Protein AF-0000000085021438 (afdb_homodimer)

Radius of gyration: 26.74 Å; Cα contacts (8 Å, |Δi|>4): 1458; chains: 2; bounding box: 40×87×61 Å

Solvent-accessible surface area (backbone atoms only — not comparable to full-atom values): 28949 Å² total; per-residue (Å²): 133,81,79,72,74,69,74,73,78,74,34,50,42,89,58,36,62,19,37,30,29,35,69,60,29,91,83,66,65,28,64,17,71,52,34,62,41,76,71,33,50,50,57,50,49,61,54,33,39,72,14,32,56,38,36,22,41,14,22,39,42,33,14,75,93,20,21,60,38,59,66,64,90,75,76,40,69,68,54,50,49,51,50,46,60,49,26,68,80,46,85,80,51,83,59,89,52,49,28,15,26,50,66,67,48,61,71,54,29,48,72,47,39,74,78,10,68,45,85,72,87,68,83,46,37,43,93,73,59,64,68,39,30,32,22,38,38,38,34,30,13,52,5,31,44,83,49,68,86,61,9,43,32,59,70,66,59,14,35,50,62,44,22,65,25,28,59,35,34,35,39,34,44,32,31,38,27,21,48,29,73,90,30,57,54,79,52,61,54,81,62,44,72,66,42,80,78,55,47,92,25,59,28,33,35,35,53,21,21,52,48,57,64,88,38,47,89,60,69,23,28,52,42,39,54,24,19,34,33,36,47,45,51,62,36,73,30,9,43,67,29,53,24,49,24,18,44,56,35,44,75,59,69,21,54,84,38,21,31,53,38,68,37,23,70,62,39,50,52,72,36,15,24,37,59,65,42,75,39,47,48,69,38,56,61,33,91,133,82,78,70,76,70,72,72,77,74,32,50,41,89,58,37,62,20,38,30,28,34,69,59,31,90,84,65,66,28,64,18,70,52,34,62,41,76,70,35,50,50,58,51,48,58,53,34,38,71,13,30,56,39,35,20,40,14,20,38,43,32,14,76,93,21,21,61,40,58,65,65,91,74,75,42,69,68,53,51,48,52,50,46,60,47,25,70,80,45,83,81,47,84,59,90,52,49,29,14,27,51,65,67,47,62,71,56,30,50,73,49,38,75,80,13,68,43,87,73,87,67,83,47,36,42,94,73,59,63,69,39,31,33,21,38,37,38,33,29,12,52,5,32,44,82,49,69,87,60,8,43,30,58,72,67,59,14,35,50,61,43,21,64,26,30,56,34,35,35,40,34,46,32,31,38,28,23,46,29,73,90,30,57,54,80,52,61,54,81,61,45,72,66,40,78,78,55,47,91,26,61,26,32,34,35,53,20,22,53,47,57,66,87,36,48,89,60,69,23,26,53,41,40,53,23,17,34,34,38,49,45,50,62,37,73,29,8,44,67,28,53,25,49,23,18,43,56,34,43,75,57,68,21,56,85,38,23,31,52,37,68,36,24,71,63,39,49,51,72,37,15,25,38,60,64,43,75,40,49,51,69,39,56,61,34,89

pLDDT: mean 85.05, std 18.13, range [18.61, 98.88]

InterPro domains:
  IPR018883 Delta carbonic anhydrase [PF10563] (46-241)

Structure (mmCIF, N/CA/C/O backbone):
data_AF-0000000085021438-model_v1
#
loop_
_entity.id
_entity.type
_entity.pdbx_description
1 polymer 'Carbonic anhydrase'
#
loop_
_atom_site.group_PDB
_atom_site.id
_atom_site.type_symbol
_atom_site.label_atom_id
_atom_site.label_alt_id
_atom_site.label_comp_id
_atom_site.label_asym_id
_atom_site.label_entity_id
_atom_site.label_seq_id
_atom_site.pdbx_PDB_ins_code
_atom_site.Cartn_x
_atom_site.Cartn_y
_atom_site.Cartn_z
_atom_site.occupancy
_atom_site.B_iso_or_equiv
_atom_site.auth_seq_id
_atom_site.auth_comp_id
_atom_site.auth_asym_id
_atom_site.auth_atom_id
_atom_site.pdbx_PDB_model_num
ATOM 1 N N . MET A 1 1 ? 19.812 -22.438 14.953 1 18.61 1 MET A N 1
ATOM 2 C CA . MET A 1 1 ? 18.578 -22.109 15.648 1 18.61 1 MET A CA 1
ATOM 3 C C . MET A 1 1 ? 17.5 -21.656 14.672 1 18.61 1 MET A C 1
ATOM 5 O O . MET A 1 1 ? 17.703 -20.703 13.922 1 18.61 1 MET A O 1
ATOM 9 N N . THR A 1 2 ? 16.672 -22.484 14.039 1 21.22 2 THR A N 1
ATOM 10 C CA . THR A 1 2 ? 15.641 -22.391 13 1 21.22 2 THR A CA 1
ATOM 11 C C . THR A 1 2 ? 14.539 -21.438 13.422 1 21.22 2 THR A C 1
ATOM 13 O O . THR A 1 2 ? 13.883 -21.641 14.445 1 21.22 2 THR A O 1
ATOM 16 N N . GLU A 1 3 ? 14.781 -20.188 13.383 1 24.53 3 GLU A N 1
ATOM 17 C CA . GLU A 1 3 ? 13.883 -19.188 13.953 1 24.53 3 GLU A CA 1
ATOM 18 C C . GLU A 1 3 ? 12.43 -19.469 13.57 1 24.53 3 GLU A C 1
ATOM 20 O O . GLU A 1 3 ? 12.117 -19.609 12.391 1 24.53 3 GLU A O 1
ATOM 25 N N . VAL A 1 4 ? 11.742 -20.125 14.422 1 27.59 4 VAL A N 1
ATOM 26 C CA . VAL A 1 4 ? 10.328 -20.469 14.547 1 27.59 4 VAL A CA 1
ATOM 27 C C . VAL A 1 4 ? 9.469 -19.281 14.117 1 27.59 4 VAL A C 1
ATOM 29 O O . VAL A 1 4 ? 9.648 -18.156 14.617 1 27.59 4 VAL A O 1
ATOM 32 N N . GLU A 1 5 ? 8.898 -19.297 12.922 1 32.03 5 GLU A N 1
ATOM 33 C CA . GLU A 1 5 ? 7.863 -18.406 12.398 1 32.03 5 GLU A CA 1
ATOM 34 C C . GLU A 1 5 ? 6.82 -18.094 13.461 1 32.03 5 GLU A C 1
ATOM 36 O O . GLU A 1 5 ? 6.137 -18.984 13.961 1 32.03 5 GLU A O 1
ATOM 41 N N . GLU A 1 6 ? 7.172 -17.328 14.414 1 36.16 6 GLU A N 1
ATOM 42 C CA . GLU A 1 6 ? 6.098 -16.922 15.312 1 36.16 6 GLU A CA 1
ATOM 43 C C . GLU A 1 6 ? 4.75 -16.906 14.594 1 36.16 6 GLU A C 1
ATOM 45 O O . GLU A 1 6 ? 4.652 -16.438 13.453 1 36.16 6 GLU A O 1
ATOM 50 N N . ALA A 1 7 ? 3.818 -17.781 15.055 1 38.34 7 ALA A N 1
ATOM 51 C CA . ALA A 1 7 ? 2.465 -17.938 14.531 1 38.34 7 ALA A CA 1
ATOM 52 C C . ALA A 1 7 ? 1.869 -16.594 14.133 1 38.34 7 ALA A C 1
ATOM 54 O O . ALA A 1 7 ? 1.925 -15.625 14.898 1 38.34 7 ALA A O 1
ATOM 55 N N . PRO A 1 8 ? 1.709 -16.312 12.867 1 48.25 8 PRO A N 1
ATOM 56 C CA . PRO A 1 8 ? 1.056 -15.062 12.484 1 48.25 8 PRO A CA 1
ATOM 57 C C . PRO A 1 8 ? -0.117 -14.703 13.398 1 48.25 8 PRO A C 1
ATOM 59 O O . PRO A 1 8 ? -0.787 -15.602 13.922 1 48.25 8 PRO A O 1
ATOM 62 N N . ALA A 1 9 ? -0.024 -13.68 14.188 1 51.38 9 ALA A N 1
ATOM 63 C CA . ALA A 1 9 ? -1.168 -13.156 14.93 1 51.38 9 ALA A CA 1
ATOM 64 C C . ALA A 1 9 ? -2.473 -13.422 14.188 1 51.38 9 ALA A C 1
ATOM 66 O O . ALA A 1 9 ? -2.574 -13.164 12.984 1 51.38 9 ALA A O 1
ATOM 67 N N . LEU A 1 10 ? -3.229 -14.406 14.664 1 59.69 10 LEU A N 1
ATOM 68 C CA . LEU A 1 10 ? -4.547 -14.703 14.117 1 59.69 10 LEU A CA 1
ATOM 69 C C . LEU A 1 10 ? -5.414 -13.445 14.07 1 59.69 10 LEU A C 1
ATOM 71 O O . LEU A 1 10 ? -5.484 -12.703 15.055 1 59.69 10 LEU A O 1
ATOM 75 N N . TYR A 1 11 ? -5.699 -12.969 12.82 1 77.12 11 TYR A N 1
ATOM 76 C CA . TYR A 1 11 ? -6.641 -11.875 12.602 1 77.12 11 TYR A CA 1
ATOM 77 C C . TYR A 1 11 ? -8.031 -12.406 12.281 1 77.12 11 TYR A C 1
ATOM 79 O O . TYR A 1 11 ? -8.203 -13.18 11.336 1 77.12 11 TYR A O 1
ATOM 87 N N . PRO A 1 12 ? -8.953 -12.109 13.203 1 84.56 12 PRO A N 1
ATOM 88 C CA . PRO A 1 12 ? -10.32 -12.547 12.891 1 84.56 12 PRO A CA 1
ATOM 89 C C . PRO A 1 12 ? -10.773 -12.094 11.5 1 84.56 12 PRO A C 1
ATOM 91 O O . PRO A 1 12 ? -10.516 -10.953 11.102 1 84.56 12 PRO A O 1
ATOM 94 N N . CYS A 1 13 ? -11.445 -13.023 10.773 1 90.88 13 CYS A N 1
ATOM 95 C CA . CYS A 1 13 ? -11.859 -12.758 9.398 1 90.88 13 CYS A CA 1
ATOM 96 C C . CYS A 1 13 ? -12.867 -11.617 9.336 1 90.88 13 CYS A C 1
ATOM 98 O O . CYS A 1 13 ? -12.945 -10.906 8.336 1 90.88 13 CYS A O 1
ATOM 100 N N . ALA A 1 14 ? -13.492 -11.367 10.477 1 84.75 14 ALA A N 1
ATOM 101 C CA . ALA A 1 14 ? -14.477 -10.281 10.531 1 84.75 14 ALA A CA 1
ATOM 102 C C . ALA A 1 14 ? -13.797 -8.922 10.367 1 84.75 14 ALA A C 1
ATOM 104 O O . ALA A 1 14 ? -14.398 -7.988 9.828 1 84.75 14 ALA A O 1
ATOM 105 N N . GLU A 1 15 ? -12.531 -8.867 10.664 1 87.31 15 GLU A N 1
ATOM 106 C CA . GLU A 1 15 ? -11.805 -7.598 10.633 1 87.31 15 GLU A CA 1
ATOM 107 C C . GLU A 1 15 ? -10.844 -7.539 9.445 1 87.31 15 GLU A C 1
ATOM 109 O O . GLU A 1 15 ? -10.219 -6.508 9.195 1 87.31 15 GLU A O 1
ATOM 114 N N . ALA A 1 16 ? -10.883 -8.617 8.734 1 92.44 16 ALA A N 1
ATOM 115 C CA . ALA A 1 16 ? -9.883 -8.703 7.672 1 92.44 16 ALA A CA 1
ATOM 116 C C . ALA A 1 16 ? -10.375 -8.008 6.402 1 92.44 16 ALA A C 1
ATOM 118 O O . ALA A 1 16 ? -11.578 -7.875 6.188 1 92.44 16 ALA A O 1
ATOM 119 N N . GLU A 1 17 ? -9.469 -7.465 5.699 1 96 17 GLU A N 1
ATOM 120 C CA . GLU A 1 17 ? -9.75 -7.035 4.332 1 96 17 GLU A CA 1
ATOM 121 C C . GLU A 1 17 ? -9.953 -8.234 3.408 1 96 17 GLU A C 1
ATOM 123 O O . GLU A 1 17 ? -9.789 -9.383 3.822 1 96 17 GLU A O 1
ATOM 128 N N . PRO A 1 18 ? -10.352 -7.992 2.16 1 97.25 18 PRO A N 1
ATOM 129 C CA . PRO A 1 18 ? -10.586 -9.117 1.252 1 97.25 18 PRO A CA 1
ATOM 130 C C . PRO A 1 18 ? -9.422 -10.102 1.213 1 97.25 18 PRO A C 1
ATOM 132 O O . PRO A 1 18 ? -8.266 -9.695 1.289 1 97.25 18 PRO A O 1
ATOM 135 N N . GLN A 1 19 ? -9.797 -11.391 1.055 1 97.12 19 GLN A N 1
ATOM 136 C CA . GLN A 1 19 ? -8.828 -12.477 1.124 1 97.12 19 GLN A CA 1
ATOM 137 C C . GLN A 1 19 ? -8.609 -13.109 -0.246 1 97.12 19 GLN A C 1
ATOM 139 O O . GLN A 1 19 ? -9.391 -12.883 -1.171 1 97.12 19 GLN A O 1
ATOM 144 N N . SER A 1 20 ? -7.504 -13.82 -0.379 1 97 20 SER A N 1
ATOM 145 C CA . SER A 1 20 ? -7.129 -14.648 -1.517 1 97 20 SER A CA 1
ATOM 146 C C . SER A 1 20 ? -6.703 -16.047 -1.064 1 97 20 SER A C 1
ATOM 148 O O . SER A 1 20 ? -6.336 -16.234 0.096 1 97 20 SER A O 1
ATOM 150 N N . PRO A 1 21 ? -6.699 -17.047 -2 1 97.25 21 PRO A N 1
ATOM 151 C CA . PRO A 1 21 ? -7.059 -17.016 -3.42 1 97.25 21 PRO A CA 1
ATOM 152 C C . PRO A 1 21 ? -8.57 -17.016 -3.646 1 97.25 21 PRO A C 1
ATOM 154 O O . PRO A 1 21 ? -9.305 -17.672 -2.9 1 97.25 21 PRO A O 1
ATOM 157 N N . ARG A 1 22 ? -8.992 -16.375 -4.766 1 97.69 22 ARG A N 1
ATOM 158 C CA . ARG A 1 22 ? -10.43 -16.297 -5.008 1 97.69 22 ARG A CA 1
ATOM 159 C C . ARG A 1 22 ? -10.773 -16.766 -6.414 1 97.69 22 ARG A C 1
ATOM 161 O O . ARG A 1 22 ? -9.883 -17.094 -7.199 1 97.69 22 ARG A O 1
ATOM 168 N N . ASP A 1 23 ? -12.07 -16.859 -6.652 1 97.62 23 ASP A N 1
ATOM 169 C CA . ASP A 1 23 ? -12.578 -17.062 -8.008 1 97.62 23 ASP A CA 1
ATOM 170 C C . ASP A 1 23 ? -12.352 -15.812 -8.859 1 97.62 23 ASP A C 1
ATOM 172 O O . ASP A 1 23 ? -12.648 -14.695 -8.438 1 97.62 23 ASP A O 1
ATOM 176 N N . VAL A 1 24 ? -11.789 -16 -10.047 1 98.38 24 VAL A N 1
ATOM 177 C CA . VAL A 1 24 ? -11.523 -14.867 -10.914 1 98.38 24 VAL A CA 1
ATOM 178 C C . VAL A 1 24 ? -12.328 -15 -12.203 1 98.38 24 VAL A C 1
ATOM 180 O O . VAL A 1 24 ? -12.047 -14.312 -13.195 1 98.38 24 VAL A O 1
ATOM 183 N N . THR A 1 25 ? -13.289 -15.906 -12.211 1 97.19 25 THR A N 1
ATOM 184 C CA . THR A 1 25 ? -14.188 -16.047 -13.352 1 97.19 25 THR A CA 1
ATOM 185 C C . THR A 1 25 ? -14.781 -14.703 -13.75 1 97.19 25 THR A C 1
ATOM 187 O O . THR A 1 25 ? -15.18 -13.914 -12.891 1 97.19 25 THR A O 1
ATOM 190 N N . PRO A 1 26 ? -14.812 -14.469 -15.133 1 95.69 26 PRO A N 1
ATOM 191 C CA . PRO A 1 26 ? -15.477 -13.227 -15.531 1 95.69 26 PRO A CA 1
ATOM 192 C C . PRO A 1 26 ? -16.891 -13.102 -14.953 1 95.69 26 PRO A C 1
ATOM 194 O O . PRO A 1 26 ? -17.688 -14.031 -15.07 1 95.69 26 PRO A O 1
ATOM 197 N N . GLY A 1 27 ? -17.094 -11.953 -14.305 1 94.62 27 GLY A N 1
ATOM 198 C CA . GLY A 1 27 ? -18.422 -11.695 -13.758 1 94.62 27 GLY A CA 1
ATOM 199 C C . GLY A 1 27 ? -18.547 -12.062 -12.297 1 94.62 27 GLY A C 1
ATOM 200 O O . GLY A 1 27 ? -19.531 -11.703 -11.641 1 94.62 27 GLY A O 1
ATOM 201 N N . PHE A 1 28 ? -17.641 -12.883 -11.766 1 97.06 28 PHE A N 1
ATOM 202 C CA . PHE A 1 28 ? -17.688 -13.188 -10.344 1 97.06 28 PHE A CA 1
ATOM 203 C C . PHE A 1 28 ? -17.609 -11.914 -9.508 1 97.06 28 PHE A C 1
ATOM 205 O O . PHE A 1 28 ? -16.766 -11.055 -9.758 1 97.06 28 PHE A O 1
ATOM 212 N N . VAL A 1 29 ? -18.516 -11.766 -8.539 1 97.06 29 VAL A N 1
ATOM 213 C CA . VAL A 1 29 ? -18.547 -10.609 -7.648 1 97.06 29 VAL A CA 1
ATOM 214 C C . VAL A 1 29 ? -18.453 -11.07 -6.195 1 97.06 29 VAL A C 1
ATOM 216 O O . VAL A 1 29 ? -19.344 -11.781 -5.711 1 97.06 29 VAL A O 1
ATOM 219 N N . GLY A 1 30 ? -17.375 -10.742 -5.523 1 98.19 30 GLY A N 1
ATOM 220 C CA . GLY A 1 30 ? -17.281 -11 -4.094 1 98.19 30 GLY A CA 1
ATOM 221 C C . GLY A 1 30 ? -18.172 -10.102 -3.264 1 98.19 30 GLY A C 1
ATOM 222 O O . GLY A 1 30 ? -18.844 -9.219 -3.801 1 98.19 30 GLY A O 1
ATOM 223 N N . GLU A 1 31 ? -18.141 -10.328 -1.94 1 97.5 31 GLU A N 1
ATOM 224 C CA . GLU A 1 31 ? -19.062 -9.602 -1.08 1 97.5 31 GLU A CA 1
ATOM 225 C C . GLU A 1 31 ? -18.312 -8.703 -0.096 1 97.5 31 GLU A C 1
ATOM 227 O O . GLU A 1 31 ? -18.922 -7.941 0.653 1 97.5 31 GLU A O 1
ATOM 232 N N . LYS A 1 32 ? -17.047 -8.781 -0.139 1 96.81 32 LYS A N 1
ATOM 233 C CA . LYS A 1 32 ? -16.266 -8.016 0.838 1 96.81 32 LYS A CA 1
ATOM 234 C C . LYS A 1 32 ? -15.703 -6.746 0.214 1 96.81 32 LYS A C 1
ATOM 236 O O . LYS A 1 32 ? -14.711 -6.797 -0.511 1 96.81 32 LYS A O 1
ATOM 241 N N . PRO A 1 33 ? -16.25 -5.578 0.59 1 96.69 33 PRO A N 1
ATOM 242 C CA . PRO A 1 33 ? -15.672 -4.34 0.068 1 96.69 33 PRO A CA 1
ATOM 243 C C . PRO A 1 33 ? -14.266 -4.078 0.611 1 96.69 33 PRO A C 1
ATOM 245 O O . PRO A 1 33 ? -13.984 -4.375 1.775 1 96.69 33 PRO A O 1
ATOM 248 N N . SER A 1 34 ? -13.453 -3.607 -0.261 1 97.38 34 SER A N 1
ATOM 249 C CA . SER A 1 34 ? -12.094 -3.242 0.128 1 97.38 34 SER A CA 1
ATOM 250 C C . SER A 1 34 ? -12.016 -1.778 0.545 1 97.38 34 SER A C 1
ATOM 252 O O . SER A 1 34 ? -12.633 -0.915 -0.077 1 97.38 34 SER A O 1
ATOM 254 N N . ARG A 1 35 ? -11.148 -1.501 1.492 1 97.12 35 ARG A N 1
ATOM 255 C CA . ARG A 1 35 ? -10.852 -0.117 1.85 1 97.12 35 ARG A CA 1
ATOM 256 C C . ARG A 1 35 ? -9.812 0.481 0.908 1 97.12 35 ARG A C 1
ATOM 258 O O . ARG A 1 35 ? -9.625 1.699 0.874 1 97.12 35 ARG A O 1
ATOM 265 N N . LEU A 1 36 ? -9.047 -0.351 0.256 1 98.31 36 LEU A N 1
ATOM 266 C CA . LEU A 1 36 ? -8.141 0.167 -0.764 1 98.31 36 LEU A CA 1
ATOM 267 C C . LEU A 1 36 ? -8.922 0.762 -1.931 1 98.31 36 LEU A C 1
ATOM 269 O O . LEU A 1 36 ? -9.711 0.067 -2.572 1 98.31 36 LEU A O 1
ATOM 273 N N . PRO A 1 37 ? -8.664 2.076 -2.162 1 98.06 37 PRO A N 1
ATOM 274 C CA . PRO A 1 37 ? -9.375 2.617 -3.322 1 98.06 37 PRO A CA 1
ATOM 275 C C . PRO A 1 37 ? -9.086 1.843 -4.605 1 98.06 37 PRO A C 1
ATOM 277 O O . PRO A 1 37 ? -7.934 1.486 -4.867 1 98.06 37 PRO A O 1
ATOM 280 N N . PRO A 1 38 ? -10.156 1.594 -5.395 1 97 38 PRO A N 1
ATOM 281 C CA . PRO A 1 38 ? -9.969 0.795 -6.605 1 97 38 PRO A CA 1
ATOM 282 C C . PRO A 1 38 ? -8.867 1.345 -7.512 1 97 38 PRO A C 1
ATOM 284 O O . PRO A 1 38 ? -8.109 0.574 -8.102 1 97 38 PRO A O 1
ATOM 287 N N . SER A 1 39 ? -8.773 2.641 -7.535 1 96.19 39 SER A N 1
ATOM 288 C CA . SER A 1 39 ? -7.812 3.279 -8.43 1 96.19 39 SER A CA 1
ATOM 289 C C . SER A 1 39 ? -6.383 3.057 -7.953 1 96.19 39 SER A C 1
ATOM 291 O O . SER A 1 39 ? -5.43 3.311 -8.695 1 96.19 39 SER A O 1
ATOM 293 N N . SER A 1 40 ? -6.254 2.531 -6.727 1 97.25 40 SER A N 1
ATOM 294 C CA . SER A 1 40 ? -4.91 2.398 -6.176 1 97.25 40 SER A CA 1
ATOM 295 C C . SER A 1 40 ? -4.461 0.941 -6.152 1 97.25 40 SER A C 1
ATOM 297 O O . SER A 1 40 ? -3.363 0.63 -5.684 1 97.25 40 SER A O 1
ATOM 299 N N . ILE A 1 41 ? -5.312 0.032 -6.664 1 98.69 41 ILE A N 1
ATOM 300 C CA . ILE A 1 41 ? -4.883 -1.349 -6.852 1 98.69 41 ILE A CA 1
ATOM 301 C C . ILE A 1 41 ? -3.764 -1.402 -7.891 1 98.69 41 ILE A C 1
ATOM 303 O O . ILE A 1 41 ? -3.883 -0.82 -8.969 1 98.69 41 ILE A O 1
ATOM 307 N N . VAL A 1 42 ? -2.658 -2.082 -7.57 1 98.75 42 VAL A N 1
ATOM 308 C CA . VAL A 1 42 ? -1.492 -2.121 -8.445 1 98.75 42 VAL A CA 1
ATOM 309 C C . VAL A 1 42 ? -1.799 -2.973 -9.68 1 98.75 42 VAL A C 1
ATOM 311 O O . VAL A 1 42 ? -2.186 -4.137 -9.555 1 98.75 42 VAL A O 1
ATOM 314 N N . THR A 1 43 ? -1.641 -2.359 -10.852 1 98.25 43 THR A N 1
ATOM 315 C CA . THR A 1 43 ? -1.841 -3.104 -12.094 1 98.25 43 THR A CA 1
ATOM 316 C C . THR A 1 43 ? -0.567 -3.107 -12.93 1 98.25 43 THR A C 1
ATOM 318 O O . THR A 1 43 ? -0.485 -3.812 -13.938 1 98.25 43 THR A O 1
ATOM 321 N N . ARG A 1 44 ? 0.347 -2.297 -12.594 1 98.06 44 ARG A N 1
ATOM 322 C CA . ARG A 1 44 ? 1.658 -2.246 -13.227 1 98.06 44 ARG A CA 1
ATOM 323 C C . ARG A 1 44 ? 2.771 -2.453 -12.211 1 98.06 44 ARG A C 1
ATOM 325 O O . ARG A 1 44 ? 2.682 -1.973 -11.078 1 98.06 44 ARG A O 1
ATOM 332 N N . VAL A 1 45 ? 3.768 -3.242 -12.617 1 98.25 45 VAL A N 1
ATOM 333 C CA . VAL A 1 45 ? 4.793 -3.57 -11.625 1 98.25 45 VAL A CA 1
ATOM 334 C C . VAL A 1 45 ? 6.164 -3.158 -12.156 1 98.25 45 VAL A C 1
ATOM 336 O O . VAL A 1 45 ? 7.191 -3.551 -11.594 1 98.25 45 VAL A O 1
ATOM 339 N N . ASP A 1 46 ? 6.215 -2.307 -13.172 1 97 46 ASP A N 1
ATOM 340 C CA . ASP A 1 46 ? 7.457 -1.99 -13.875 1 97 46 ASP A CA 1
ATOM 341 C C . ASP A 1 46 ? 8.359 -1.105 -13.016 1 97 46 ASP A C 1
ATOM 343 O O . ASP A 1 46 ? 9.57 -1.039 -13.242 1 97 46 ASP A O 1
ATOM 347 N N . THR A 1 47 ? 7.832 -0.413 -11.992 1 96.94 47 THR A N 1
ATOM 348 C CA . THR A 1 47 ? 8.672 0.394 -11.117 1 96.94 47 THR A CA 1
ATOM 349 C C . THR A 1 47 ? 9.016 -0.371 -9.844 1 96.94 47 THR A C 1
ATOM 351 O O . THR A 1 47 ? 9.844 0.078 -9.047 1 96.94 47 THR A O 1
ATOM 354 N N . MET A 1 48 ? 8.352 -1.499 -9.609 1 97.5 48 MET A N 1
ATOM 355 C CA . MET A 1 48 ? 8.531 -2.266 -8.383 1 97.5 48 MET A CA 1
ATOM 356 C C . MET A 1 48 ? 9.672 -3.27 -8.531 1 97.5 48 MET A C 1
ATOM 358 O O . MET A 1 48 ? 10.242 -3.418 -9.617 1 97.5 48 MET A O 1
ATOM 362 N N . ALA A 1 49 ? 10.016 -3.852 -7.438 1 96.69 49 ALA A N 1
ATOM 363 C CA . ALA A 1 49 ? 11.078 -4.852 -7.453 1 96.69 49 ALA A CA 1
ATOM 364 C C . ALA A 1 49 ? 10.508 -6.262 -7.309 1 96.69 49 ALA A C 1
ATOM 366 O O . ALA A 1 49 ? 9.68 -6.516 -6.438 1 96.69 49 ALA A O 1
ATOM 367 N N . LEU A 1 50 ? 10.906 -7.148 -8.219 1 97.06 50 LEU A N 1
ATOM 368 C CA . LEU A 1 50 ? 10.617 -8.57 -8.023 1 97.06 50 LEU A CA 1
ATOM 369 C C . LEU A 1 50 ? 11.375 -9.117 -6.82 1 97.06 50 LEU A C 1
ATOM 371 O O . LEU A 1 50 ? 12.602 -8.992 -6.746 1 97.06 50 LEU A O 1
ATOM 375 N N . VAL A 1 51 ? 10.617 -9.734 -5.875 1 96.94 51 VAL A N 1
ATOM 376 C CA . VAL A 1 51 ? 11.289 -10.117 -4.637 1 96.94 51 VAL A CA 1
ATOM 377 C C . VAL A 1 51 ? 11.203 -11.625 -4.441 1 96.94 51 VAL A C 1
ATOM 379 O O . VAL A 1 51 ? 11.922 -12.195 -3.619 1 96.94 51 VAL A O 1
ATOM 382 N N . ASN A 1 52 ? 10.289 -12.234 -5.211 1 96.44 52 ASN A N 1
ATOM 383 C CA . ASN A 1 52 ? 10.117 -13.672 -5.078 1 96.44 52 ASN A CA 1
ATOM 384 C C . ASN A 1 52 ? 9.367 -14.258 -6.27 1 96.44 52 ASN A C 1
ATOM 386 O O . ASN A 1 52 ? 8.57 -13.57 -6.906 1 96.44 52 ASN A O 1
ATOM 390 N N . VAL A 1 53 ? 9.688 -15.461 -6.555 1 96.88 53 VAL A N 1
ATOM 391 C CA . VAL A 1 53 ? 8.898 -16.312 -7.434 1 96.88 53 VAL A CA 1
ATOM 392 C C . VAL A 1 53 ? 8.68 -17.672 -6.777 1 96.88 53 VAL A C 1
ATOM 394 O O . VAL A 1 53 ? 9.602 -18.234 -6.184 1 96.88 53 VAL A O 1
ATOM 397 N N . HIS A 1 54 ? 7.535 -18.125 -6.797 1 96.81 54 HIS A N 1
ATOM 398 C CA . HIS A 1 54 ? 7.223 -19.484 -6.336 1 96.81 54 HIS A CA 1
ATOM 399 C C . HIS A 1 54 ? 5.992 -20.031 -7.047 1 96.81 54 HIS A C 1
ATOM 401 O O . HIS A 1 54 ? 5.348 -19.328 -7.824 1 96.81 54 HIS A O 1
ATOM 407 N N . PHE A 1 55 ? 5.691 -21.312 -6.789 1 95.69 55 PHE A N 1
ATOM 408 C CA . PHE A 1 55 ? 4.562 -21.891 -7.508 1 95.69 55 PHE A CA 1
ATOM 409 C C . PHE A 1 55 ? 3.863 -22.938 -6.664 1 95.69 55 PHE A C 1
ATOM 411 O O . PHE A 1 55 ? 4.395 -23.375 -5.641 1 95.69 55 PHE A O 1
ATOM 418 N N . HIS A 1 56 ? 2.682 -23.266 -7.082 1 93.38 56 HIS A N 1
ATOM 419 C CA . HIS A 1 56 ? 1.786 -24.156 -6.359 1 93.38 56 HIS A CA 1
ATOM 420 C C . HIS A 1 56 ? 1.342 -25.328 -7.234 1 93.38 56 HIS A C 1
ATOM 422 O O . HIS A 1 56 ? 1.189 -25.172 -8.445 1 93.38 56 HIS A O 1
ATOM 428 N N . LEU A 1 57 ? 1.168 -26.516 -6.543 1 89.19 57 LEU A N 1
ATOM 429 C CA . LEU A 1 57 ? 0.467 -27.594 -7.223 1 89.19 57 LEU A CA 1
ATOM 430 C C . LEU A 1 57 ? -1.021 -27.281 -7.352 1 89.19 57 LEU A C 1
ATOM 432 O O . LEU A 1 57 ? -1.692 -27.016 -6.352 1 89.19 57 LEU A O 1
ATOM 436 N N . GLY A 1 58 ? -1.446 -27.406 -8.586 1 89.06 58 GLY A N 1
ATOM 437 C CA . GLY A 1 58 ? -2.797 -26.938 -8.859 1 89.06 58 GLY A CA 1
ATOM 438 C C . GLY A 1 58 ? -2.92 -25.422 -8.859 1 89.06 58 GLY A C 1
ATOM 439 O O . GLY A 1 58 ? -2.031 -24.719 -8.375 1 89.06 58 GLY A O 1
ATOM 440 N N . ALA A 1 59 ? -3.945 -24.953 -9.469 1 94.19 59 ALA A N 1
ATOM 441 C CA . ALA A 1 59 ? -4.258 -23.531 -9.406 1 94.19 59 ALA A CA 1
ATOM 442 C C . ALA A 1 59 ? -4.918 -23.172 -8.078 1 94.19 59 ALA A C 1
ATOM 444 O O . ALA A 1 59 ? -5.906 -23.781 -7.684 1 94.19 59 ALA A O 1
ATOM 445 N N . GLU A 1 60 ? -4.316 -22.188 -7.406 1 94.44 60 GLU A N 1
ATOM 446 C CA . GLU A 1 60 ? -4.969 -21.688 -6.203 1 94.44 60 GLU A CA 1
ATOM 447 C C . GLU A 1 60 ? -6.238 -20.906 -6.543 1 94.44 60 GLU A C 1
ATOM 449 O O . GLU A 1 60 ? -7.227 -20.969 -5.812 1 94.44 60 GLU A O 1
ATOM 454 N N . HIS A 1 61 ? -6.199 -20.172 -7.605 1 97.44 61 HIS A N 1
ATOM 455 C CA . HIS A 1 61 ? -7.375 -19.469 -8.102 1 97.44 61 HIS A CA 1
ATOM 456 C C . HIS A 1 61 ? -8.273 -20.391 -8.922 1 97.44 61 HIS A C 1
ATOM 458 O O . HIS A 1 61 ? -7.859 -21.484 -9.297 1 97.44 61 HIS A O 1
ATOM 464 N N . ARG A 1 62 ? -9.484 -19.891 -9.109 1 96.06 62 ARG A N 1
ATOM 465 C CA . ARG A 1 62 ? -10.422 -20.625 -9.961 1 96.06 62 ARG A CA 1
ATOM 466 C C . ARG A 1 62 ? -10.891 -19.75 -11.125 1 96.06 62 ARG A C 1
ATOM 468 O O . ARG A 1 62 ? -11.18 -18.578 -10.953 1 96.06 62 ARG A O 1
ATOM 475 N N . SER A 1 63 ? -10.891 -20.297 -12.234 1 96.19 63 SER A N 1
ATOM 476 C CA . SER A 1 63 ? -11.469 -19.688 -13.438 1 96.19 63 SER A CA 1
ATOM 477 C C . SER A 1 63 ? -12.32 -20.703 -14.203 1 96.19 63 SER A C 1
ATOM 479 O O . SER A 1 63 ? -11.812 -21.688 -14.727 1 96.19 63 SER A O 1
ATOM 481 N N . GLU A 1 64 ? -13.57 -20.359 -14.211 1 94.06 64 GLU A N 1
ATOM 482 C CA . GLU A 1 64 ? -14.516 -21.281 -14.836 1 94.06 64 GLU A CA 1
ATOM 483 C C . GLU A 1 64 ? -14.156 -21.531 -16.297 1 94.06 64 GLU A C 1
ATOM 485 O O . GLU A 1 64 ? -13.906 -20.594 -17.047 1 94.06 64 GLU A O 1
ATOM 490 N N . GLY A 1 65 ? -14.125 -22.812 -16.656 1 90.06 65 GLY A N 1
ATOM 491 C CA . GLY A 1 65 ? -13.852 -23.188 -18.031 1 90.06 65 GLY A CA 1
ATOM 492 C C . GLY A 1 65 ? -12.367 -23.312 -18.328 1 90.06 65 GLY A C 1
ATOM 493 O O . GLY A 1 65 ? -11.984 -23.766 -19.406 1 90.06 65 GLY A O 1
ATOM 494 N N . GLU A 1 66 ? -11.492 -22.891 -17.453 1 91.94 66 GLU A N 1
ATOM 495 C CA . GLU A 1 66 ? -10.047 -22.906 -17.656 1 91.94 66 GLU A CA 1
ATOM 496 C C . GLU A 1 66 ? -9.352 -23.781 -16.609 1 91.94 66 GLU A C 1
ATOM 498 O O . GLU A 1 66 ? -8.828 -24.844 -16.938 1 91.94 66 GLU A O 1
ATOM 503 N N . TYR A 1 67 ? -9.359 -23.469 -15.43 1 91.81 67 TYR A N 1
ATOM 504 C CA . TYR A 1 67 ? -8.867 -24.266 -14.312 1 91.81 67 TYR A CA 1
ATOM 505 C C . TYR A 1 67 ? -9.883 -24.312 -13.18 1 91.81 67 TYR A C 1
ATOM 507 O O . TYR A 1 67 ? -9.758 -23.578 -12.195 1 91.81 67 TYR A O 1
ATOM 515 N N . ASP A 1 68 ? -10.859 -25.188 -13.344 1 90.88 68 ASP A N 1
ATOM 516 C CA . ASP A 1 68 ? -12 -25.25 -12.438 1 90.88 68 ASP A CA 1
ATOM 517 C C . ASP A 1 68 ? -12.289 -26.688 -12.023 1 90.88 68 ASP A C 1
ATOM 519 O O . ASP A 1 68 ? -13.305 -26.969 -11.383 1 90.88 68 ASP A O 1
ATOM 523 N N . THR A 1 69 ? -11.398 -27.562 -12.398 1 82.25 69 THR A N 1
ATOM 524 C CA . THR A 1 69 ? -11.625 -28.953 -12.07 1 82.25 69 THR A CA 1
ATOM 525 C C . THR A 1 69 ? -10.859 -29.344 -10.805 1 82.25 69 THR A C 1
ATOM 527 O O . THR A 1 69 ? -9.703 -28.953 -10.625 1 82.25 69 THR A O 1
ATOM 530 N N . THR A 1 70 ? -11.492 -29.938 -9.727 1 70.31 70 THR A N 1
ATOM 531 C CA . THR A 1 70 ? -10.82 -30.328 -8.484 1 70.31 70 THR A CA 1
ATOM 532 C C . THR A 1 70 ? -10.297 -31.75 -8.57 1 70.31 70 THR A C 1
ATOM 534 O O . THR A 1 70 ? -9.523 -32.188 -7.723 1 70.31 70 THR A O 1
ATOM 537 N N . LYS A 1 71 ? -10.867 -32.656 -9.359 1 58.75 71 LYS A N 1
ATOM 538 C CA . LYS A 1 71 ? -10.43 -34.031 -9.438 1 58.75 71 LYS A CA 1
ATOM 539 C C . LYS A 1 71 ? -9.938 -34.406 -10.836 1 58.75 71 LYS A C 1
ATOM 541 O O . LYS A 1 71 ? -10.734 -34.438 -11.781 1 58.75 71 LYS A O 1
ATOM 546 N N . PRO A 1 72 ? -8.531 -34.188 -10.922 1 53.19 72 PRO A N 1
ATOM 547 C CA . PRO A 1 72 ? -8.195 -34.688 -12.258 1 53.19 72 PRO A CA 1
ATOM 548 C C . PRO A 1 72 ? -8.594 -36.156 -12.461 1 53.19 72 PRO A C 1
ATOM 550 O O . PRO A 1 72 ? -8.656 -36.938 -11.492 1 53.19 72 PRO A O 1
ATOM 553 N N . SER A 1 73 ? -9.375 -36.406 -13.477 1 47.91 73 SER A N 1
ATOM 554 C CA . SER A 1 73 ? -9.82 -37.75 -13.789 1 47.91 73 SER A CA 1
ATOM 555 C C . SER A 1 73 ? -8.734 -38.781 -13.492 1 47.91 73 SER A C 1
ATOM 557 O O . SER A 1 73 ? -9.031 -39.938 -13.164 1 47.91 73 SER A O 1
ATOM 559 N N . ASP A 1 74 ? -7.48 -38.344 -13.625 1 49.16 74 ASP A N 1
ATOM 560 C CA . ASP A 1 74 ? -6.426 -39.344 -13.492 1 49.16 74 ASP A CA 1
ATOM 561 C C . ASP A 1 74 ? -5.742 -39.25 -12.133 1 49.16 74 ASP A C 1
ATOM 563 O O . ASP A 1 74 ? -4.629 -38.719 -12.023 1 49.16 74 ASP A O 1
ATOM 567 N N . ASP A 1 75 ? -6.59 -39.438 -11.086 1 56.84 75 ASP A N 1
ATOM 568 C CA . ASP A 1 75 ? -6.047 -39.469 -9.734 1 56.84 75 ASP A CA 1
ATOM 569 C C . ASP A 1 75 ? -5.16 -40.719 -9.531 1 56.84 75 ASP A C 1
ATOM 571 O O . ASP A 1 75 ? -5.559 -41.656 -8.875 1 56.84 75 ASP A O 1
ATOM 575 N N . THR A 1 76 ? -3.971 -40.625 -10.289 1 57.78 76 THR A N 1
ATOM 576 C CA . THR A 1 76 ? -3.012 -41.719 -10.203 1 57.78 76 THR A CA 1
ATOM 577 C C . THR A 1 76 ? -2.342 -41.75 -8.828 1 57.78 76 THR A C 1
ATOM 579 O O . THR A 1 76 ? -2.402 -40.781 -8.086 1 57.78 76 THR A O 1
ATOM 582 N N . GLU A 1 77 ? -1.849 -42.875 -8.484 1 57.19 77 GLU A N 1
ATOM 583 C CA . GLU A 1 77 ? -1.103 -43.031 -7.238 1 57.19 77 GLU A CA 1
ATOM 584 C C . GLU A 1 77 ? 0.038 -42.031 -7.148 1 57.19 77 GLU A C 1
ATOM 586 O O . GLU A 1 77 ? 0.328 -41.5 -6.066 1 57.19 77 GLU A O 1
ATOM 591 N N . ALA A 1 78 ? 0.63 -41.75 -8.234 1 54.38 78 ALA A N 1
ATOM 592 C CA . ALA A 1 78 ? 1.731 -40.812 -8.266 1 54.38 78 ALA A CA 1
ATOM 593 C C . ALA A 1 78 ? 1.257 -39.406 -7.867 1 54.38 78 ALA A C 1
ATOM 595 O O . ALA A 1 78 ? 1.921 -38.719 -7.09 1 54.38 78 ALA A O 1
ATOM 596 N N . ARG A 1 79 ? 0.106 -39.125 -8.242 1 62.5 79 ARG A N 1
ATOM 597 C CA . ARG A 1 79 ? -0.469 -37.844 -7.93 1 62.5 79 ARG A CA 1
ATOM 598 C C . ARG A 1 79 ? -0.884 -37.75 -6.465 1 62.5 79 ARG A C 1
ATOM 600 O O . ARG A 1 79 ? -0.708 -36.719 -5.82 1 62.5 79 ARG A O 1
ATOM 607 N N . ARG A 1 80 ? -1.303 -38.812 -6.047 1 63.19 80 ARG A N 1
ATOM 608 C CA . ARG A 1 80 ? -1.657 -38.875 -4.633 1 63.19 80 ARG A CA 1
ATOM 609 C C . ARG A 1 80 ? -0.42 -38.75 -3.752 1 63.19 80 ARG A C 1
ATOM 611 O O . ARG A 1 80 ? -0.458 -38.062 -2.721 1 63.19 80 ARG A O 1
ATOM 618 N N . ARG A 1 81 ? 0.552 -39.312 -4.215 1 58.34 81 ARG A N 1
ATOM 619 C CA . ARG A 1 81 ? 1.796 -39.25 -3.455 1 58.34 81 ARG A CA 1
ATOM 620 C C . ARG A 1 81 ? 2.344 -37.812 -3.418 1 58.34 81 ARG A C 1
ATOM 622 O O . ARG A 1 81 ? 2.824 -37.344 -2.381 1 58.34 81 ARG A O 1
ATOM 629 N N . LEU A 1 82 ? 2.219 -37.188 -4.492 1 61.12 82 LEU A N 1
ATOM 630 C CA . LEU A 1 82 ? 2.709 -35.812 -4.562 1 61.12 82 LEU A CA 1
ATOM 631 C C . LEU A 1 82 ? 1.927 -34.906 -3.619 1 61.12 82 LEU A C 1
ATOM 633 O O . LEU A 1 82 ? 2.514 -34.062 -2.918 1 61.12 82 LEU A O 1
ATOM 637 N N . ARG A 1 83 ? 0.706 -35.156 -3.561 1 62.91 83 ARG A N 1
ATOM 638 C CA . ARG A 1 83 ? -0.133 -34.375 -2.66 1 62.91 83 ARG A CA 1
ATOM 639 C C . ARG A 1 83 ? 0.235 -34.625 -1.203 1 62.91 83 ARG A C 1
ATOM 641 O O . ARG A 1 83 ? 0.286 -33.719 -0.396 1 62.91 83 ARG A O 1
ATOM 648 N N . ARG A 1 84 ? 0.485 -35.844 -1.007 1 61 84 ARG A N 1
ATOM 649 C CA . ARG A 1 84 ? 0.848 -36.219 0.355 1 61 84 ARG A CA 1
ATOM 650 C C . ARG A 1 84 ? 2.17 -35.594 0.766 1 61 84 ARG A C 1
ATOM 652 O O . ARG A 1 84 ? 2.34 -35.188 1.919 1 61 84 ARG A O 1
ATOM 659 N N . LEU A 1 85 ? 2.977 -35.531 -0.151 1 56.56 85 LEU A N 1
ATOM 660 C CA . LEU A 1 85 ? 4.281 -34.938 0.121 1 56.56 85 LEU A CA 1
ATOM 661 C C . LEU A 1 85 ? 4.152 -33.469 0.435 1 56.56 85 LEU A C 1
ATOM 663 O O . LEU A 1 85 ? 4.852 -32.938 1.309 1 56.56 85 LEU A O 1
ATOM 667 N N . LEU A 1 86 ? 3.242 -32.875 -0.231 1 61.03 86 LEU A N 1
ATOM 668 C CA . LEU A 1 86 ? 3.086 -31.438 -0.023 1 61.03 86 LEU A CA 1
ATOM 669 C C . LEU A 1 86 ? 2.354 -31.156 1.284 1 61.03 86 LEU A C 1
ATOM 671 O O . LEU A 1 86 ? 2.543 -30.094 1.89 1 61.03 86 LEU A O 1
ATOM 675 N N . ASP A 1 87 ? 1.535 -32.125 1.728 1 59.09 87 ASP A N 1
ATOM 676 C CA . ASP A 1 87 ? 0.792 -32 2.979 1 59.09 87 ASP A CA 1
ATOM 677 C C . ASP A 1 87 ? 1.688 -32.281 4.18 1 59.09 87 ASP A C 1
ATOM 679 O O . ASP A 1 87 ? 1.421 -31.828 5.289 1 59.09 87 ASP A O 1
ATOM 683 N N . SER A 1 88 ? 2.492 -33.344 4.078 1 48.97 88 SER A N 1
ATOM 684 C CA . SER A 1 88 ? 3.24 -33.812 5.238 1 48.97 88 SER A CA 1
ATOM 685 C C . SER A 1 88 ? 3.838 -32.656 6.027 1 48.97 88 SER A C 1
ATOM 687 O O . SER A 1 88 ? 4.023 -32.75 7.242 1 48.97 88 SER A O 1
ATOM 689 N N . GLY A 1 89 ? 4.156 -31.656 5.594 1 44.81 89 GLY A N 1
ATOM 690 C CA . GLY A 1 89 ? 4.73 -30.609 6.414 1 44.81 89 GLY A CA 1
ATOM 691 C C . GLY A 1 89 ? 3.684 -29.688 7.012 1 44.81 89 GLY A C 1
ATOM 692 O O . GLY A 1 89 ? 4.008 -28.812 7.816 1 44.81 89 GLY A O 1
ATOM 693 N N . ASP A 1 90 ? 2.428 -29.688 6.574 1 48.09 90 ASP A N 1
ATOM 694 C CA . ASP A 1 90 ? 1.369 -28.859 7.145 1 48.09 90 ASP A CA 1
ATOM 695 C C . ASP A 1 90 ? 0.299 -29.719 7.812 1 48.09 90 ASP A C 1
ATOM 697 O O . ASP A 1 90 ? -0.366 -30.516 7.148 1 48.09 90 ASP A O 1
ATOM 701 N N . PRO A 1 91 ? 0.443 -30.078 9.109 1 41.81 91 PRO A N 1
ATOM 702 C CA . PRO A 1 91 ? -0.47 -31 9.805 1 41.81 91 PRO A CA 1
ATOM 703 C C . PRO A 1 91 ? -1.927 -30.797 9.391 1 41.81 91 PRO A C 1
ATOM 705 O O . PRO A 1 91 ? -2.783 -31.625 9.719 1 41.81 91 PRO A O 1
ATOM 708 N N . ALA A 1 92 ? -2.352 -29.672 9.367 1 40.78 92 ALA A N 1
ATOM 709 C CA . ALA A 1 92 ? -3.795 -29.453 9.375 1 40.78 92 ALA A CA 1
ATOM 710 C C . ALA A 1 92 ? -4.461 -30.156 8.195 1 40.78 92 ALA A C 1
ATOM 712 O O . ALA A 1 92 ? -5.656 -30.453 8.234 1 40.78 92 ALA A O 1
ATOM 713 N N . LEU A 1 93 ? -4.293 -30.047 6.836 1 42.56 93 LEU A N 1
ATOM 714 C CA . LEU A 1 93 ? -5.301 -30.328 5.816 1 42.56 93 LEU A CA 1
ATOM 715 C C . LEU A 1 93 ? -4.902 -31.531 4.973 1 42.56 93 LEU A C 1
ATOM 717 O O . LEU A 1 93 ? -3.842 -31.531 4.348 1 42.56 93 LEU A O 1
ATOM 721 N N . PRO A 1 94 ? -5.199 -32.719 5.453 1 42.94 94 PRO A N 1
ATOM 722 C CA . PRO A 1 94 ? -5.262 -33.719 4.371 1 42.94 94 PRO A CA 1
ATOM 723 C C . PRO A 1 94 ? -5.871 -33.156 3.09 1 42.94 94 PRO A C 1
ATOM 725 O O . PRO A 1 94 ? -7.035 -32.719 3.084 1 42.94 94 PRO A O 1
ATOM 728 N N . LEU A 1 95 ? -5.301 -32.344 2.357 1 47.19 95 LEU A N 1
ATOM 729 C CA . LEU A 1 95 ? -6.051 -31.734 1.262 1 47.19 95 LEU A CA 1
ATOM 730 C C . LEU A 1 95 ? -6.453 -32.781 0.232 1 47.19 95 LEU A C 1
ATOM 732 O O . LEU A 1 95 ? -5.594 -33.469 -0.332 1 47.19 95 LEU A O 1
ATOM 736 N N . GLU A 1 96 ? -7.426 -33.625 0.349 1 47.41 96 GLU A N 1
ATOM 737 C CA . GLU A 1 96 ? -7.988 -34.344 -0.789 1 47.41 96 GLU A CA 1
ATOM 738 C C . GLU A 1 96 ? -7.719 -33.594 -2.098 1 47.41 96 GLU A C 1
ATOM 740 O O . GLU A 1 96 ? -7.418 -34.219 -3.117 1 47.41 96 GLU A O 1
ATOM 745 N N . THR A 1 97 ? -8 -32.281 -2.232 1 56.62 97 THR A N 1
ATOM 746 C CA . THR A 1 97 ? -7.812 -31.609 -3.516 1 56.62 97 THR A CA 1
ATOM 747 C C . THR A 1 97 ? -7.016 -30.328 -3.344 1 56.62 97 THR A C 1
ATOM 749 O O . THR A 1 97 ? -7.305 -29.531 -2.447 1 56.62 97 THR A O 1
ATOM 752 N N . HIS A 1 98 ? -5.754 -30.438 -3.896 1 68.06 98 HIS A N 1
ATOM 753 C CA . HIS A 1 98 ? -4.957 -29.219 -3.963 1 68.06 98 HIS A CA 1
ATOM 754 C C . HIS A 1 98 ? -5.328 -28.391 -5.184 1 68.06 98 HIS A C 1
ATOM 756 O O . HIS A 1 98 ? -5.016 -28.766 -6.316 1 68.06 98 HIS A O 1
ATOM 762 N N . GLY A 1 99 ? -6.043 -27.391 -4.957 1 83.81 99 GLY A N 1
ATOM 763 C CA . GLY A 1 99 ? -6.316 -26.391 -5.977 1 83.81 99 GLY A CA 1
ATOM 764 C C . GLY A 1 99 ? -7.172 -26.906 -7.113 1 83.81 99 GLY A C 1
ATOM 765 O O . GLY A 1 99 ? -7.953 -27.844 -6.93 1 83.81 99 GLY A O 1
ATOM 766 N N . TYR A 1 100 ? -7.082 -26.266 -8.234 1 89.56 100 TYR A N 1
ATOM 767 C CA . TYR A 1 100 ? -7.848 -26.562 -9.438 1 89.56 100 TYR A CA 1
ATOM 768 C C . TYR A 1 100 ? -6.926 -26.938 -10.594 1 89.56 100 TYR A C 1
ATOM 770 O O . TYR A 1 100 ? -5.742 -26.594 -10.594 1 89.56 100 TYR A O 1
ATOM 778 N N . TYR A 1 101 ? -7.578 -27.719 -11.461 1 87.5 101 TYR A N 1
ATOM 779 C CA . TYR A 1 101 ? -6.734 -28.203 -12.539 1 87.5 101 TYR A CA 1
ATOM 780 C C . TYR A 1 101 ? -7.258 -27.75 -13.898 1 87.5 101 TYR A C 1
ATOM 782 O O . TYR A 1 101 ? -8.461 -27.562 -14.078 1 87.5 101 TYR A O 1
ATOM 790 N N . CYS A 1 102 ? -6.273 -27.531 -14.789 1 87.62 102 CYS A N 1
ATOM 791 C CA . CYS A 1 102 ? -6.621 -27.266 -16.172 1 87.62 102 CYS A CA 1
ATOM 792 C C . CYS A 1 102 ? -7.414 -28.422 -16.766 1 87.62 102 CYS A C 1
ATOM 794 O O . CYS A 1 102 ? -7.242 -29.562 -16.359 1 87.62 102 CYS A O 1
ATOM 796 N N . ASP A 1 103 ? -8.516 -27.953 -17.625 1 71.31 103 ASP A N 1
ATOM 797 C CA . ASP A 1 103 ? -9.32 -28.984 -18.297 1 71.31 103 ASP A CA 1
ATOM 798 C C . ASP A 1 103 ? -8.438 -30.047 -18.938 1 71.31 103 ASP A C 1
ATOM 800 O O . ASP A 1 103 ? -7.539 -29.734 -19.719 1 71.31 103 ASP A O 1
ATOM 804 N N . GLN A 1 104 ? -8.562 -31.297 -18.375 1 60.81 104 GLN A N 1
ATOM 805 C CA . GLN A 1 104 ? -7.785 -32.438 -18.844 1 60.81 104 GLN A CA 1
ATOM 806 C C . GLN A 1 104 ? -8.625 -33.312 -19.75 1 60.81 104 GLN A C 1
ATOM 808 O O . GLN A 1 104 ? -8.305 -34.5 -19.938 1 60.81 104 GLN A O 1
ATOM 813 N N . SER A 1 105 ? -9.766 -32.719 -20.203 1 52.47 105 SER A N 1
ATOM 814 C CA . SER A 1 105 ? -10.625 -33.562 -21.047 1 52.47 105 SER A CA 1
ATOM 815 C C . SER A 1 105 ? -9.898 -34 -22.312 1 52.47 105 SER A C 1
ATOM 817 O O . SER A 1 105 ? -8.938 -33.375 -22.734 1 52.47 105 SER A O 1
ATOM 819 N N . PRO A 1 106 ? -10.219 -35.219 -22.688 1 49.59 106 PRO A N 1
ATOM 820 C CA . PRO A 1 106 ? -9.578 -35.75 -23.875 1 49.59 106 PRO A CA 1
ATOM 821 C C . PRO A 1 106 ? -9.359 -34.719 -24.969 1 49.59 106 PRO A C 1
ATOM 823 O O . PRO A 1 106 ? -8.336 -34.719 -25.641 1 49.59 106 PRO A O 1
ATOM 826 N N . GLY A 1 107 ? -10.32 -33.938 -25.234 1 45.5 107 GLY A N 1
ATOM 827 C CA . GLY A 1 107 ? -10.141 -32.938 -26.266 1 45.5 107 GLY A CA 1
ATOM 828 C C . GLY A 1 107 ? -9.062 -31.922 -25.922 1 45.5 107 GLY A C 1
ATOM 829 O O . GLY A 1 107 ? -8.328 -31.469 -26.812 1 45.5 107 GLY A O 1
ATOM 830 N N . TYR A 1 108 ? -9.031 -31.469 -24.734 1 52.28 108 TYR A N 1
ATOM 831 C CA . TYR A 1 108 ? -8.008 -30.5 -24.344 1 52.28 108 TYR A CA 1
ATOM 832 C C . TYR A 1 108 ? -6.621 -31.141 -24.359 1 52.28 108 TYR A C 1
ATOM 834 O O . TYR A 1 108 ? -5.672 -30.562 -24.906 1 52.28 108 TYR A O 1
ATOM 842 N N . VAL A 1 109 ? -6.625 -32.406 -23.688 1 49.81 109 VAL A N 1
ATOM 843 C CA . VAL A 1 109 ? -5.395 -33.156 -23.609 1 49.81 109 VAL A CA 1
ATOM 844 C C . VAL A 1 109 ? -5.016 -33.688 -24.984 1 49.81 109 VAL A C 1
ATOM 846 O O . VAL A 1 109 ? -3.834 -33.75 -25.328 1 49.81 109 VAL A O 1
ATOM 849 N N . GLU A 1 110 ? -6.016 -34.281 -25.625 1 49.56 110 GLU A N 1
ATOM 850 C CA . GLU A 1 110 ? -5.695 -34.812 -26.953 1 49.56 110 GLU A CA 1
ATOM 851 C C . GLU A 1 110 ? -4.992 -33.75 -27.797 1 49.56 110 GLU A C 1
ATOM 853 O O . GLU A 1 110 ? -4.086 -34.062 -28.562 1 49.56 110 GLU A O 1
ATOM 858 N N . LYS A 1 111 ? -5.566 -32.656 -27.734 1 49.25 111 LYS A N 1
ATOM 859 C CA . LYS A 1 111 ? -4.898 -31.578 -28.484 1 49.25 111 LYS A CA 1
ATOM 860 C C . LYS A 1 111 ? -3.494 -31.328 -27.938 1 49.25 111 LYS A C 1
ATOM 862 O O . LYS A 1 111 ? -2.592 -30.953 -28.688 1 49.25 111 LYS A O 1
ATOM 867 N N . ARG A 1 112 ? -3.373 -31.484 -26.672 1 51.69 112 ARG A N 1
ATOM 868 C CA . ARG A 1 112 ? -2.08 -31.234 -26.047 1 51.69 112 ARG A CA 1
ATOM 869 C C . ARG A 1 112 ? -1.24 -32.5 -25.984 1 51.69 112 ARG A C 1
ATOM 871 O O . ARG A 1 112 ? -0.01 -32.438 -26.047 1 51.69 112 ARG A O 1
ATOM 878 N N . ASP A 1 113 ? -1.825 -33.75 -25.625 1 48 113 ASP A N 1
ATOM 879 C CA . ASP A 1 113 ? -1.149 -35.031 -25.516 1 48 113 ASP A CA 1
ATOM 880 C C . ASP A 1 113 ? -0.456 -35.406 -26.828 1 48 113 ASP A C 1
ATOM 882 O O . ASP A 1 113 ? 0.431 -36.25 -26.844 1 48 113 ASP A O 1
ATOM 886 N N . ALA A 1 114 ? -1.201 -35.188 -27.875 1 44.31 114 ALA A N 1
ATOM 887 C CA . ALA A 1 114 ? -0.551 -35.969 -28.938 1 44.31 114 ALA A CA 1
ATOM 888 C C . ALA A 1 114 ? 0.968 -35.875 -28.812 1 44.31 114 ALA A C 1
ATOM 890 O O . ALA A 1 114 ? 1.67 -36.875 -29.062 1 44.31 114 ALA A O 1
ATOM 891 N N . GLY A 1 115 ? 1.593 -34.875 -28.781 1 43.53 115 GLY A N 1
ATOM 892 C CA . GLY A 1 115 ? 3.041 -34.75 -28.797 1 43.53 115 GLY A CA 1
ATOM 893 C C . GLY A 1 115 ? 3.633 -34.438 -27.438 1 43.53 115 GLY A C 1
ATOM 894 O O . GLY A 1 115 ? 4.852 -34.469 -27.266 1 43.53 115 GLY A O 1
ATOM 895 N N . GLY A 1 116 ? 2.746 -34.25 -26.078 1 54.88 116 GLY A N 1
ATOM 896 C CA . GLY A 1 116 ? 3.346 -33.469 -25.031 1 54.88 116 GLY A CA 1
ATOM 897 C C . GLY A 1 116 ? 3.416 -34.156 -23.688 1 54.88 116 GLY A C 1
ATOM 898 O O . GLY A 1 116 ? 4.02 -33.656 -22.75 1 54.88 116 GLY A O 1
ATOM 899 N N . LEU A 1 117 ? 2.652 -35.281 -23.422 1 62 117 LEU A N 1
ATOM 900 C CA . LEU A 1 117 ? 2.752 -35.938 -22.141 1 62 117 LEU A CA 1
ATOM 901 C C . LEU A 1 117 ? 3.887 -36.969 -22.141 1 62 117 LEU A C 1
ATOM 903 O O . LEU A 1 117 ? 3.789 -38.031 -21.5 1 62 117 LEU A O 1
ATOM 907 N N . GLY A 1 118 ? 4.984 -36.562 -22.75 1 70.94 118 GLY A N 1
ATOM 908 C CA . GLY A 1 118 ? 6.168 -37.406 -22.656 1 70.94 118 GLY A CA 1
ATOM 909 C C . GLY A 1 118 ? 6.852 -37.344 -21.312 1 70.94 118 GLY A C 1
ATOM 910 O O . GLY A 1 118 ? 6.34 -36.688 -20.391 1 70.94 118 GLY A O 1
ATOM 911 N N . GLU A 1 119 ? 7.848 -38.219 -21.125 1 80.38 119 GLU A N 1
ATOM 912 C CA . GLU A 1 119 ? 8.648 -38.219 -19.906 1 80.38 119 GLU A CA 1
ATOM 913 C C . GLU A 1 119 ? 9.68 -37.094 -19.906 1 80.38 119 GLU A C 1
ATOM 915 O O . GLU A 1 119 ? 10.172 -36.688 -20.953 1 80.38 119 GLU A O 1
ATOM 920 N N . TYR A 1 120 ? 9.719 -36.5 -18.875 1 89.75 120 TYR A N 1
ATOM 921 C CA . TYR A 1 120 ? 10.789 -35.531 -18.625 1 89.75 120 TYR A CA 1
ATOM 922 C C . TYR A 1 120 ? 11.43 -35.781 -17.266 1 89.75 120 TYR A C 1
ATOM 924 O O . TYR A 1 120 ? 10.734 -35.938 -16.25 1 89.75 120 TYR A O 1
ATOM 932 N N . ALA A 1 121 ? 12.781 -35.875 -17.266 1 92.62 121 ALA A N 1
ATOM 933 C CA . ALA A 1 121 ? 13.516 -36.062 -16.016 1 92.62 121 ALA A CA 1
ATOM 934 C C . ALA A 1 121 ? 13.93 -34.719 -15.406 1 92.62 121 ALA A C 1
ATOM 936 O O . ALA A 1 121 ? 14.961 -34.156 -15.781 1 92.62 121 ALA A O 1
ATOM 937 N N . PHE A 1 122 ? 13.172 -34.281 -14.461 1 94.81 122 PHE A N 1
ATOM 938 C CA . PHE A 1 122 ? 13.461 -33 -13.812 1 94.81 122 PHE A CA 1
ATOM 939 C C . PHE A 1 122 ? 14.766 -33.094 -13.039 1 94.81 122 PHE A C 1
ATOM 941 O O . PHE A 1 122 ? 14.992 -34.031 -12.281 1 94.81 122 PHE A O 1
ATOM 948 N N . GLU A 1 123 ? 15.594 -32.094 -13.211 1 97.06 123 GLU A N 1
ATOM 949 C CA . GLU A 1 123 ? 16.891 -32.031 -12.547 1 97.06 123 GLU A CA 1
ATOM 950 C C . GLU A 1 123 ? 16.906 -31.016 -11.422 1 97.06 123 GLU A C 1
ATOM 952 O O . GLU A 1 123 ? 17.641 -31.172 -10.438 1 97.06 123 GLU A O 1
ATOM 957 N N . HIS A 1 124 ? 16.094 -30.031 -11.594 1 97.88 124 HIS A N 1
ATOM 958 C CA . HIS A 1 124 ? 16.203 -28.906 -10.68 1 97.88 124 HIS A CA 1
ATOM 959 C C . HIS A 1 124 ? 14.922 -28.719 -9.875 1 97.88 124 HIS A C 1
ATOM 961 O O . HIS A 1 124 ? 14.969 -28.375 -8.695 1 97.88 124 HIS A O 1
ATOM 967 N N . CYS A 1 125 ? 13.773 -28.875 -10.531 1 96.75 125 CYS A N 1
ATOM 968 C CA . CYS A 1 125 ? 12.523 -28.812 -9.781 1 96.75 125 CYS A CA 1
ATOM 969 C C . CYS A 1 125 ? 12.305 -30.094 -8.977 1 96.75 125 CYS A C 1
ATOM 971 O O . CYS A 1 125 ? 12.586 -31.188 -9.469 1 96.75 125 CYS A O 1
ATOM 973 N N . GLU A 1 126 ? 11.828 -29.844 -7.801 1 93.06 126 GLU A N 1
ATOM 974 C CA . GLU A 1 126 ? 11.445 -30.984 -6.969 1 93.06 126 GLU A CA 1
ATOM 975 C C . GLU A 1 126 ? 9.93 -31.141 -6.906 1 93.06 126 GLU A C 1
ATOM 977 O O . GLU A 1 126 ? 9.203 -30.156 -6.867 1 93.06 126 GLU A O 1
ATOM 982 N N . ASN A 1 127 ? 9.469 -32.469 -6.988 1 88.62 127 ASN A N 1
ATOM 983 C CA . ASN A 1 127 ? 8.062 -32.812 -6.785 1 88.62 127 ASN A CA 1
ATOM 984 C C . ASN A 1 127 ? 7.176 -32.219 -7.875 1 88.62 127 ASN A C 1
ATOM 986 O O . ASN A 1 127 ? 6.105 -31.688 -7.582 1 88.62 127 ASN A O 1
ATOM 990 N N . VAL A 1 128 ? 7.711 -32.25 -9.117 1 91.19 128 VAL A N 1
ATOM 991 C CA . VAL A 1 128 ? 6.957 -31.781 -10.273 1 91.19 128 VAL A CA 1
ATOM 992 C C . VAL A 1 128 ? 6.773 -32.906 -11.281 1 91.19 128 VAL A C 1
ATOM 994 O O . VAL A 1 128 ? 7.594 -33.844 -11.344 1 91.19 128 VAL A O 1
ATOM 997 N N . GLU A 1 129 ? 5.668 -32.844 -12.023 1 86 129 GLU A N 1
ATOM 998 C CA . GLU A 1 129 ? 5.367 -33.875 -13 1 86 129 GLU A CA 1
ATOM 999 C C . GLU A 1 129 ? 4.777 -33.281 -14.281 1 86 129 GLU A C 1
ATOM 1001 O O . GLU A 1 129 ? 3.988 -32.344 -14.227 1 86 129 GLU A O 1
ATOM 1006 N N . VAL A 1 130 ? 5.203 -33.906 -15.375 1 86.75 130 VAL A N 1
ATOM 1007 C CA . VAL A 1 130 ? 4.566 -33.562 -16.641 1 86.75 130 VAL A CA 1
ATOM 1008 C C . VAL A 1 130 ? 3.082 -33.938 -16.594 1 86.75 130 VAL A C 1
ATOM 1010 O O . VAL A 1 130 ? 2.709 -34.969 -16.016 1 86.75 130 VAL A O 1
ATOM 1013 N N . GLY A 1 131 ? 2.238 -33.031 -17.109 1 82.44 131 GLY A N 1
ATOM 1014 C CA . GLY A 1 131 ? 0.81 -33.312 -17.156 1 82.44 131 GLY A CA 1
ATOM 1015 C C . GLY A 1 131 ? 0.06 -32.719 -15.977 1 82.44 131 GLY A C 1
ATOM 1016 O O . GLY A 1 131 ? -1.166 -32.812 -15.898 1 82.44 131 GLY A O 1
ATOM 1017 N N . GLN A 1 132 ? 0.8 -32.062 -15.086 1 85.94 132 GLN A N 1
ATOM 1018 C CA . GLN A 1 132 ? 0.169 -31.438 -13.93 1 85.94 132 GLN A CA 1
ATOM 1019 C C . GLN A 1 132 ? -0.022 -29.938 -14.141 1 85.94 132 GLN A C 1
ATOM 1021 O O . GLN A 1 132 ? 0.526 -29.375 -15.086 1 85.94 132 GLN A O 1
ATOM 1026 N N . THR A 1 133 ? -0.898 -29.375 -13.297 1 90 133 THR A N 1
ATOM 1027 C CA . THR A 1 133 ? -1.188 -27.938 -13.297 1 90 133 THR A CA 1
ATOM 1028 C C . THR A 1 133 ? -0.446 -27.25 -12.156 1 90 133 THR A C 1
ATOM 1030 O O . THR A 1 133 ? -0.46 -27.719 -11.016 1 90 133 THR A O 1
ATOM 1033 N N . TYR A 1 134 ? 0.204 -26.172 -12.523 1 93.69 134 TYR A N 1
ATOM 1034 C CA . TYR A 1 134 ? 0.88 -25.359 -11.516 1 93.69 134 TYR A CA 1
ATOM 1035 C C . TYR A 1 134 ? 0.514 -23.891 -11.672 1 93.69 134 TYR A C 1
ATOM 1037 O O . TYR A 1 134 ? 0.365 -23.391 -12.789 1 93.69 134 TYR A O 1
ATOM 1045 N N . GLU A 1 135 ? 0.331 -23.219 -10.57 1 96.62 135 GLU A N 1
ATOM 1046 C CA . GLU A 1 135 ? 0.176 -21.766 -10.57 1 96.62 135 GLU A CA 1
ATOM 1047 C C . GLU A 1 135 ? 1.451 -21.078 -10.102 1 96.62 135 GLU A C 1
ATOM 1049 O O . GLU A 1 135 ? 1.924 -21.328 -8.984 1 96.62 135 GLU A O 1
ATOM 1054 N N . VAL A 1 136 ? 2.014 -20.219 -10.93 1 98.25 136 VAL A N 1
ATOM 1055 C CA . VAL A 1 136 ? 3.236 -19.484 -10.617 1 98.25 136 VAL A CA 1
ATOM 1056 C C . VAL A 1 136 ? 2.887 -18.078 -10.133 1 98.25 136 VAL A C 1
ATOM 1058 O O . VAL A 1 136 ? 2.031 -17.406 -10.711 1 98.25 136 VAL A O 1
ATOM 1061 N N . HIS A 1 137 ? 3.537 -17.656 -9.023 1 98.19 137 HIS A N 1
ATOM 1062 C CA . HIS A 1 137 ? 3.406 -16.328 -8.445 1 98.19 137 HIS A CA 1
ATOM 1063 C C . HIS A 1 137 ? 4.703 -15.539 -8.586 1 98.19 137 HIS A C 1
ATOM 1065 O O . HIS A 1 137 ? 5.754 -15.969 -8.109 1 98.19 137 HIS A O 1
ATOM 1071 N N . TRP A 1 138 ? 4.641 -14.438 -9.305 1 98.19 138 TRP A N 1
ATOM 1072 C CA . TRP A 1 138 ? 5.699 -13.43 -9.242 1 98.19 138 TRP A CA 1
ATOM 1073 C C . TRP A 1 138 ? 5.336 -12.32 -8.258 1 98.19 138 TRP A C 1
ATOM 1075 O O . TRP A 1 138 ? 4.371 -11.586 -8.469 1 98.19 138 TRP A O 1
ATOM 1085 N N . VAL A 1 139 ? 6.129 -12.18 -7.184 1 98.06 139 VAL A N 1
ATOM 1086 C CA . VAL A 1 139 ? 5.82 -11.258 -6.094 1 98.06 139 VAL A CA 1
ATOM 1087 C C . VAL A 1 139 ? 6.676 -10 -6.223 1 98.06 139 VAL A C 1
ATOM 1089 O O . VAL A 1 139 ? 7.902 -10.086 -6.301 1 98.06 139 VAL A O 1
ATOM 1092 N N . TYR A 1 140 ? 6 -8.867 -6.223 1 98.12 140 TYR A N 1
ATOM 1093 C CA . TYR A 1 140 ? 6.66 -7.57 -6.309 1 98.12 140 TYR A CA 1
ATOM 1094 C C . TYR A 1 140 ? 6.43 -6.758 -5.043 1 98.12 140 TYR A C 1
ATOM 1096 O O . TYR A 1 140 ? 5.398 -6.902 -4.383 1 98.12 140 TYR A O 1
ATOM 1104 N N . SER A 1 141 ? 7.418 -5.902 -4.719 1 97.75 141 SER A N 1
ATOM 1105 C CA . SER A 1 141 ? 7.301 -5.105 -3.502 1 97.75 141 SER A CA 1
ATOM 1106 C C . SER A 1 141 ? 8.008 -3.762 -3.65 1 97.75 141 SER A C 1
ATOM 1108 O O . SER A 1 141 ? 8.984 -3.646 -4.391 1 97.75 141 SER A O 1
ATOM 1110 N N . THR A 1 142 ? 7.484 -2.771 -2.949 1 97.19 142 THR A N 1
ATOM 1111 C CA . THR A 1 142 ? 8.195 -1.504 -2.816 1 97.19 142 THR A CA 1
ATOM 1112 C C . THR A 1 142 ? 9.211 -1.568 -1.68 1 97.19 142 THR A C 1
ATOM 1114 O O . THR A 1 142 ? 10.062 -0.687 -1.552 1 97.19 142 THR A O 1
ATOM 1117 N N . GLY A 1 143 ? 9.203 -2.576 -0.844 1 95.56 143 GLY A N 1
ATOM 1118 C CA . GLY A 1 143 ? 10.047 -2.666 0.337 1 95.56 143 GLY A CA 1
ATOM 1119 C C . GLY A 1 143 ? 11.242 -3.576 0.147 1 95.56 143 GLY A C 1
ATOM 1120 O O . GLY A 1 143 ? 11.688 -4.23 1.092 1 95.56 143 GLY A O 1
ATOM 1121 N N . ALA A 1 144 ? 11.672 -3.721 -1.073 1 95.06 144 ALA A N 1
ATOM 1122 C CA . ALA A 1 144 ? 12.773 -4.617 -1.398 1 95.06 144 ALA A CA 1
ATOM 1123 C C . ALA A 1 144 ? 14.117 -3.943 -1.135 1 95.06 144 ALA A C 1
ATOM 1125 O O . ALA A 1 144 ? 14.227 -2.715 -1.188 1 95.06 144 ALA A O 1
ATOM 1126 N N . ALA A 1 145 ? 15.078 -4.773 -0.865 1 92.06 145 ALA A N 1
ATOM 1127 C CA . ALA A 1 145 ? 16.453 -4.27 -0.797 1 92.06 145 ALA A CA 1
ATOM 1128 C C . ALA A 1 145 ? 16.875 -3.67 -2.133 1 92.06 145 ALA A C 1
ATOM 1130 O O . ALA A 1 145 ? 16.406 -4.094 -3.191 1 92.06 145 ALA A O 1
ATOM 1131 N N . ALA A 1 146 ? 17.781 -2.717 -1.992 1 87.44 146 ALA A N 1
ATOM 1132 C CA . ALA A 1 146 ? 18.266 -2.053 -3.199 1 87.44 146 ALA A CA 1
ATOM 1133 C C . ALA A 1 146 ? 19.109 -3 -4.047 1 87.44 146 ALA A C 1
ATOM 1135 O O . ALA A 1 146 ? 19 -3.008 -5.277 1 87.44 146 ALA A O 1
ATOM 1136 N N . GLU A 1 147 ? 19.875 -3.789 -3.408 1 87.38 147 GLU A N 1
ATOM 1137 C CA . GLU A 1 147 ? 20.75 -4.727 -4.105 1 87.38 147 GLU A CA 1
ATOM 1138 C C . GLU A 1 147 ? 19.969 -5.941 -4.605 1 87.38 147 GLU A C 1
ATOM 1140 O O . GLU A 1 147 ? 19.297 -6.625 -3.822 1 87.38 147 GLU A O 1
ATOM 1145 N N . GLU A 1 148 ? 20.109 -6.168 -5.832 1 83.69 148 GLU A N 1
ATOM 1146 C CA . GLU A 1 148 ? 19.375 -7.246 -6.469 1 83.69 148 GLU A CA 1
ATOM 1147 C C . GLU A 1 148 ? 19.656 -8.586 -5.797 1 83.69 148 GLU A C 1
ATOM 1149 O O . GLU A 1 148 ? 18.734 -9.398 -5.621 1 83.69 148 GLU A O 1
ATOM 1154 N N . SER A 1 149 ? 20.906 -8.773 -5.461 1 84.56 149 SER A N 1
ATOM 1155 C CA . SER A 1 149 ? 21.281 -10.047 -4.867 1 84.56 149 SER A CA 1
ATOM 1156 C C . SER A 1 149 ? 20.641 -10.234 -3.498 1 84.56 149 SER A C 1
ATOM 1158 O O . SER A 1 149 ? 20.562 -11.359 -2.994 1 84.56 149 SER A O 1
ATOM 1160 N N . GLU A 1 150 ? 20.109 -9.141 -3.051 1 86.88 150 GLU A N 1
ATOM 1161 C CA . GLU A 1 150 ? 19.562 -9.203 -1.699 1 86.88 150 GLU A CA 1
ATOM 1162 C C . GLU A 1 150 ? 18.031 -9.141 -1.717 1 86.88 150 GLU A C 1
ATOM 1164 O O . GLU A 1 150 ? 17.391 -9.359 -0.689 1 86.88 150 GLU A O 1
ATOM 1169 N N . ARG A 1 151 ? 17.5 -8.883 -2.893 1 91.06 151 ARG A N 1
ATOM 1170 C CA . ARG A 1 151 ? 16.062 -8.656 -2.938 1 91.06 151 ARG A CA 1
ATOM 1171 C C . ARG A 1 151 ? 15.297 -9.977 -3.051 1 91.06 151 ARG A C 1
ATOM 1173 O O . ARG A 1 151 ? 14.25 -10.156 -2.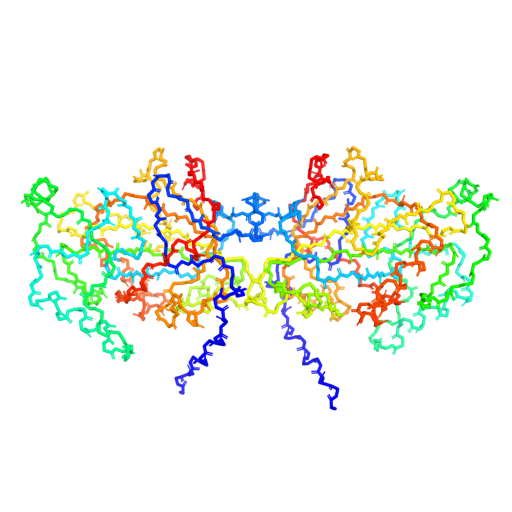428 1 91.06 151 ARG A O 1
ATOM 1180 N N . LEU A 1 152 ? 15.898 -10.867 -3.811 1 92.44 152 LEU A N 1
ATOM 1181 C CA . LEU A 1 152 ? 15.242 -12.156 -4.004 1 92.44 152 LEU A CA 1
ATOM 1182 C C . LEU A 1 152 ? 15.453 -13.055 -2.791 1 92.44 152 LEU A C 1
ATOM 1184 O O . LEU A 1 152 ? 16.594 -13.266 -2.354 1 92.44 152 LEU A O 1
ATOM 1188 N N . ALA A 1 153 ? 14.367 -13.484 -2.191 1 88.81 153 ALA A N 1
ATOM 1189 C CA . ALA A 1 153 ? 14.422 -14.352 -1.015 1 88.81 153 ALA A CA 1
ATOM 1190 C C . ALA A 1 153 ? 13.234 -15.305 -0.977 1 88.81 153 ALA A C 1
ATOM 1192 O O . ALA A 1 153 ? 12.188 -15.023 -1.57 1 88.81 153 ALA A O 1
ATOM 1193 N N . PRO A 1 154 ? 13.461 -16.422 -0.228 1 86.69 154 PRO A N 1
ATOM 1194 C CA . PRO A 1 154 ? 12.305 -17.312 -0.06 1 86.69 154 PRO A CA 1
ATOM 1195 C C . PRO A 1 154 ? 11.203 -16.672 0.785 1 86.69 154 PRO A C 1
ATOM 1197 O O . PRO A 1 154 ? 11.492 -15.945 1.732 1 86.69 154 PRO A O 1
ATOM 1200 N N . GLY A 1 155 ? 10.008 -16.875 0.468 1 78.94 155 GLY A N 1
ATOM 1201 C CA . GLY A 1 155 ? 8.883 -16.359 1.229 1 78.94 155 GLY A CA 1
ATOM 1202 C C . GLY A 1 155 ? 8.695 -14.867 1.085 1 78.94 155 GLY A C 1
ATOM 1203 O O . GLY A 1 155 ? 8.953 -14.297 0.019 1 78.94 155 GLY A O 1
ATOM 1204 N N . LEU A 1 156 ? 8.117 -14.258 2.156 1 78.19 156 LEU A N 1
ATOM 1205 C CA . LEU A 1 156 ? 7.734 -12.852 2.105 1 78.19 156 LEU A CA 1
ATOM 1206 C C . LEU A 1 156 ? 8.859 -11.961 2.621 1 78.19 156 LEU A C 1
ATOM 1208 O O . LEU A 1 156 ? 8.75 -10.734 2.596 1 78.19 156 LEU A O 1
ATOM 1212 N N . GLY A 1 157 ? 9.906 -12.539 3.059 1 78.12 157 GLY A N 1
ATOM 1213 C CA . GLY A 1 157 ? 10.969 -11.773 3.684 1 78.12 157 GLY A CA 1
ATOM 1214 C C . GLY A 1 157 ? 11.523 -10.68 2.789 1 78.12 157 GLY A C 1
ATOM 1215 O O . GLY A 1 157 ? 11.758 -9.562 3.246 1 78.12 157 GLY A O 1
ATOM 1216 N N . GLY A 1 158 ? 11.664 -10.945 1.571 1 88.44 158 GLY A N 1
ATOM 1217 C CA . GLY A 1 158 ? 12.203 -9.969 0.639 1 88.44 158 GLY A CA 1
ATOM 1218 C C . GLY A 1 158 ? 11.273 -8.789 0.405 1 88.44 158 GLY A C 1
ATOM 1219 O O . GLY A 1 158 ? 11.711 -7.719 -0.025 1 88.44 158 GLY A O 1
ATOM 1220 N N . ALA A 1 159 ? 10 -8.992 0.713 1 92.5 159 ALA A N 1
ATOM 1221 C CA . ALA A 1 159 ? 9.008 -7.965 0.417 1 92.5 159 ALA A CA 1
ATOM 1222 C C . ALA A 1 159 ? 8.984 -6.895 1.508 1 92.5 159 ALA A C 1
ATOM 1224 O O . ALA A 1 159 ? 8.422 -5.816 1.315 1 92.5 159 ALA A O 1
ATOM 1225 N N . MET A 1 160 ? 9.609 -7.125 2.65 1 90.38 160 MET A N 1
ATOM 1226 C CA . MET A 1 160 ? 9.484 -6.246 3.809 1 90.38 160 MET A CA 1
ATOM 1227 C C . MET A 1 160 ? 10.852 -5.891 4.379 1 90.38 160 MET A C 1
ATOM 1229 O O . MET A 1 160 ? 11.008 -5.758 5.594 1 90.38 160 MET A O 1
ATOM 1233 N N . SER A 1 161 ? 11.781 -5.719 3.514 1 89.81 161 SER A N 1
ATOM 1234 C CA . SER A 1 161 ? 13.164 -5.543 3.963 1 89.81 161 SER A CA 1
ATOM 1235 C C . SER A 1 161 ? 13.453 -4.082 4.297 1 89.81 161 SER A C 1
ATOM 1237 O O . SER A 1 161 ? 14.258 -3.793 5.184 1 89.81 161 SER A O 1
ATOM 1239 N N . THR A 1 162 ? 12.781 -3.145 3.639 1 92.06 162 THR A N 1
ATOM 1240 C CA . THR A 1 162 ? 13.203 -1.757 3.781 1 92.06 162 THR A CA 1
ATOM 1241 C C . THR A 1 162 ? 12.031 -0.865 4.172 1 92.06 162 THR A C 1
ATOM 1243 O O . THR A 1 162 ? 12.195 0.347 4.332 1 92.06 162 THR A O 1
ATOM 1246 N N . GLN A 1 163 ? 10.867 -1.453 4.297 1 94 163 GLN A N 1
ATOM 1247 C CA . GLN A 1 163 ? 9.68 -0.694 4.668 1 94 163 GLN A CA 1
ATOM 1248 C C . GLN A 1 163 ? 8.844 -1.449 5.695 1 94 163 GLN A C 1
ATOM 1250 O O . GLN A 1 163 ? 8.805 -2.682 5.688 1 94 163 GLN A O 1
ATOM 1255 N N . VAL A 1 164 ? 8.156 -0.656 6.465 1 93.44 164 VAL A N 1
ATOM 1256 C CA . VAL A 1 164 ? 7.234 -1.218 7.453 1 93.44 164 VAL A CA 1
ATOM 1257 C C . VAL A 1 164 ? 5.934 -1.636 6.77 1 93.44 164 VAL A C 1
ATOM 1259 O O . VAL A 1 164 ? 5.367 -2.682 7.09 1 93.44 164 VAL A O 1
ATOM 1262 N N . ASN A 1 165 ? 5.457 -0.83 5.805 1 95.81 165 ASN A N 1
ATOM 1263 C CA . ASN A 1 165 ? 4.184 -1.078 5.137 1 95.81 165 ASN A CA 1
ATOM 1264 C C . ASN A 1 165 ? 4.332 -1.051 3.619 1 95.81 165 ASN A C 1
ATOM 1266 O O . ASN A 1 165 ? 3.633 -0.297 2.938 1 95.81 165 ASN A O 1
ATOM 1270 N N . PRO A 1 166 ? 5.129 -1.976 3.072 1 97.12 166 PRO A N 1
ATOM 1271 C CA . PRO A 1 166 ? 5.305 -1.97 1.618 1 97.12 166 PRO A CA 1
ATOM 1272 C C . PRO A 1 166 ? 4.016 -2.295 0.866 1 97.12 166 PRO A C 1
ATOM 1274 O O . PRO A 1 166 ? 3.164 -3.023 1.38 1 97.12 166 PRO A O 1
ATOM 1277 N N . THR A 1 167 ? 3.928 -1.703 -0.289 1 98.31 167 THR A N 1
ATOM 1278 C CA . THR A 1 167 ? 2.955 -2.186 -1.263 1 98.31 167 THR A CA 1
ATOM 1279 C C . THR A 1 167 ? 3.436 -3.482 -1.908 1 98.31 167 THR A C 1
ATOM 1281 O O . THR A 1 167 ? 4.578 -3.572 -2.361 1 98.31 167 THR A O 1
ATOM 1284 N N . VAL A 1 168 ? 2.545 -4.492 -1.879 1 98.38 168 VAL A N 1
ATOM 1285 C CA . VAL A 1 168 ? 2.873 -5.793 -2.457 1 98.38 168 VAL A CA 1
ATOM 1286 C C . VAL A 1 168 ? 1.898 -6.117 -3.586 1 98.38 168 VAL A C 1
ATOM 1288 O O . VAL A 1 168 ? 0.688 -5.93 -3.443 1 98.38 168 VAL A O 1
ATOM 1291 N N . ALA A 1 169 ? 2.459 -6.547 -4.695 1 98.75 169 ALA A N 1
ATOM 1292 C CA . ALA A 1 169 ? 1.663 -7.004 -5.832 1 98.75 169 ALA A CA 1
ATOM 1293 C C . ALA A 1 169 ? 2.113 -8.391 -6.297 1 98.75 169 ALA A C 1
ATOM 1295 O O . ALA A 1 169 ? 3.301 -8.719 -6.227 1 98.75 169 ALA A O 1
ATOM 1296 N N . VAL A 1 170 ? 1.147 -9.164 -6.75 1 98.75 170 VAL A N 1
ATOM 1297 C CA . VAL A 1 170 ? 1.454 -10.484 -7.281 1 98.75 170 VAL A CA 1
ATOM 1298 C C . VAL A 1 170 ? 0.831 -10.641 -8.664 1 98.75 170 VAL A C 1
ATOM 1300 O O . VAL A 1 170 ? -0.342 -10.32 -8.867 1 98.75 170 VAL A O 1
ATOM 1303 N N . ARG A 1 171 ? 1.633 -11.062 -9.539 1 98.69 171 ARG A N 1
ATOM 1304 C CA . ARG A 1 171 ? 1.138 -11.523 -10.836 1 98.69 171 ARG A CA 1
ATOM 1305 C C . ARG A 1 171 ? 1.157 -13.047 -10.922 1 98.69 171 ARG A C 1
ATOM 1307 O O . ARG A 1 171 ? 2.174 -13.68 -10.617 1 98.69 171 ARG A O 1
ATOM 1314 N N . ALA A 1 172 ? 0.004 -13.609 -11.312 1 98.62 172 ALA A N 1
ATOM 1315 C CA . ALA A 1 172 ? -0.152 -15.062 -11.266 1 98.62 172 ALA A CA 1
ATOM 1316 C C . ALA A 1 172 ? -0.583 -15.609 -12.625 1 98.62 172 ALA A C 1
ATOM 1318 O O . ALA A 1 172 ? -1.404 -15 -13.312 1 98.62 172 ALA A O 1
ATOM 1319 N N . GLN A 1 173 ? 0.026 -16.703 -12.953 1 98 173 GLN A N 1
ATOM 1320 C CA . GLN A 1 173 ? -0.35 -17.438 -14.156 1 98 173 GLN A CA 1
ATOM 1321 C C . GLN A 1 173 ? -0.407 -18.938 -13.891 1 98 173 GLN A C 1
ATOM 1323 O O . GLN A 1 173 ? 0.395 -19.469 -13.117 1 98 173 GLN A O 1
ATOM 1328 N N . VAL A 1 174 ? -1.369 -19.562 -14.586 1 96.38 174 VAL A N 1
ATOM 1329 C CA . VAL A 1 174 ? -1.594 -21 -14.422 1 96.38 174 VAL A CA 1
ATOM 1330 C C . VAL A 1 174 ? -1.079 -21.75 -15.641 1 96.38 174 VAL A C 1
ATOM 1332 O O . VAL A 1 174 ? -1.424 -21.422 -16.781 1 96.38 174 VAL A O 1
ATOM 1335 N N . PHE A 1 175 ? -0.28 -22.828 -15.312 1 94.06 175 PHE A N 1
ATOM 1336 C CA . PHE A 1 175 ? 0.362 -23.547 -16.406 1 94.06 175 PHE A CA 1
ATOM 1337 C C . PHE A 1 175 ? 0.034 -25.031 -16.344 1 94.06 175 PHE A C 1
ATOM 1339 O O . PHE A 1 175 ? 0.006 -25.625 -15.258 1 94.06 175 PHE A O 1
ATOM 1346 N N . TYR A 1 176 ? -0.277 -25.547 -17.469 1 90.56 176 TYR A N 1
ATOM 1347 C CA . TYR A 1 176 ? -0.218 -26.984 -17.703 1 90.56 176 TYR A CA 1
ATOM 1348 C C . TYR A 1 176 ? 1.154 -27.391 -18.234 1 90.56 176 TYR A C 1
ATOM 1350 O O . TYR A 1 176 ? 1.618 -26.875 -19.25 1 90.56 176 TYR A O 1
ATOM 1358 N N . VAL A 1 177 ? 1.81 -28.391 -17.562 1 90.81 177 VAL A N 1
ATOM 1359 C CA . VAL A 1 177 ? 3.189 -28.719 -17.906 1 90.81 177 VAL A CA 1
ATOM 1360 C C . VAL A 1 177 ? 3.213 -29.828 -18.969 1 90.81 177 VAL A C 1
ATOM 1362 O O . VAL A 1 177 ? 2.641 -30.891 -18.766 1 90.81 177 VAL A O 1
ATOM 1365 N N . THR A 1 178 ? 3.936 -29.5 -20.062 1 89.12 178 THR A N 1
ATOM 1366 C CA . THR A 1 178 ? 4.055 -30.453 -21.172 1 89.12 178 THR A CA 1
ATOM 1367 C C . THR A 1 178 ? 5.508 -30.875 -21.359 1 89.12 178 THR A C 1
ATOM 1369 O O . THR A 1 178 ? 6.422 -30.25 -20.828 1 89.12 178 THR A O 1
ATOM 1372 N N . ALA A 1 179 ? 5.707 -31.984 -22.078 1 88.69 179 ALA A N 1
ATOM 1373 C CA . ALA A 1 179 ? 7.051 -32.406 -22.484 1 88.69 179 ALA A CA 1
ATOM 1374 C C . ALA A 1 179 ? 7.43 -31.797 -23.844 1 88.69 179 ALA A C 1
ATOM 1376 O O . ALA A 1 179 ? 8.539 -32.031 -24.328 1 88.69 179 ALA A O 1
ATOM 1377 N N . ASP A 1 180 ? 6.574 -31.016 -24.406 1 85.75 180 ASP A N 1
ATOM 1378 C CA . ASP A 1 180 ? 6.75 -30.453 -25.75 1 85.75 180 ASP A CA 1
ATOM 1379 C C . ASP A 1 180 ? 7.641 -29.203 -25.703 1 85.75 180 ASP A C 1
ATOM 1381 O O . ASP A 1 180 ? 7.281 -28.203 -25.109 1 85.75 180 ASP A O 1
ATOM 1385 N N . ARG A 1 181 ? 8.703 -29.219 -26.469 1 87.56 181 ARG A N 1
ATOM 1386 C CA . ARG A 1 181 ? 9.625 -28.094 -26.516 1 87.56 181 ARG A CA 1
ATOM 1387 C C . ARG A 1 181 ? 9.008 -26.906 -27.234 1 87.56 181 ARG A C 1
ATOM 1389 O O . ARG A 1 181 ? 9.5 -25.781 -27.141 1 87.56 181 ARG A O 1
ATOM 1396 N N . GLY A 1 182 ? 7.918 -27.094 -27.953 1 85.06 182 GLY A N 1
ATOM 1397 C CA . GLY A 1 182 ? 7.152 -26 -28.547 1 85.06 182 GLY A CA 1
ATOM 1398 C C . GLY A 1 182 ? 6.531 -25.078 -27.516 1 85.06 182 GLY A C 1
ATOM 1399 O O . GLY A 1 182 ? 6.16 -23.953 -27.828 1 85.06 182 GLY A O 1
ATOM 1400 N N . ASP A 1 183 ? 6.547 -25.5 -26.266 1 88.81 183 ASP A N 1
ATOM 1401 C CA . ASP A 1 183 ? 5.984 -24.719 -25.156 1 88.81 183 ASP A CA 1
ATOM 1402 C C . ASP A 1 183 ? 7.09 -24.094 -24.312 1 88.81 183 ASP A C 1
ATOM 1404 O O . ASP A 1 183 ? 6.863 -23.734 -23.156 1 88.81 183 ASP A O 1
ATOM 1408 N N . ASP A 1 184 ? 8.25 -23.969 -24.906 1 93 184 ASP A N 1
ATOM 1409 C CA . ASP A 1 184 ? 9.367 -23.375 -24.188 1 93 184 ASP A CA 1
ATOM 1410 C C . ASP A 1 184 ? 9.109 -21.891 -23.891 1 93 184 ASP A C 1
ATOM 1412 O O . ASP A 1 184 ? 8.594 -21.172 -24.75 1 93 184 ASP A O 1
ATOM 1416 N N . LEU A 1 185 ? 9.391 -21.5 -22.703 1 95.12 185 LEU A N 1
ATOM 1417 C CA . LEU A 1 185 ? 9.367 -20.109 -22.281 1 95.12 185 LEU A CA 1
ATOM 1418 C C . LEU A 1 185 ? 10.734 -19.688 -21.766 1 95.12 185 LEU A C 1
ATOM 1420 O O . LEU A 1 185 ? 11.422 -20.469 -21.094 1 95.12 185 LEU A O 1
ATOM 1424 N N . GLU A 1 186 ? 11.102 -18.5 -22.109 1 91.5 186 GLU A N 1
ATOM 1425 C CA . GLU A 1 186 ? 12.367 -17.953 -21.609 1 91.5 186 GLU A CA 1
ATOM 1426 C C . GLU A 1 186 ? 12.133 -17.047 -20.406 1 91.5 186 GLU A C 1
ATOM 1428 O O . GLU A 1 186 ? 11.156 -16.297 -20.359 1 91.5 186 GLU A O 1
ATOM 1433 N N . GLY A 1 187 ? 12.992 -17.156 -19.484 1 94.38 187 GLY A N 1
ATOM 1434 C CA . GLY A 1 187 ? 13.008 -16.219 -18.359 1 94.38 187 GLY A CA 1
ATOM 1435 C C . GLY A 1 187 ? 11.836 -16.406 -17.406 1 94.38 187 GLY A C 1
ATOM 1436 O O . GLY A 1 187 ? 11.43 -15.461 -16.734 1 94.38 187 GLY A O 1
ATOM 1437 N N . LEU A 1 188 ? 11.25 -17.594 -17.328 1 97.25 188 LEU A N 1
ATOM 1438 C CA . LEU A 1 188 ? 10.047 -17.844 -16.547 1 97.25 188 LEU A CA 1
ATOM 1439 C C . LEU A 1 188 ? 10.25 -17.422 -15.094 1 97.25 188 LEU A C 1
ATOM 1441 O O . LEU A 1 188 ? 9.32 -16.938 -14.453 1 97.25 188 LEU A O 1
ATOM 1445 N N . ALA A 1 189 ? 11.43 -17.516 -14.594 1 96.62 189 ALA A N 1
ATOM 1446 C CA . ALA A 1 189 ? 11.703 -17.219 -13.188 1 96.62 189 ALA A CA 1
ATOM 1447 C C . ALA A 1 189 ? 11.664 -15.727 -12.922 1 96.62 189 ALA A C 1
ATOM 1449 O O . ALA A 1 189 ? 10.922 -15.258 -12.055 1 96.62 189 ALA A O 1
ATOM 1450 N N . PHE A 1 190 ? 12.367 -14.945 -13.75 1 96 190 PHE A N 1
ATOM 1451 C CA . PHE A 1 190 ? 12.641 -13.602 -13.25 1 96 190 PHE A CA 1
ATOM 1452 C C . PHE A 1 190 ? 12.258 -12.547 -14.273 1 96 190 PHE A C 1
ATOM 1454 O O . PHE A 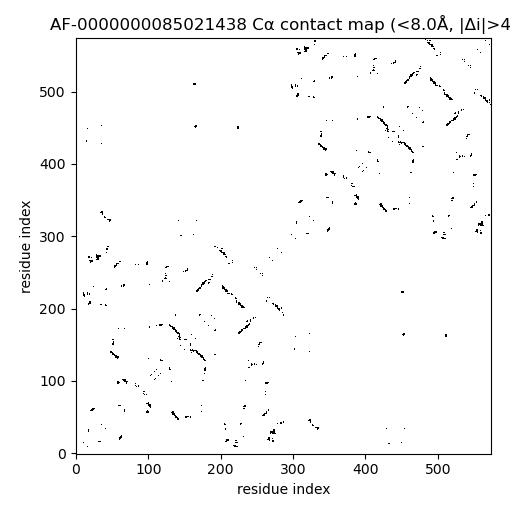1 190 ? 12.461 -11.352 -14.055 1 96 190 PHE A O 1
ATOM 1461 N N . SER A 1 191 ? 11.586 -12.945 -15.359 1 95.62 191 SER A N 1
ATOM 1462 C CA . SER A 1 191 ? 11.133 -11.977 -16.344 1 95.62 191 SER A CA 1
ATOM 1463 C C . SER A 1 191 ? 9.688 -11.555 -16.094 1 95.62 191 SER A C 1
ATOM 1465 O O . SER A 1 191 ? 9.117 -10.781 -16.844 1 95.62 191 SER A O 1
ATOM 1467 N N . GLY A 1 192 ? 9.109 -12.016 -15.016 1 97 192 GLY A N 1
ATOM 1468 C CA . GLY A 1 192 ? 7.711 -11.742 -14.742 1 97 192 GLY A CA 1
ATOM 1469 C C . GLY A 1 192 ? 6.766 -12.656 -15.492 1 97 192 GLY A C 1
ATOM 1470 O O . GLY A 1 192 ? 7.199 -13.625 -16.125 1 97 192 GLY A O 1
ATOM 1471 N N . TRP A 1 193 ? 5.48 -12.391 -15.297 1 97.81 193 TRP A N 1
ATOM 1472 C CA . TRP A 1 193 ? 4.52 -13.242 -15.984 1 97.81 193 TRP A CA 1
ATOM 1473 C C . TRP A 1 193 ? 4.625 -13.078 -17.5 1 97.81 193 TRP A C 1
ATOM 1475 O O . TRP A 1 193 ? 5.246 -12.125 -17.984 1 97.81 193 TRP A O 1
ATOM 1485 N N . GLN A 1 194 ? 4.137 -14.023 -18.188 1 96.25 194 GLN A N 1
ATOM 1486 C CA . GLN A 1 194 ? 4.27 -14.07 -19.641 1 96.25 194 GLN A CA 1
ATOM 1487 C C . GLN A 1 194 ? 3.131 -13.32 -20.328 1 96.25 194 GLN A C 1
ATOM 1489 O O . GLN A 1 194 ? 2.154 -13.93 -20.766 1 96.25 194 GLN A O 1
ATOM 1494 N N . SER A 1 195 ? 3.373 -12 -20.531 1 95.81 195 SER A N 1
ATOM 1495 C CA . SER A 1 195 ? 2.314 -11.094 -20.969 1 95.81 195 SER A CA 1
ATOM 1496 C C . SER A 1 195 ? 1.854 -11.438 -22.375 1 95.81 195 SER A C 1
ATOM 1498 O O . SER A 1 195 ? 0.675 -11.289 -22.703 1 95.81 195 SER A O 1
ATOM 1500 N N . GLU A 1 196 ? 2.773 -11.898 -23.203 1 92.88 196 GLU A N 1
ATOM 1501 C CA . GLU A 1 196 ? 2.412 -12.227 -24.578 1 92.88 196 GLU A CA 1
ATOM 1502 C C . GLU A 1 196 ? 1.4 -13.367 -24.625 1 92.88 196 GLU A C 1
ATOM 1504 O O . GLU A 1 196 ? 0.551 -13.414 -25.516 1 92.88 196 GLU A O 1
ATOM 1509 N N . MET A 1 197 ? 1.468 -14.242 -23.703 1 92.81 197 MET A N 1
ATOM 1510 C CA . MET A 1 197 ? 0.532 -15.359 -23.656 1 92.81 197 MET A CA 1
ATOM 1511 C C . MET A 1 197 ? -0.86 -14.891 -23.25 1 92.81 197 MET A C 1
ATOM 1513 O O . MET A 1 197 ? -1.863 -15.492 -23.641 1 92.81 197 MET A O 1
ATOM 1517 N N . ILE A 1 198 ? -0.892 -13.867 -22.391 1 93.38 198 ILE A N 1
ATOM 1518 C CA . ILE A 1 198 ? -2.162 -13.367 -21.875 1 93.38 198 ILE A CA 1
ATOM 1519 C C . ILE A 1 198 ? -2.902 -12.602 -22.969 1 93.38 198 ILE A C 1
ATOM 1521 O O . ILE A 1 198 ? -4.121 -12.727 -23.094 1 93.38 198 ILE A O 1
ATOM 1525 N N . GLY A 1 199 ? -2.164 -11.969 -23.828 1 84.06 199 GLY A N 1
ATOM 1526 C CA . GLY A 1 199 ? -2.74 -11.297 -24.984 1 84.06 199 GLY A CA 1
ATOM 1527 C C . GLY A 1 199 ? -3.721 -10.203 -24.609 1 84.06 199 GLY A C 1
ATOM 1528 O O . GLY A 1 199 ? -3.42 -9.352 -23.766 1 84.06 199 GLY A O 1
ATOM 1529 N N . ASP A 1 200 ? -4.969 -10.25 -25.281 1 78.75 200 ASP A N 1
ATOM 1530 C CA . ASP A 1 200 ? -5.859 -9.094 -25.25 1 78.75 200 ASP A CA 1
ATOM 1531 C C . ASP A 1 200 ? -6.672 -9.055 -23.953 1 78.75 200 ASP A C 1
ATOM 1533 O O . ASP A 1 200 ? -7.797 -8.547 -23.938 1 78.75 200 ASP A O 1
ATOM 1537 N N . GLY A 1 201 ? -6.16 -9.641 -22.984 1 67.62 201 GLY A N 1
ATOM 1538 C CA . GLY A 1 201 ? -6.613 -9.047 -21.734 1 67.62 201 GLY A CA 1
ATOM 1539 C C . GLY A 1 201 ? -7.508 -9.969 -20.938 1 67.62 201 GLY A C 1
ATOM 1540 O O . GLY A 1 201 ? -8.352 -9.508 -20.156 1 67.62 201 GLY A O 1
ATOM 1541 N N . ASP A 1 202 ? -7.348 -11.234 -21.016 1 91.19 202 ASP A N 1
ATOM 1542 C CA . ASP A 1 202 ? -8.195 -12.047 -20.156 1 91.19 202 ASP A CA 1
ATOM 1543 C C . ASP A 1 202 ? -7.527 -12.305 -18.812 1 91.19 202 ASP A C 1
ATOM 1545 O O . ASP A 1 202 ? -7.199 -13.445 -18.484 1 91.19 202 ASP A O 1
ATOM 1549 N N . ALA A 1 203 ? -7.344 -11.234 -18.109 1 97.94 203 ALA A N 1
ATOM 1550 C CA . ALA A 1 203 ? -6.797 -11.25 -16.75 1 97.94 203 ALA A CA 1
ATOM 1551 C C . ALA A 1 203 ? -7.613 -10.359 -15.82 1 97.94 203 ALA A C 1
ATOM 1553 O O . ALA A 1 203 ? -8.328 -9.469 -16.266 1 97.94 203 ALA A O 1
ATOM 1554 N N . ALA A 1 204 ? -7.57 -10.672 -14.586 1 98.19 204 ALA A N 1
ATOM 1555 C CA . ALA A 1 204 ? -8.281 -9.914 -13.562 1 98.19 204 ALA A CA 1
ATOM 1556 C C . ALA A 1 204 ? -7.305 -9.258 -12.594 1 98.19 204 ALA A C 1
ATOM 1558 O O . ALA A 1 204 ? -6.195 -9.75 -12.383 1 98.19 204 ALA A O 1
ATOM 1559 N N . TYR A 1 205 ? -7.699 -8.109 -12.086 1 98.56 205 TYR A N 1
ATOM 1560 C CA . TYR A 1 205 ? -6.996 -7.566 -10.93 1 98.56 205 TYR A CA 1
ATOM 1561 C C . TYR A 1 205 ? -7.965 -7.23 -9.805 1 98.56 205 TYR A C 1
ATOM 1563 O O . TYR A 1 205 ? -9.133 -6.934 -10.055 1 98.56 205 TYR A O 1
ATOM 1571 N N . TYR A 1 206 ? -7.551 -7.355 -8.57 1 98.75 206 TYR A N 1
ATOM 1572 C CA . TYR A 1 206 ? -8.336 -7.117 -7.363 1 98.75 206 TYR A CA 1
ATOM 1573 C C . TYR A 1 206 ? -7.438 -6.965 -6.145 1 98.75 206 TYR A C 1
ATOM 1575 O O . TYR A 1 206 ? -6.246 -7.273 -6.203 1 98.75 206 TYR A O 1
ATOM 1583 N N . SER A 1 207 ? -8.016 -6.383 -5.086 1 98.38 207 SER A N 1
ATOM 1584 C CA . SER A 1 207 ? -7.344 -6.336 -3.793 1 98.38 207 SER A CA 1
ATOM 1585 C C . SER A 1 207 ? -7.613 -7.598 -2.982 1 98.38 207 SER A C 1
ATOM 1587 O O . SER A 1 207 ? -8.766 -7.977 -2.775 1 98.38 207 SER A O 1
ATOM 1589 N N . GLY A 1 208 ? -6.582 -8.297 -2.541 1 98.38 208 GLY A N 1
ATOM 1590 C CA . GLY A 1 208 ? -6.684 -9.492 -1.719 1 98.38 208 GLY A CA 1
ATOM 1591 C C . GLY A 1 208 ? -5.586 -9.594 -0.674 1 98.38 208 GLY A C 1
ATOM 1592 O O . GLY A 1 208 ? -5.055 -8.578 -0.226 1 98.38 208 GLY A O 1
ATOM 1593 N N . SER A 1 209 ? -5.359 -10.859 -0.234 1 97.06 209 SER A N 1
ATOM 1594 C CA . SER A 1 209 ? -4.352 -11.141 0.784 1 97.06 209 SER A CA 1
ATOM 1595 C C . SER A 1 209 ? -3.348 -12.18 0.295 1 97.06 209 SER A C 1
ATOM 1597 O O . SER A 1 209 ? -3.416 -12.625 -0.852 1 97.06 209 SER A O 1
ATOM 1599 N N . THR A 1 210 ? -2.369 -12.438 1.167 1 95.62 210 THR A N 1
ATOM 1600 C CA . THR A 1 210 ? -1.54 -13.609 0.905 1 95.62 210 THR A CA 1
ATOM 1601 C C . THR A 1 210 ? -2.377 -14.891 0.943 1 95.62 210 THR A C 1
ATOM 1603 O O . THR A 1 210 ? -3.496 -14.891 1.461 1 95.62 210 THR A O 1
ATOM 1606 N N . THR A 1 211 ? -1.787 -15.938 0.444 1 93.19 211 THR A N 1
ATOM 1607 C CA . THR A 1 211 ? -2.564 -17.156 0.244 1 93.19 211 THR A CA 1
ATOM 1608 C C . THR A 1 211 ? -2.018 -18.297 1.099 1 93.19 211 THR A C 1
ATOM 1610 O O . THR A 1 211 ? -2.271 -19.469 0.817 1 93.19 211 THR A O 1
ATOM 1613 N N . GLY A 1 212 ? -1.378 -18.016 2.148 1 86.62 212 GLY A N 1
ATOM 1614 C CA . GLY A 1 212 ? -0.778 -19.062 2.963 1 86.62 212 GLY A CA 1
ATOM 1615 C C . GLY A 1 212 ? -1.795 -20.031 3.529 1 86.62 212 GLY A C 1
ATOM 1616 O O . GLY A 1 212 ? -2.893 -19.641 3.92 1 86.62 212 GLY A O 1
ATOM 1617 N N . ARG A 1 213 ? -1.429 -21.266 3.615 1 84.25 213 ARG A N 1
ATOM 1618 C CA . ARG A 1 213 ? -2.324 -22.328 4.047 1 84.25 213 ARG A CA 1
ATOM 1619 C C . ARG A 1 213 ? -2.588 -22.25 5.547 1 84.25 213 ARG A C 1
ATOM 1621 O O . ARG A 1 213 ? -3.502 -22.891 6.055 1 84.25 213 ARG A O 1
ATOM 1628 N N . GLY A 1 214 ? -1.82 -21.469 6.195 1 81.19 214 GLY A N 1
ATOM 1629 C CA . GLY A 1 214 ? -2.068 -21.266 7.613 1 81.19 214 GLY A CA 1
ATOM 1630 C C . GLY A 1 214 ? -3.318 -20.453 7.891 1 81.19 214 GLY A C 1
ATOM 1631 O O . GLY A 1 214 ? -3.809 -20.422 9.023 1 81.19 214 GLY A O 1
ATOM 1632 N N . TYR A 1 215 ? -3.816 -19.875 6.852 1 86.38 215 TYR A N 1
ATOM 1633 C CA . TYR A 1 215 ? -5.047 -19.094 6.973 1 86.38 215 TYR A CA 1
ATOM 1634 C C . TYR A 1 215 ? -6.246 -19.906 6.48 1 86.38 215 TYR A C 1
ATOM 1636 O O . TYR A 1 215 ? -6.098 -20.812 5.668 1 86.38 215 TYR A O 1
ATOM 1644 N N . ASP A 1 216 ? -7.289 -19.562 7.105 1 79.38 216 ASP A N 1
ATOM 1645 C CA . ASP A 1 216 ? -8.508 -20.234 6.695 1 79.38 216 ASP A CA 1
ATOM 1646 C C . ASP A 1 216 ? -9.656 -19.25 6.496 1 79.38 216 ASP A C 1
ATOM 1648 O O . ASP A 1 216 ? -9.453 -18.031 6.566 1 79.38 216 ASP A O 1
ATOM 1652 N N . ASN A 1 217 ? -10.75 -19.75 6.062 1 79.94 217 ASN A N 1
ATOM 1653 C CA . ASN A 1 217 ? -11.906 -18.938 5.711 1 79.94 217 ASN A CA 1
ATOM 1654 C C . ASN A 1 217 ? -12.781 -18.656 6.93 1 79.94 217 ASN A C 1
ATOM 1656 O O . ASN A 1 217 ? -13.867 -18.094 6.797 1 79.94 217 ASN A O 1
ATOM 1660 N N . ASP A 1 218 ? -12.32 -19 8.055 1 80 218 ASP A N 1
ATOM 1661 C CA . ASP A 1 218 ? -13.219 -18.906 9.203 1 80 218 ASP A CA 1
ATOM 1662 C C . ASP A 1 218 ? -12.57 -18.109 10.336 1 80 218 ASP A C 1
ATOM 1664 O O . ASP A 1 218 ? -12.828 -16.906 10.477 1 80 218 ASP A O 1
ATOM 1668 N N . ALA A 1 219 ? -11.594 -18.703 10.953 1 78.69 219 ALA A N 1
ATOM 1669 C CA . ALA A 1 219 ? -11.109 -18.109 12.188 1 78.69 219 ALA A CA 1
ATOM 1670 C C . ALA A 1 219 ? -9.812 -17.328 11.961 1 78.69 219 ALA A C 1
ATOM 1672 O O . ALA A 1 219 ? -9.469 -16.438 12.734 1 78.69 219 ALA A O 1
ATOM 1673 N N . SER A 1 220 ? -9.266 -17.594 10.883 1 88.56 220 SER A N 1
ATOM 1674 C CA . SER A 1 220 ? -7.93 -17.031 10.719 1 88.56 220 SER A CA 1
ATOM 1675 C C . SER A 1 220 ? -7.723 -16.516 9.297 1 88.56 220 SER A C 1
ATOM 1677 O O . SER A 1 220 ? -7.559 -17.312 8.359 1 88.56 220 SER A O 1
ATOM 1679 N N . CYS A 1 221 ? -7.672 -15.172 9.141 1 93.81 221 CYS A N 1
ATOM 1680 C CA . CYS A 1 221 ? -7.457 -14.531 7.848 1 93.81 221 CYS A CA 1
ATOM 1681 C C . CYS A 1 221 ? -6.098 -13.852 7.793 1 93.81 221 CYS A C 1
ATOM 1683 O O . CYS A 1 221 ? -5.539 -13.492 8.828 1 93.81 221 CYS A O 1
ATOM 1685 N N . SER A 1 222 ? -5.547 -13.836 6.617 1 94.31 222 SER A N 1
ATOM 1686 C CA . SER A 1 222 ? -4.262 -13.172 6.418 1 94.31 222 SER A CA 1
ATOM 1687 C C . SER A 1 222 ? -4.383 -11.664 6.617 1 94.31 222 SER A C 1
ATOM 1689 O O . SER A 1 222 ? -5.277 -11.023 6.055 1 94.31 222 SER A O 1
ATOM 1691 N N . PRO A 1 223 ? -3.465 -11.055 7.379 1 94.44 223 PRO A N 1
ATOM 1692 C CA . PRO A 1 223 ? -3.465 -9.602 7.559 1 94.44 223 PRO A CA 1
ATOM 1693 C C . PRO A 1 223 ? -2.598 -8.883 6.527 1 94.44 223 PRO A C 1
ATOM 1695 O O . PRO A 1 223 ? -2.355 -7.68 6.656 1 94.44 223 PRO A O 1
ATOM 1698 N N . VAL A 1 224 ? -2.121 -9.578 5.508 1 95.69 224 VAL A N 1
ATOM 1699 C CA . VAL A 1 224 ? -1.219 -8.984 4.527 1 95.69 224 VAL A CA 1
ATOM 1700 C C . VAL A 1 224 ? -1.994 -8.625 3.262 1 95.69 224 VAL A C 1
ATOM 1702 O O . VAL A 1 224 ? -2.58 -9.492 2.615 1 95.69 224 VAL A O 1
ATOM 1705 N N . GLN A 1 225 ? -1.944 -7.332 2.936 1 96.62 225 GLN A N 1
ATOM 1706 C CA . GLN A 1 225 ? -2.643 -6.828 1.757 1 96.62 225 GLN A CA 1
ATOM 1707 C C . GLN A 1 225 ? -1.81 -7.035 0.494 1 96.62 225 GLN A C 1
ATOM 1709 O O . GLN A 1 225 ? -0.622 -6.707 0.467 1 96.62 225 GLN A O 1
ATOM 1714 N N . VAL A 1 226 ? -2.486 -7.613 -0.528 1 98.31 226 VAL A N 1
ATOM 1715 C CA . VAL A 1 226 ? -1.816 -7.855 -1.801 1 98.31 226 VAL A CA 1
ATOM 1716 C C . VAL A 1 226 ? -2.709 -7.398 -2.951 1 98.31 226 VAL A C 1
ATOM 1718 O O . VAL A 1 226 ? -3.908 -7.688 -2.969 1 98.31 226 VAL A O 1
ATOM 1721 N N . SER A 1 227 ? -2.117 -6.59 -3.918 1 98.81 227 SER A N 1
ATOM 1722 C CA . SER A 1 227 ? -2.766 -6.395 -5.211 1 98.81 227 SER A CA 1
ATOM 1723 C C . SER A 1 227 ? -2.514 -7.578 -6.141 1 98.81 227 SER A C 1
ATOM 1725 O O . SER A 1 227 ? -1.364 -7.891 -6.461 1 98.81 227 SER A O 1
ATOM 1727 N N . TRP A 1 228 ? -3.598 -8.18 -6.621 1 98.88 228 TRP A N 1
ATOM 1728 C CA . TRP A 1 228 ? -3.48 -9.383 -7.441 1 98.88 228 TRP A CA 1
ATOM 1729 C C . TRP A 1 228 ? -3.771 -9.07 -8.906 1 98.88 228 TRP A C 1
ATOM 1731 O O . TRP A 1 228 ? -4.719 -8.352 -9.219 1 98.88 228 TRP A O 1
ATOM 1741 N N . ASN A 1 229 ? -2.922 -9.531 -9.727 1 98.75 229 ASN A N 1
ATOM 1742 C CA . ASN A 1 229 ? -3.127 -9.688 -11.164 1 98.75 229 ASN A CA 1
ATOM 1743 C C . ASN A 1 229 ? -3.121 -11.164 -11.57 1 98.75 229 ASN A C 1
ATOM 1745 O O . ASN A 1 229 ? -2.125 -11.859 -11.375 1 98.75 229 ASN A O 1
ATOM 1749 N N . VAL A 1 230 ? -4.238 -11.656 -12.148 1 98.75 230 VAL A N 1
ATOM 1750 C CA . VAL A 1 230 ? -4.344 -13.094 -12.359 1 98.75 230 VAL A CA 1
ATOM 1751 C C . VAL A 1 230 ? -4.766 -13.375 -13.797 1 98.75 230 VAL A C 1
ATOM 1753 O O . VAL A 1 230 ? -5.816 -12.914 -14.242 1 98.75 230 VAL A O 1
ATOM 1756 N N . ASP A 1 231 ? -3.926 -14.133 -14.492 1 98.25 231 ASP A N 1
ATOM 1757 C CA . ASP A 1 231 ? -4.297 -14.688 -15.789 1 98.25 231 ASP A CA 1
ATOM 1758 C C . ASP A 1 231 ? -5.441 -15.688 -15.648 1 98.25 231 ASP A C 1
ATOM 1760 O O . ASP A 1 231 ? -5.344 -16.656 -14.883 1 98.25 231 ASP A O 1
ATOM 1764 N N . ARG A 1 232 ? -6.504 -15.539 -16.484 1 97.25 232 ARG A N 1
ATOM 1765 C CA . ARG A 1 232 ? -7.695 -16.359 -16.297 1 97.25 232 ARG A CA 1
ATOM 1766 C C . ARG A 1 232 ? -7.605 -17.641 -17.125 1 97.25 232 ARG A C 1
ATOM 1768 O O . ARG A 1 232 ? -8.5 -18.484 -17.062 1 97.25 232 ARG A O 1
ATOM 1775 N N . ARG A 1 233 ? -6.578 -17.766 -17.875 1 94 233 ARG A N 1
ATOM 1776 C CA . ARG A 1 233 ? -6.496 -18.906 -18.781 1 94 233 ARG A CA 1
ATOM 1777 C C . ARG A 1 233 ? -5.402 -19.875 -18.359 1 94 233 ARG A C 1
ATOM 1779 O O . ARG A 1 233 ? -4.395 -19.469 -17.781 1 94 233 ARG A O 1
ATOM 1786 N N . CYS A 1 234 ? -5.695 -21.094 -18.703 1 92.19 234 CYS A N 1
ATOM 1787 C CA . CYS A 1 234 ? -4.648 -22.109 -18.594 1 92.19 234 CYS A CA 1
ATOM 1788 C C . CYS A 1 234 ? -3.674 -22.016 -19.766 1 92.19 234 CYS A C 1
ATOM 1790 O O . CYS A 1 234 ? -4.09 -21.984 -20.922 1 92.19 234 CYS A O 1
ATOM 1792 N N . ARG A 1 235 ? -2.398 -21.938 -19.422 1 91.75 235 ARG 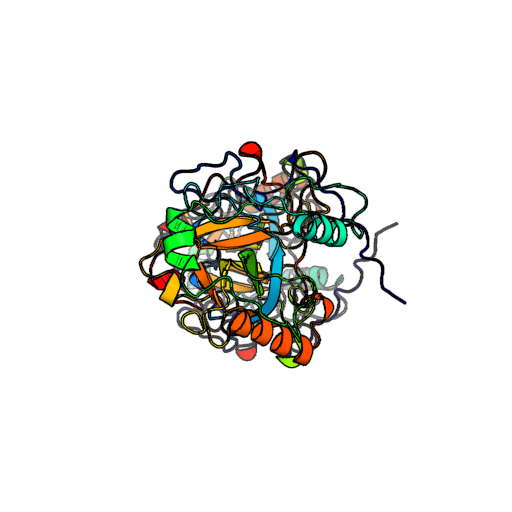A N 1
ATOM 1793 C CA . ARG A 1 235 ? -1.356 -21.859 -20.453 1 91.75 235 ARG A CA 1
ATOM 1794 C C . ARG A 1 235 ? -0.497 -23.125 -20.453 1 91.75 235 ARG A C 1
ATOM 1796 O O . ARG A 1 235 ? -0.47 -23.859 -19.469 1 91.75 235 ARG A O 1
ATOM 1803 N N . ALA A 1 236 ? 0.13 -23.344 -21.578 1 90 236 ALA A N 1
ATOM 1804 C CA . ALA A 1 236 ? 1.072 -24.453 -21.641 1 90 236 ALA A CA 1
ATOM 1805 C C . ALA A 1 236 ? 2.502 -23.984 -21.391 1 90 236 ALA A C 1
ATOM 1807 O O . ALA A 1 236 ? 2.889 -22.891 -21.844 1 90 236 ALA A O 1
ATOM 1808 N N . VAL A 1 237 ? 3.248 -24.766 -20.688 1 93.88 237 VAL A N 1
ATOM 1809 C CA . VAL A 1 237 ? 4.68 -24.547 -20.516 1 93.88 237 VAL A CA 1
ATOM 1810 C C . VAL A 1 237 ? 5.422 -25.875 -20.578 1 93.88 237 VAL A C 1
ATOM 1812 O O . VAL A 1 237 ? 4.93 -26.891 -20.094 1 93.88 237 VAL A O 1
ATOM 1815 N N . SER A 1 238 ? 6.598 -25.859 -21.172 1 93.5 238 SER A N 1
ATOM 1816 C CA . SER A 1 238 ? 7.363 -27.094 -21.234 1 93.5 238 SER A CA 1
ATOM 1817 C C . SER A 1 238 ? 7.98 -27.438 -19.891 1 93.5 238 SER A C 1
ATOM 1819 O O . SER A 1 238 ? 8.359 -26.547 -19.125 1 93.5 238 SER A O 1
ATOM 1821 N N . ALA A 1 239 ? 8.094 -28.75 -19.656 1 94.88 239 ALA A N 1
ATOM 1822 C CA . ALA A 1 239 ? 8.805 -29.234 -18.469 1 94.88 239 ALA A CA 1
ATOM 1823 C C . ALA A 1 239 ? 10.219 -28.672 -18.422 1 94.88 239 ALA A C 1
ATOM 1825 O O . ALA A 1 239 ? 10.719 -28.344 -17.344 1 94.88 239 ALA A O 1
ATOM 1826 N N . ALA A 1 240 ? 10.828 -28.562 -19.578 1 96.12 240 ALA A N 1
ATOM 1827 C CA . ALA A 1 240 ? 12.188 -28.016 -19.656 1 96.12 240 ALA A CA 1
ATOM 1828 C C . ALA A 1 240 ? 12.227 -26.578 -19.141 1 96.12 240 ALA A C 1
ATOM 1830 O O . ALA A 1 240 ? 13.141 -26.203 -18.406 1 96.12 240 ALA A O 1
ATOM 1831 N N . SER A 1 241 ? 11.258 -25.812 -19.516 1 97.56 241 SER A N 1
ATOM 1832 C CA . SER A 1 241 ? 11.195 -24.422 -19.094 1 97.56 241 SER A CA 1
ATOM 1833 C C . SER A 1 241 ? 10.93 -24.312 -17.594 1 97.56 241 SER A C 1
ATOM 1835 O O . SER A 1 241 ? 11.516 -23.469 -16.922 1 97.56 241 SER A O 1
ATOM 1837 N N . LEU A 1 242 ? 10.062 -25.125 -17.141 1 97.94 242 LEU A N 1
ATOM 1838 C CA . LEU A 1 242 ? 9.805 -25.125 -15.695 1 97.94 242 LEU A CA 1
ATOM 1839 C C . LEU A 1 242 ? 11.055 -25.516 -14.922 1 97.94 242 LEU A C 1
ATOM 1841 O O . LEU A 1 242 ? 11.383 -24.906 -13.906 1 97.94 242 LEU A O 1
ATOM 1845 N N . ASP A 1 243 ? 11.719 -26.5 -15.414 1 97.94 243 ASP A N 1
ATOM 1846 C CA . ASP A 1 243 ? 12.953 -26.938 -14.766 1 97.94 243 ASP A CA 1
ATOM 1847 C C . ASP A 1 243 ? 14.023 -25.859 -14.812 1 97.94 243 ASP A C 1
ATOM 1849 O O . ASP A 1 243 ? 14.766 -25.656 -13.852 1 97.94 243 ASP A O 1
ATOM 1853 N N . ALA A 1 244 ? 14.062 -25.156 -15.945 1 98.31 244 ALA A N 1
ATOM 1854 C CA . ALA A 1 244 ? 14.992 -24.031 -16.062 1 98.31 244 ALA A CA 1
ATOM 1855 C C . ALA A 1 244 ? 14.664 -22.938 -15.055 1 98.31 244 ALA A C 1
ATOM 1857 O O . ALA A 1 244 ? 15.562 -22.297 -14.516 1 98.31 244 ALA A O 1
ATOM 1858 N N . MET A 1 245 ? 13.422 -22.719 -14.789 1 98.44 245 MET A N 1
ATOM 1859 C CA . MET A 1 245 ? 13.008 -21.766 -13.766 1 98.44 245 MET A CA 1
ATOM 1860 C C . MET A 1 245 ? 13.562 -22.172 -12.398 1 98.44 245 MET A C 1
ATOM 1862 O O . MET A 1 245 ? 14.148 -21.344 -11.703 1 98.44 245 MET A O 1
ATOM 1866 N N . CYS A 1 246 ? 13.438 -23.391 -12.039 1 98 246 CYS A N 1
ATOM 1867 C CA . CYS A 1 246 ? 13.93 -23.891 -10.758 1 98 246 CYS A CA 1
ATOM 1868 C C . CYS A 1 246 ? 15.445 -23.781 -10.672 1 98 246 CYS A C 1
ATOM 1870 O O . CYS A 1 246 ? 15.992 -23.453 -9.617 1 98 246 CYS A O 1
ATOM 1872 N N . ALA A 1 247 ? 16.094 -24.062 -11.797 1 98.31 247 ALA A N 1
ATOM 1873 C CA . ALA A 1 247 ? 17.547 -23.906 -11.82 1 98.31 247 ALA A CA 1
ATOM 1874 C C . ALA A 1 247 ? 17.953 -22.484 -11.508 1 98.31 247 ALA A C 1
ATOM 1876 O O . ALA A 1 247 ? 18.844 -22.25 -10.68 1 98.31 247 ALA A O 1
ATOM 1877 N N . ALA A 1 248 ? 17.297 -21.562 -12.148 1 97.19 248 ALA A N 1
ATOM 1878 C CA . ALA A 1 248 ? 17.609 -20.156 -11.945 1 97.19 248 ALA A CA 1
ATOM 1879 C C . ALA A 1 248 ? 17.328 -19.734 -10.5 1 97.19 248 ALA A C 1
ATOM 1881 O O . ALA A 1 248 ? 18.094 -18.984 -9.906 1 97.19 248 ALA A O 1
ATOM 1882 N N . MET A 1 249 ? 16.25 -20.234 -9.953 1 96.12 249 MET A N 1
ATOM 1883 C CA . MET A 1 249 ? 15.898 -19.922 -8.578 1 96.12 249 MET A CA 1
ATOM 1884 C C . MET A 1 249 ? 16.953 -20.453 -7.609 1 96.12 249 MET A C 1
ATOM 1886 O O . MET A 1 249 ? 17.359 -19.75 -6.684 1 96.12 249 MET A O 1
ATOM 1890 N N . ARG A 1 250 ? 17.422 -21.641 -7.832 1 96 250 ARG A N 1
ATOM 1891 C CA . ARG A 1 250 ? 18.453 -22.234 -6.988 1 96 250 ARG A CA 1
ATOM 1892 C C . ARG A 1 250 ? 19.75 -21.422 -7.031 1 96 250 ARG A C 1
ATOM 1894 O O . ARG A 1 250 ? 20.406 -21.234 -6.008 1 96 250 ARG A O 1
ATOM 1901 N N . GLU A 1 251 ? 20 -20.906 -8.148 1 95.5 251 GLU A N 1
ATOM 1902 C CA . GLU A 1 251 ? 21.203 -20.109 -8.312 1 95.5 251 GLU A CA 1
ATOM 1903 C C . GLU A 1 251 ? 21.109 -18.812 -7.527 1 95.5 251 GLU A C 1
ATOM 1905 O O . GLU A 1 251 ? 22.125 -18.156 -7.266 1 95.5 251 GLU A O 1
ATOM 1910 N N . ARG A 1 252 ? 19.953 -18.469 -7.211 1 93.38 252 ARG A N 1
ATOM 1911 C CA . ARG A 1 252 ? 19.75 -17.203 -6.488 1 93.38 252 ARG A CA 1
ATOM 1912 C C . ARG A 1 252 ? 19.406 -17.469 -5.027 1 93.38 252 ARG A C 1
ATOM 1914 O O . ARG A 1 252 ? 18.875 -16.594 -4.344 1 93.38 252 ARG A O 1
ATOM 1921 N N . GLY A 1 253 ? 19.562 -18.625 -4.574 1 90.81 253 GLY A N 1
ATOM 1922 C CA . GLY A 1 253 ? 19.391 -18.953 -3.17 1 90.81 253 GLY A CA 1
ATOM 1923 C C . GLY A 1 253 ? 17.938 -19.234 -2.807 1 90.81 253 GLY A C 1
ATOM 1924 O O . GLY A 1 253 ? 17.562 -19.172 -1.635 1 90.81 253 GLY A O 1
ATOM 1925 N N . MET A 1 254 ? 17.094 -19.5 -3.744 1 93.06 254 MET A N 1
ATOM 1926 C CA . MET A 1 254 ? 15.688 -19.766 -3.518 1 93.06 254 MET A CA 1
ATOM 1927 C C . MET A 1 254 ? 15.383 -21.25 -3.658 1 93.06 254 MET A C 1
ATOM 1929 O O . MET A 1 254 ? 14.383 -21.641 -4.266 1 93.06 254 MET A O 1
ATOM 1933 N N . GLU A 1 255 ? 16.172 -22.078 -3.068 1 93.25 255 GLU A N 1
ATOM 1934 C CA . GLU A 1 255 ? 16.047 -23.531 -3.15 1 93.25 255 GLU A CA 1
ATOM 1935 C C . GLU A 1 255 ? 14.711 -24 -2.57 1 93.25 255 GLU A C 1
ATOM 1937 O O . GLU A 1 255 ? 14.094 -24.938 -3.092 1 93.25 255 GLU A O 1
ATOM 1942 N N . ALA A 1 256 ? 14.336 -23.359 -1.524 1 90.88 256 ALA A N 1
ATOM 1943 C CA . ALA A 1 256 ? 13.109 -23.766 -0.846 1 90.88 256 ALA A CA 1
ATOM 1944 C C . ALA A 1 256 ? 11.891 -23.547 -1.744 1 90.88 256 ALA A C 1
ATOM 1946 O O . ALA A 1 256 ? 10.875 -24.219 -1.593 1 90.88 256 ALA A O 1
ATOM 1947 N N . ASP A 1 257 ? 12.016 -22.656 -2.73 1 93.44 257 ASP A N 1
ATOM 1948 C CA . ASP A 1 257 ? 10.898 -22.328 -3.609 1 93.44 257 ASP A CA 1
ATOM 1949 C C . ASP A 1 257 ? 10.977 -23.109 -4.918 1 93.44 257 ASP A C 1
ATOM 1951 O O . ASP A 1 257 ? 10.125 -22.953 -5.797 1 93.44 257 ASP A O 1
ATOM 1955 N N . ALA A 1 258 ? 11.969 -24 -5.023 1 95.25 258 ALA A N 1
ATOM 1956 C CA . ALA A 1 258 ? 12.133 -24.797 -6.242 1 95.25 258 ALA A CA 1
ATOM 1957 C C . ALA A 1 258 ? 11.281 -26.062 -6.191 1 95.25 258 ALA A C 1
ATOM 1959 O O . ALA A 1 258 ? 11.594 -27.047 -6.855 1 95.25 258 ALA A O 1
ATOM 1960 N N . ALA A 1 259 ? 10.352 -26.094 -5.328 1 93.38 259 ALA A N 1
ATOM 1961 C CA . ALA A 1 259 ? 9.281 -27.078 -5.234 1 93.38 259 ALA A CA 1
ATOM 1962 C C . ALA A 1 259 ? 7.922 -26.422 -5.059 1 93.38 259 ALA A C 1
ATOM 1964 O O . ALA A 1 259 ? 7.82 -25.359 -4.426 1 93.38 259 ALA A O 1
ATOM 1965 N N . PRO A 1 260 ? 6.875 -27.062 -5.695 1 92.19 260 PRO A N 1
ATOM 1966 C CA . PRO A 1 260 ? 5.555 -26.469 -5.5 1 92.19 260 PRO A CA 1
ATOM 1967 C C . PRO A 1 260 ? 5.074 -26.547 -4.051 1 92.19 260 PRO A C 1
ATOM 1969 O O . PRO A 1 260 ? 5.383 -27.516 -3.354 1 92.19 260 PRO A O 1
ATOM 1972 N N . GLN A 1 261 ? 4.363 -25.469 -3.68 1 88.12 261 GLN A N 1
ATOM 1973 C CA . GLN A 1 261 ? 3.672 -25.469 -2.396 1 88.12 261 GLN A CA 1
ATOM 1974 C C . GLN A 1 261 ? 2.223 -25.922 -2.553 1 88.12 261 GLN A C 1
ATOM 1976 O O . GLN A 1 261 ? 1.704 -25.984 -3.67 1 88.12 261 GLN A O 1
ATOM 1981 N N . GLY A 1 262 ? 1.674 -26.281 -1.394 1 83.12 262 GLY A N 1
ATOM 1982 C CA . GLY A 1 262 ? 0.248 -26.562 -1.418 1 83.12 262 GLY A CA 1
ATOM 1983 C C . GLY A 1 262 ? -0.604 -25.312 -1.617 1 83.12 262 GLY A C 1
ATOM 1984 O O . GLY A 1 262 ? -0.118 -24.203 -1.474 1 83.12 262 GLY A O 1
ATOM 1985 N N . SER A 1 263 ? -1.849 -25.609 -1.953 1 83.06 263 SER A N 1
ATOM 1986 C CA . SER A 1 263 ? -2.764 -24.5 -2.195 1 83.06 263 SER A CA 1
ATOM 1987 C C . SER A 1 263 ? -3.732 -24.328 -1.033 1 83.06 263 SER A C 1
ATOM 1989 O O . SER A 1 263 ? -4.23 -25.297 -0.472 1 83.06 263 SER A O 1
ATOM 1991 N N . ARG A 1 264 ? -3.898 -23.031 -0.63 1 83.44 264 ARG A N 1
ATOM 1992 C CA . ARG A 1 264 ? -4.992 -22.703 0.281 1 83.44 264 ARG A CA 1
ATOM 1993 C C . ARG A 1 264 ? -6.344 -22.891 -0.399 1 83.44 264 ARG A C 1
ATOM 1995 O O . ARG A 1 264 ? -6.477 -22.656 -1.602 1 83.44 264 ARG A O 1
ATOM 2002 N N . ASP A 1 265 ? -7.324 -23.266 0.446 1 86.44 265 ASP A N 1
ATOM 2003 C CA . ASP A 1 265 ? -8.672 -23.375 -0.108 1 86.44 265 ASP A CA 1
ATOM 2004 C C . ASP A 1 265 ? -9.141 -22.031 -0.676 1 86.44 265 ASP A C 1
ATOM 2006 O O . ASP A 1 265 ? -8.867 -20.984 -0.097 1 86.44 265 ASP A O 1
ATOM 2010 N N . LEU A 1 266 ? -9.891 -22.25 -1.739 1 93.19 266 LEU A N 1
ATOM 2011 C CA . LEU A 1 266 ? -10.5 -21.062 -2.324 1 93.19 266 LEU A CA 1
ATOM 2012 C C . LEU A 1 266 ? -11.32 -20.297 -1.285 1 93.19 266 LEU A C 1
ATOM 2014 O O . LEU A 1 266 ? -12.094 -20.906 -0.54 1 93.19 266 LEU A O 1
ATOM 2018 N N . VAL A 1 267 ? -11.117 -19 -1.246 1 95 267 VAL A N 1
ATOM 2019 C CA . VAL A 1 267 ? -11.883 -18.234 -0.264 1 95 267 VAL A CA 1
ATOM 2020 C C . VAL A 1 267 ? -13.328 -18.109 -0.73 1 95 267 VAL A C 1
ATOM 2022 O O . VAL A 1 267 ? -13.609 -18.109 -1.933 1 95 267 VAL A O 1
ATOM 2025 N N . THR A 1 268 ? -14.219 -17.953 0.221 1 94.25 268 THR A N 1
ATOM 2026 C CA . THR A 1 268 ? -15.641 -17.812 -0.061 1 94.25 268 THR A CA 1
ATOM 2027 C C . THR A 1 268 ? -15.945 -16.453 -0.676 1 94.25 268 THR A C 1
ATOM 2029 O O . THR A 1 268 ? -15.102 -15.555 -0.654 1 94.25 268 THR A O 1
ATOM 2032 N N . GLU A 1 269 ? -17.172 -16.359 -1.149 1 96.25 269 GLU A N 1
ATOM 2033 C CA . GLU A 1 269 ? -17.656 -15.078 -1.656 1 96.25 269 GLU A CA 1
ATOM 2034 C C . GLU A 1 269 ? -17.594 -14 -0.574 1 96.25 269 GLU A C 1
ATOM 2036 O O . GLU A 1 269 ? -17.266 -12.844 -0.854 1 96.25 269 GLU A O 1
ATOM 2041 N N . ALA A 1 270 ? -17.891 -14.344 0.634 1 95.69 270 ALA A N 1
ATOM 2042 C CA . ALA A 1 270 ? -17.969 -13.414 1.762 1 95.69 270 ALA A CA 1
ATOM 2043 C C . ALA A 1 270 ? -16.594 -12.797 2.057 1 95.69 270 ALA A C 1
ATOM 2045 O O . ALA A 1 270 ? -16.516 -11.695 2.613 1 95.69 270 ALA A O 1
ATOM 2046 N N . LEU A 1 271 ? -15.539 -13.453 1.61 1 96.62 271 LEU A N 1
ATOM 2047 C CA . LEU A 1 271 ? -14.188 -12.977 1.907 1 96.62 271 LEU A CA 1
ATOM 2048 C C . LEU A 1 271 ? -13.508 -12.453 0.648 1 96.62 271 LEU A C 1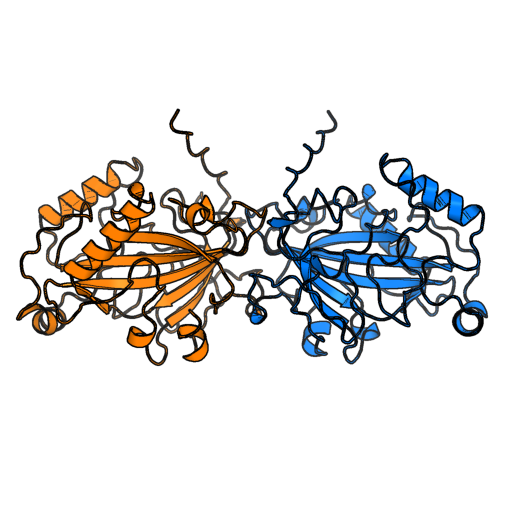
ATOM 2050 O O . LEU A 1 271 ? -12.375 -11.961 0.707 1 96.62 271 LEU A O 1
ATOM 2054 N N . SER A 1 272 ? -14.211 -12.539 -0.494 1 97.88 272 SER A N 1
ATOM 2055 C CA . SER A 1 272 ? -13.664 -12.055 -1.759 1 97.88 272 SER A CA 1
ATOM 2056 C C . SER A 1 272 ? -14.023 -10.594 -1.999 1 97.88 272 SER A C 1
ATOM 2058 O O . SER A 1 272 ? -15.141 -10.172 -1.7 1 97.88 272 SER A O 1
ATOM 2060 N N . ALA A 1 273 ? -13.062 -9.922 -2.562 1 98.44 273 ALA A N 1
ATOM 2061 C CA . ALA A 1 273 ? -13.289 -8.508 -2.836 1 98.44 273 ALA A CA 1
ATOM 2062 C C . ALA A 1 273 ? -14.516 -8.305 -3.721 1 98.44 273 ALA A C 1
ATOM 2064 O O . ALA A 1 273 ? -14.719 -9.047 -4.684 1 98.44 273 ALA A O 1
ATOM 2065 N N . THR A 1 274 ? -15.25 -7.277 -3.385 1 97.56 274 THR A N 1
ATOM 2066 C CA . THR A 1 274 ? -16.375 -6.879 -4.227 1 97.56 274 THR A CA 1
ATOM 2067 C C . THR A 1 274 ? -15.875 -6.289 -5.543 1 97.56 274 THR A C 1
ATOM 2069 O O . THR A 1 274 ? -16.391 -6.621 -6.613 1 97.56 274 THR A O 1
ATOM 2072 N N . GLU A 1 275 ? -14.852 -5.516 -5.375 1 93.31 275 GLU A N 1
ATOM 2073 C CA . GLU A 1 275 ? -14.297 -4.887 -6.566 1 93.31 275 GLU A CA 1
ATOM 2074 C C . GLU A 1 275 ? -13.234 -5.766 -7.211 1 93.31 275 GLU A C 1
ATOM 2076 O O . GLU A 1 275 ? -12.25 -6.133 -6.562 1 93.31 275 GLU A O 1
ATOM 2081 N N . ALA A 1 276 ? -13.438 -6.129 -8.398 1 96.56 276 ALA A N 1
ATOM 2082 C CA . ALA A 1 276 ? -12.508 -6.797 -9.305 1 96.56 276 ALA A CA 1
ATOM 2083 C C . ALA A 1 276 ? -12.727 -6.348 -10.75 1 96.56 276 ALA A C 1
ATOM 2085 O O . ALA A 1 276 ? -13.852 -6.012 -11.133 1 96.56 276 ALA A O 1
ATOM 2086 N N . TYR A 1 277 ? -11.641 -6.32 -11.477 1 97.19 277 TYR A N 1
ATOM 2087 C CA . TYR A 1 277 ? -11.727 -5.691 -12.789 1 97.19 277 TYR A CA 1
ATOM 2088 C C . TYR A 1 277 ? -10.961 -6.5 -13.836 1 97.19 277 TYR A C 1
ATOM 2090 O O . TYR A 1 277 ? -10.094 -7.305 -13.484 1 97.19 277 TYR A O 1
ATOM 2098 N N . ASP A 1 278 ? -11.352 -6.266 -15.086 1 96.81 278 ASP A N 1
ATOM 2099 C CA . ASP A 1 278 ? -10.562 -6.77 -16.203 1 96.81 278 ASP A CA 1
ATOM 2100 C C . ASP A 1 278 ? -9.344 -5.891 -16.453 1 96.81 278 ASP A C 1
ATOM 2102 O O . ASP A 1 278 ? -9.43 -4.664 -16.375 1 96.81 278 ASP A O 1
ATOM 2106 N N . MET A 1 279 ? -8.281 -6.57 -16.781 1 97 279 MET A N 1
ATOM 2107 C CA . MET A 1 279 ? -7.082 -5.805 -17.094 1 97 279 MET A CA 1
ATOM 2108 C C . MET A 1 279 ? -7.07 -5.395 -18.562 1 97 279 MET A C 1
ATOM 2110 O O . MET A 1 279 ? -7.586 -6.113 -19.422 1 97 279 MET A O 1
ATOM 2114 N N . THR A 1 280 ? -6.445 -4.242 -18.797 1 95.81 280 THR A N 1
ATOM 2115 C CA . THR A 1 280 ? -6.18 -3.822 -20.172 1 95.81 280 THR A CA 1
ATOM 2116 C C . THR A 1 280 ? -4.855 -4.395 -20.656 1 95.81 280 THR A C 1
ATOM 2118 O O . THR A 1 280 ? -4.035 -4.855 -19.859 1 95.81 280 THR A O 1
ATOM 2121 N N . ARG A 1 281 ? -4.664 -4.34 -22.016 1 95.94 281 ARG A N 1
ATOM 2122 C CA . ARG A 1 281 ? -3.408 -4.797 -22.594 1 95.94 281 ARG A CA 1
ATOM 2123 C C . ARG A 1 281 ? -2.229 -4 -22.047 1 95.94 281 ARG A C 1
ATOM 2125 O O . ARG A 1 281 ? -1.159 -4.559 -21.797 1 95.94 281 ARG A O 1
ATOM 2132 N N . GLU A 1 282 ? -2.455 -2.73 -21.844 1 95.19 282 GLU A N 1
ATOM 2133 C CA . GLU A 1 282 ? -1.4 -1.877 -21.312 1 95.19 282 GLU A CA 1
ATOM 2134 C C . GLU A 1 282 ? -0.996 -2.322 -19.906 1 95.19 282 GLU A C 1
ATOM 2136 O O . GLU A 1 282 ? 0.194 -2.387 -19.594 1 95.19 282 GLU A O 1
ATOM 2141 N N . GLN A 1 283 ? -1.954 -2.617 -19.062 1 96.69 283 GLN A N 1
ATOM 2142 C CA . GLN A 1 283 ? -1.699 -3.102 -17.703 1 96.69 283 GLN A CA 1
ATOM 2143 C C . GLN A 1 283 ? -0.985 -4.449 -17.734 1 96.69 283 GLN A C 1
ATOM 2145 O O . GLN A 1 283 ? -0.052 -4.676 -16.969 1 96.69 283 GLN A O 1
ATOM 2150 N N . ILE A 1 284 ? -1.395 -5.309 -18.625 1 97.5 284 ILE A N 1
ATOM 2151 C CA . ILE A 1 284 ? -0.835 -6.648 -18.75 1 97.5 284 ILE A CA 1
ATOM 2152 C C . ILE A 1 284 ? 0.627 -6.559 -19.188 1 97.5 284 ILE A C 1
ATOM 2154 O O . ILE A 1 284 ? 1.475 -7.301 -18.688 1 97.5 284 ILE A O 1
ATOM 2158 N N . ASP A 1 285 ? 0.976 -5.605 -19.984 1 96.38 285 ASP A N 1
ATOM 2159 C CA . ASP A 1 285 ? 2.309 -5.504 -20.578 1 96.38 285 ASP A CA 1
ATOM 2160 C C . ASP A 1 285 ? 3.26 -4.742 -19.656 1 96.38 285 ASP A C 1
ATOM 2162 O O . ASP A 1 285 ? 4.473 -4.738 -19.875 1 96.38 285 ASP A O 1
ATOM 2166 N N . ALA A 1 286 ? 2.75 -4.137 -18.625 1 95.25 286 ALA A N 1
ATOM 2167 C CA . ALA A 1 286 ? 3.574 -3.326 -17.734 1 95.25 286 ALA A CA 1
ATOM 2168 C C . ALA A 1 286 ? 4.305 -4.199 -16.719 1 95.25 286 ALA A C 1
ATOM 2170 O O . ALA A 1 286 ? 3.996 -4.164 -15.531 1 95.25 286 ALA A O 1
ATOM 2171 N N . ASN A 1 287 ? 5.297 -4.91 -17.234 1 90.75 287 ASN A N 1
ATOM 2172 C CA . ASN A 1 287 ? 6.035 -5.914 -16.469 1 90.75 287 ASN A CA 1
ATOM 2173 C C . ASN A 1 287 ? 7.402 -5.395 -16.031 1 90.75 287 ASN A C 1
ATOM 2175 O O . ASN A 1 287 ? 8.008 -4.57 -16.719 1 90.75 287 ASN A O 1
ATOM 2179 N N . MET B 1 1 ? 2.396 1.747 32.688 1 18.64 1 MET B N 1
ATOM 2180 C CA . MET B 1 1 ? 3.633 1.421 32 1 18.64 1 MET B CA 1
ATOM 2181 C C . MET B 1 1 ? 3.645 2.039 30.594 1 18.64 1 MET B C 1
ATOM 2183 O O . MET B 1 1 ? 2.752 1.78 29.797 1 18.64 1 MET B O 1
ATOM 2187 N N . THR B 1 2 ? 4.074 3.266 30.312 1 21.77 2 THR B N 1
ATOM 2188 C CA . THR B 1 2 ? 4.164 4.133 29.141 1 21.77 2 THR B CA 1
ATOM 2189 C C . THR B 1 2 ? 4.93 3.443 28.016 1 21.77 2 THR B C 1
ATOM 2191 O O . THR B 1 2 ? 6.102 3.09 28.188 1 21.77 2 THR B O 1
ATOM 2194 N N . GLU B 1 3 ? 4.375 2.512 27.406 1 24.64 3 GLU B N 1
ATOM 2195 C CA . GLU B 1 3 ? 5.086 1.667 26.453 1 24.64 3 GLU B CA 1
ATOM 2196 C C . GLU B 1 3 ? 5.941 2.504 25.5 1 24.64 3 GLU B C 1
ATOM 2198 O O . GLU B 1 3 ? 5.449 3.445 24.875 1 24.64 3 GLU B O 1
ATOM 2203 N N . VAL B 1 4 ? 7.164 2.605 25.828 1 28.09 4 VAL B N 1
ATOM 2204 C CA . VAL B 1 4 ? 8.352 3.152 25.188 1 28.09 4 VAL B CA 1
ATOM 2205 C C . VAL B 1 4 ? 8.336 2.816 23.688 1 28.09 4 VAL B C 1
ATOM 2207 O O . VAL B 1 4 ? 8.172 1.654 23.312 1 28.09 4 VAL B O 1
ATOM 2210 N N . GLU B 1 5 ? 8.016 3.764 22.828 1 32.53 5 GLU B N 1
ATOM 2211 C CA . GLU B 1 5 ? 8.195 3.732 21.375 1 32.53 5 GLU B CA 1
ATOM 2212 C C . GLU B 1 5 ? 9.516 3.066 21 1 32.53 5 GLU B C 1
ATOM 2214 O O . GLU B 1 5 ? 10.594 3.562 21.344 1 32.53 5 GLU B O 1
ATOM 2219 N N . GLU B 1 6 ? 9.617 1.797 21.156 1 37.19 6 GLU B N 1
ATOM 2220 C CA . GLU B 1 6 ? 10.836 1.227 20.594 1 37.19 6 GLU B CA 1
ATOM 2221 C C . GLU B 1 6 ? 11.336 2.049 19.406 1 37.19 6 GLU B C 1
ATOM 2223 O O . GLU B 1 6 ? 10.547 2.477 18.562 1 37.19 6 GLU B O 1
ATOM 2228 N N . ALA B 1 7 ? 12.555 2.639 19.562 1 39.78 7 ALA B N 1
ATOM 2229 C CA . ALA B 1 7 ? 13.227 3.461 18.562 1 39.78 7 ALA B CA 1
ATOM 2230 C C . ALA B 1 7 ? 12.984 2.918 17.156 1 39.78 7 ALA B C 1
ATOM 2232 O O . ALA B 1 7 ? 13.148 1.722 16.906 1 39.78 7 ALA B O 1
ATOM 2233 N N . PRO B 1 8 ? 12.219 3.564 16.375 1 49.62 8 PRO B N 1
ATOM 2234 C CA . PRO B 1 8 ? 12.055 3.104 14.992 1 49.62 8 PRO B CA 1
ATOM 2235 C C . PRO B 1 8 ? 13.359 2.592 14.383 1 49.62 8 PRO B C 1
ATOM 2237 O O . PRO B 1 8 ? 14.438 3.092 14.719 1 49.62 8 PRO B O 1
ATOM 2240 N N . ALA B 1 9 ? 13.477 1.352 14.133 1 52.09 9 ALA B N 1
ATOM 2241 C CA . ALA B 1 9 ? 14.602 0.826 13.367 1 52.09 9 ALA B CA 1
ATOM 2242 C C . ALA B 1 9 ? 15.102 1.854 12.352 1 52.09 9 ALA B C 1
ATOM 2244 O O . ALA B 1 9 ? 14.32 2.424 11.594 1 52.09 9 ALA B O 1
ATOM 2245 N N . LEU B 1 10 ? 16.266 2.471 12.672 1 59.47 10 LEU B N 1
ATOM 2246 C CA . LEU B 1 10 ? 16.906 3.408 11.75 1 59.47 10 LEU B CA 1
ATOM 2247 C C . LEU B 1 10 ? 17.172 2.748 10.406 1 59.47 10 LEU B C 1
ATOM 2249 O O . LEU B 1 10 ? 17.672 1.618 10.344 1 59.47 10 LEU B O 1
ATOM 2253 N N . TYR B 1 11 ? 16.438 3.25 9.375 1 77.12 11 TYR B N 1
ATOM 2254 C CA . TYR B 1 11 ? 16.672 2.822 8 1 77.12 11 TYR B CA 1
ATOM 2255 C C . TYR B 1 11 ? 17.578 3.807 7.27 1 77.12 11 TYR B C 1
ATOM 2257 O O . TYR B 1 11 ? 17.312 5.008 7.246 1 77.12 11 TYR B O 1
ATOM 2265 N N . PRO B 1 12 ? 18.75 3.289 6.848 1 84.5 12 PRO B N 1
ATOM 2266 C CA . PRO B 1 12 ? 19.594 4.191 6.07 1 84.5 12 PRO B CA 1
ATOM 2267 C C . PRO B 1 12 ? 18.859 4.848 4.91 1 84.5 12 PRO B C 1
ATOM 2269 O O . PRO B 1 12 ? 18.078 4.188 4.215 1 84.5 12 PRO B O 1
ATOM 2272 N N . CYS B 1 13 ? 19.109 6.18 4.73 1 90.81 13 CYS B N 1
ATOM 2273 C CA . CYS B 1 13 ? 18.391 6.957 3.723 1 90.81 13 CYS B CA 1
ATOM 2274 C C . CYS B 1 13 ? 18.719 6.453 2.32 1 90.81 13 CYS B C 1
ATOM 2276 O O . CYS B 1 13 ? 17.891 6.57 1.41 1 90.81 13 CYS B O 1
ATOM 2278 N N . ALA B 1 14 ? 19.828 5.762 2.215 1 84.62 14 ALA B N 1
ATOM 2279 C CA . ALA B 1 14 ? 20.234 5.223 0.917 1 84.62 14 ALA B CA 1
ATOM 2280 C C . ALA B 1 14 ? 19.266 4.137 0.453 1 84.62 14 ALA B C 1
ATOM 2282 O O . ALA B 1 14 ? 19.047 3.959 -0.749 1 84.62 14 ALA B O 1
ATOM 2283 N N . GLU B 1 15 ? 18.562 3.543 1.386 1 87.25 15 GLU B N 1
ATOM 2284 C CA . GLU B 1 15 ? 17.688 2.428 1.062 1 87.25 15 GLU B CA 1
ATOM 2285 C C . GLU B 1 15 ? 16.219 2.836 1.18 1 87.25 15 GLU B C 1
ATOM 2287 O O . GLU B 1 15 ? 15.32 2.049 0.867 1 87.25 15 GLU B O 1
ATOM 2292 N N . ALA B 1 16 ? 16.078 4.074 1.519 1 92.38 16 ALA B N 1
ATOM 2293 C CA . ALA B 1 16 ? 14.719 4.504 1.802 1 92.38 16 ALA B CA 1
ATOM 2294 C C . ALA B 1 16 ? 14 4.926 0.523 1 92.38 16 ALA B C 1
ATOM 2296 O O . ALA B 1 16 ? 14.641 5.312 -0.457 1 92.38 16 ALA B O 1
ATOM 2297 N N . GLU B 1 17 ? 12.75 4.699 0.504 1 95.94 17 GLU B N 1
ATOM 2298 C CA . GLU B 1 17 ? 11.898 5.312 -0.506 1 95.94 17 GLU B CA 1
ATOM 2299 C C . GLU B 1 17 ? 11.766 6.816 -0.282 1 95.94 17 GLU B C 1
ATOM 2301 O O . GLU B 1 17 ? 12.266 7.348 0.71 1 95.94 17 GLU B O 1
ATOM 2306 N N . PRO B 1 18 ? 11.117 7.523 -1.216 1 97.25 18 PRO B N 1
ATOM 2307 C CA . PRO B 1 18 ? 11 8.977 -1.053 1 97.25 18 PRO B CA 1
ATOM 2308 C C . PRO B 1 18 ? 10.469 9.375 0.321 1 97.25 18 PRO B C 1
ATOM 2310 O O . PRO B 1 18 ? 9.609 8.68 0.879 1 97.25 18 PRO B O 1
ATOM 2313 N N . GLN B 1 19 ? 11 10.516 0.807 1 97.12 19 GLN B N 1
ATOM 2314 C CA . GLN B 1 19 ? 10.695 10.977 2.158 1 97.12 19 GLN B CA 1
ATOM 2315 C C . GLN B 1 19 ? 9.82 12.227 2.133 1 97.12 19 GLN B C 1
ATOM 2317 O O . GLN B 1 19 ? 9.664 12.859 1.087 1 97.12 19 GLN B O 1
ATOM 2322 N N . SER B 1 20 ? 9.188 12.492 3.254 1 97 20 SER B N 1
ATOM 2323 C CA . SER B 1 20 ? 8.422 13.695 3.555 1 97 20 SER B CA 1
ATOM 2324 C C . SER B 1 20 ? 8.852 14.305 4.883 1 97 20 SER B C 1
ATOM 2326 O O . SER B 1 20 ? 9.438 13.625 5.727 1 97 20 SER B O 1
ATOM 2328 N N . PRO B 1 21 ? 8.523 15.625 5.125 1 97.25 21 PRO B N 1
ATOM 2329 C CA . PRO B 1 21 ? 7.805 16.578 4.277 1 97.25 21 PRO B CA 1
ATOM 2330 C C . PRO B 1 21 ? 8.68 17.172 3.176 1 97.25 21 PRO B C 1
ATOM 2332 O O . PRO B 1 21 ? 9.875 17.406 3.393 1 97.25 21 PRO B O 1
ATOM 2335 N N . ARG B 1 22 ? 8.016 17.5 2.021 1 97.69 22 ARG B N 1
ATOM 2336 C CA . ARG B 1 22 ? 8.805 18.016 0.913 1 97.69 22 ARG B CA 1
ATOM 2337 C C . ARG B 1 22 ? 8.242 19.344 0.406 1 97.69 22 ARG B C 1
ATOM 2339 O O . ARG B 1 22 ? 7.211 19.812 0.89 1 97.69 22 ARG B O 1
ATOM 2346 N N . ASP B 1 23 ? 9 19.938 -0.499 1 97.56 23 ASP B N 1
ATOM 2347 C CA . ASP B 1 23 ? 8.5 21.078 -1.272 1 97.56 23 ASP B CA 1
ATOM 2348 C C . ASP B 1 23 ? 7.41 20.625 -2.246 1 97.56 23 ASP B C 1
ATOM 2350 O O . ASP B 1 23 ? 7.578 19.656 -2.973 1 97.56 23 ASP B O 1
ATOM 2354 N N . VAL B 1 24 ? 6.277 21.328 -2.229 1 98.31 24 VAL B N 1
ATOM 2355 C CA . VAL B 1 24 ? 5.18 20.969 -3.113 1 98.31 24 VAL B CA 1
ATOM 2356 C C . VAL B 1 24 ? 4.91 22.094 -4.102 1 98.31 24 VAL B C 1
ATOM 2358 O O . VAL B 1 24 ? 3.859 22.125 -4.75 1 98.31 24 VAL B O 1
ATOM 2361 N N . THR B 1 25 ? 5.82 23.062 -4.18 1 97.06 25 THR B N 1
ATOM 2362 C CA . THR B 1 25 ? 5.715 24.141 -5.156 1 97.06 25 THR B CA 1
ATOM 2363 C C . THR B 1 25 ? 5.461 23.578 -6.555 1 97.06 25 THR B C 1
ATOM 2365 O O . THR B 1 25 ? 6.082 22.594 -6.957 1 97.06 25 THR B O 1
ATOM 2368 N N . PRO B 1 26 ? 4.48 24.266 -7.289 1 95.56 26 PRO B N 1
ATOM 2369 C CA . PRO B 1 26 ? 4.312 23.797 -8.672 1 95.56 26 PRO B CA 1
ATOM 2370 C C . PRO B 1 26 ? 5.621 23.781 -9.453 1 95.56 26 PRO B C 1
ATOM 2372 O O . PRO B 1 26 ? 6.355 24.766 -9.453 1 95.56 26 PRO B O 1
ATOM 2375 N N . GLY B 1 27 ? 5.863 22.625 -10.047 1 94.62 27 GLY B N 1
ATOM 2376 C CA . GLY B 1 27 ? 7.059 22.5 -10.867 1 94.62 27 GLY B CA 1
ATOM 2377 C C . GLY B 1 27 ? 8.234 21.891 -10.117 1 94.62 27 GLY B C 1
ATOM 2378 O O . GLY B 1 27 ? 9.242 21.516 -10.727 1 94.62 27 GLY B O 1
ATOM 2379 N N . PHE B 1 28 ? 8.227 21.828 -8.797 1 97.5 28 PHE B N 1
ATOM 2380 C CA . PHE B 1 28 ? 9.297 21.188 -8.047 1 97.5 28 PHE B CA 1
ATOM 2381 C C . PHE B 1 28 ? 9.43 19.719 -8.445 1 97.5 28 PHE B C 1
ATOM 2383 O O . PHE B 1 28 ? 8.43 19 -8.508 1 97.5 28 PHE B O 1
ATOM 2390 N N . VAL B 1 29 ? 10.672 19.312 -8.727 1 97 29 VAL B N 1
ATOM 2391 C CA . VAL B 1 29 ? 10.945 17.938 -9.102 1 97 29 VAL B CA 1
ATOM 2392 C C . VAL B 1 29 ? 11.992 17.344 -8.156 1 97 29 VAL B C 1
ATOM 2394 O O . VAL B 1 29 ? 13.125 17.812 -8.102 1 97 29 VAL B O 1
ATOM 2397 N N . GLY B 1 30 ? 11.586 16.359 -7.375 1 98.12 30 GLY B N 1
ATOM 2398 C CA . GLY B 1 30 ? 12.555 15.641 -6.566 1 98.12 30 GLY B CA 1
ATOM 2399 C C . GLY B 1 30 ? 13.453 14.727 -7.379 1 98.12 30 GLY B C 1
ATOM 2400 O O . GLY B 1 30 ? 13.297 14.617 -8.602 1 98.12 30 GLY B O 1
ATOM 2401 N N . GLU B 1 31 ? 14.391 14.062 -6.672 1 97.5 31 GLU B N 1
ATOM 2402 C CA . GLU B 1 31 ? 15.383 13.266 -7.391 1 97.5 31 GLU B CA 1
ATOM 2403 C C . GLU B 1 31 ? 15.266 11.789 -7.039 1 97.5 31 GLU B C 1
ATOM 2405 O O . GLU B 1 31 ? 15.961 10.953 -7.613 1 97.5 31 GLU B O 1
ATOM 2410 N N . LYS B 1 32 ? 14.391 11.508 -6.156 1 96.75 32 LYS B N 1
ATOM 2411 C CA . LYS B 1 32 ? 14.289 10.117 -5.715 1 96.75 32 LYS B CA 1
ATOM 2412 C C . LYS B 1 32 ? 13.117 9.406 -6.379 1 96.75 32 LYS B C 1
ATOM 2414 O O . LYS B 1 32 ? 11.961 9.602 -5.98 1 96.75 32 LYS B O 1
ATOM 2419 N N . PRO B 1 33 ? 13.391 8.484 -7.32 1 96.69 33 PRO B N 1
ATOM 2420 C CA . PRO B 1 33 ? 12.281 7.73 -7.906 1 96.69 33 PRO B CA 1
ATOM 2421 C C . PRO B 1 33 ? 11.609 6.797 -6.902 1 96.69 33 PRO B C 1
ATOM 2423 O O . PRO B 1 33 ? 12.281 6.207 -6.055 1 96.69 33 PRO B O 1
ATOM 2426 N N . SER B 1 34 ? 10.328 6.758 -7.016 1 97.44 34 SER B N 1
ATOM 2427 C CA . SER B 1 34 ? 9.555 5.855 -6.172 1 97.44 34 SER B CA 1
ATOM 2428 C C . SER B 1 34 ? 9.336 4.504 -6.848 1 97.44 34 SER B C 1
ATOM 2430 O O . SER B 1 34 ? 9.086 4.441 -8.055 1 97.44 34 SER B O 1
ATOM 2432 N N . ARG B 1 35 ? 9.312 3.465 -6.039 1 97.12 35 ARG B N 1
ATOM 2433 C CA . ARG B 1 35 ? 8.945 2.15 -6.551 1 97.12 35 ARG B CA 1
ATOM 2434 C C . ARG B 1 35 ? 7.43 1.991 -6.609 1 97.12 35 ARG B C 1
ATOM 2436 O O . ARG B 1 35 ? 6.918 1.071 -7.25 1 97.12 35 ARG B O 1
ATOM 2443 N N . LEU B 1 36 ? 6.715 2.768 -5.855 1 98.31 36 LEU B N 1
ATOM 2444 C CA . LEU B 1 36 ? 5.262 2.754 -5.988 1 98.31 36 LEU B CA 1
ATOM 2445 C C . LEU B 1 36 ? 4.832 3.266 -7.359 1 98.31 36 LEU B C 1
ATOM 2447 O O . LEU B 1 36 ? 5.137 4.402 -7.727 1 98.31 36 LEU B O 1
ATOM 2451 N N . PRO B 1 37 ? 4.121 2.381 -8.086 1 98.06 37 PRO B N 1
ATOM 2452 C CA . PRO B 1 37 ? 3.662 2.906 -9.375 1 98.06 37 PRO B CA 1
ATOM 2453 C C . PRO B 1 37 ? 2.828 4.176 -9.227 1 98.06 37 PRO B C 1
ATOM 2455 O O . PRO B 1 37 ? 1.972 4.258 -8.344 1 98.06 37 PRO B O 1
ATOM 2458 N N . PRO B 1 38 ? 3.104 5.152 -10.117 1 97 38 PRO B N 1
ATOM 2459 C CA . PRO B 1 38 ? 2.398 6.434 -10 1 97 38 PRO B CA 1
ATOM 2460 C C . PRO B 1 38 ? 0.881 6.27 -9.969 1 97 38 PRO B C 1
ATOM 2462 O O . PRO B 1 38 ? 0.196 6.973 -9.227 1 97 38 PRO B O 1
ATOM 2465 N N . SER B 1 39 ? 0.413 5.312 -10.719 1 96.19 39 SER B N 1
ATOM 2466 C CA . SER B 1 39 ? -1.03 5.125 -10.836 1 96.19 39 SER B CA 1
ATOM 2467 C C . SER B 1 39 ? -1.622 4.57 -9.547 1 96.19 39 SER B C 1
ATOM 2469 O O . SER B 1 39 ? -2.842 4.57 -9.367 1 96.19 39 SER B O 1
ATOM 2471 N N . SER B 1 40 ? -0.737 4.156 -8.633 1 97.19 40 SER B N 1
ATOM 2472 C CA . SER B 1 40 ? -1.245 3.516 -7.422 1 97.19 40 SER B CA 1
ATOM 2473 C C . SER B 1 40 ? -1.113 4.438 -6.211 1 97.19 40 SER B C 1
ATOM 2475 O O . SER B 1 40 ? -1.47 4.055 -5.094 1 97.19 40 SER B O 1
ATOM 2477 N N . ILE B 1 41 ? -0.598 5.664 -6.43 1 98.69 41 ILE B N 1
ATOM 2478 C CA . ILE B 1 41 ? -0.611 6.66 -5.367 1 98.69 41 ILE B CA 1
ATOM 2479 C C . ILE B 1 41 ? -2.053 7.02 -5.012 1 98.69 41 ILE B C 1
ATOM 2481 O O . ILE B 1 41 ? -2.863 7.301 -5.895 1 98.69 41 ILE B O 1
ATOM 2485 N N . VAL B 1 42 ? -2.393 6.992 -3.719 1 98.75 42 VAL B N 1
ATOM 2486 C CA . VAL B 1 42 ? -3.764 7.227 -3.273 1 98.75 42 VAL B CA 1
ATOM 2487 C C . VAL B 1 42 ? -4.125 8.695 -3.463 1 98.75 42 VAL B C 1
ATOM 2489 O O . VAL B 1 42 ? -3.434 9.586 -2.959 1 98.75 42 VAL B O 1
ATOM 2492 N N . THR B 1 43 ? -5.199 8.93 -4.219 1 98.19 43 THR B N 1
ATOM 2493 C CA . THR B 1 43 ? -5.676 10.297 -4.406 1 98.19 43 THR B CA 1
ATOM 2494 C C . THR B 1 43 ? -7.109 10.445 -3.904 1 98.19 43 THR B C 1
ATOM 2496 O O . THR B 1 43 ? -7.641 11.555 -3.846 1 98.19 43 THR B O 1
ATOM 2499 N N . ARG B 1 44 ? -7.742 9.367 -3.637 1 98.06 44 ARG B N 1
ATOM 2500 C CA . ARG B 1 44 ? -9.078 9.344 -3.051 1 98.06 44 ARG B CA 1
ATOM 2501 C C . ARG B 1 44 ? -9.094 8.531 -1.76 1 98.06 44 ARG B C 1
ATOM 2503 O O . ARG B 1 44 ? -8.414 7.504 -1.657 1 98.06 44 ARG B O 1
ATOM 2510 N N . VAL B 1 45 ? -9.805 9.062 -0.771 1 98.31 45 VAL B N 1
ATOM 2511 C CA . VAL B 1 45 ? -9.742 8.383 0.522 1 98.31 45 VAL B CA 1
ATOM 2512 C C . VAL B 1 45 ? -11.156 8.008 0.974 1 98.31 45 VAL B C 1
ATOM 2514 O O . VAL B 1 45 ? -11.359 7.641 2.133 1 98.31 45 VAL B O 1
ATOM 2517 N N . ASP B 1 46 ? -12.125 8.016 0.063 1 97.06 46 ASP B N 1
ATOM 2518 C CA . ASP B 1 46 ? -13.531 7.855 0.417 1 97.06 46 ASP B CA 1
ATOM 2519 C C . ASP B 1 46 ? -13.828 6.414 0.831 1 97.06 46 ASP B C 1
ATOM 2521 O O . ASP B 1 46 ? -14.82 6.156 1.518 1 97.06 46 ASP B O 1
ATOM 2525 N N . THR B 1 47 ? -12.992 5.43 0.463 1 96.88 47 THR B N 1
ATOM 2526 C CA . THR B 1 47 ? -13.219 4.055 0.89 1 96.88 47 THR B CA 1
ATOM 2527 C C . THR B 1 47 ? -12.367 3.723 2.115 1 96.88 47 THR B C 1
ATOM 2529 O O . THR B 1 47 ? -12.531 2.66 2.721 1 96.88 47 THR B O 1
ATOM 2532 N N . MET B 1 48 ? -11.438 4.586 2.459 1 97.5 48 MET B N 1
ATOM 2533 C CA . MET B 1 48 ? -10.508 4.332 3.559 1 97.5 48 MET B CA 1
ATOM 2534 C C . MET B 1 48 ? -11.086 4.82 4.883 1 97.5 48 MET B C 1
ATOM 2536 O O . MET B 1 48 ? -12.156 5.438 4.91 1 97.5 48 MET B O 1
ATOM 2540 N N . ALA B 1 49 ? -10.422 4.473 5.918 1 96.69 49 ALA B N 1
ATOM 2541 C CA . ALA B 1 49 ? -10.859 4.895 7.242 1 96.69 49 ALA B CA 1
ATOM 2542 C C . ALA B 1 49 ? -9.961 6.004 7.789 1 96.69 49 ALA B C 1
ATOM 2544 O O . ALA B 1 49 ? -8.734 5.895 7.746 1 96.69 49 ALA B O 1
ATOM 2545 N N . LEU B 1 50 ? -10.578 7.09 8.227 1 97.06 50 LEU B N 1
ATOM 2546 C CA . LEU B 1 50 ? -9.828 8.086 8.992 1 97.06 50 LEU B CA 1
ATOM 2547 C C . LEU B 1 50 ? -9.383 7.516 10.336 1 97.06 50 LEU B C 1
ATOM 2549 O O . LEU B 1 50 ? -10.203 7.016 11.109 1 97.06 50 LEU B O 1
ATOM 2553 N N . VAL B 1 51 ? -8.055 7.609 10.602 1 97 51 VAL B N 1
ATOM 2554 C CA . VAL B 1 51 ? -7.574 6.918 11.797 1 97 51 VAL B CA 1
ATOM 2555 C C . VAL B 1 51 ? -6.934 7.926 12.75 1 97 51 VAL B C 1
ATOM 2557 O O . VAL B 1 51 ? -6.711 7.617 13.922 1 97 51 VAL B O 1
ATOM 2560 N N . ASN B 1 52 ? -6.648 9.109 12.195 1 96.44 52 ASN B N 1
ATOM 2561 C CA . ASN B 1 52 ? -6.012 10.125 13.023 1 96.44 52 ASN B CA 1
ATOM 2562 C C . ASN B 1 52 ? -6.129 11.516 12.398 1 96.44 52 ASN B C 1
ATOM 2564 O O . ASN B 1 52 ? -6.223 11.641 11.172 1 96.44 52 ASN B O 1
ATOM 2568 N N . VAL B 1 53 ? -6.191 12.461 13.234 1 96.88 53 VAL B N 1
ATOM 2569 C CA . VAL B 1 53 ? -5.984 13.859 12.875 1 96.88 53 VAL B CA 1
ATOM 2570 C C . VAL B 1 53 ? -4.996 14.5 13.844 1 96.88 53 VAL B C 1
ATOM 2572 O O . VAL B 1 53 ? -5.062 14.273 15.055 1 96.88 53 VAL B O 1
ATOM 2575 N N . HIS B 1 54 ? -4.098 15.18 13.359 1 96.81 54 HIS B N 1
ATOM 2576 C CA . HIS B 1 54 ? -3.18 15.969 14.172 1 96.81 54 HIS B CA 1
ATOM 2577 C C . HIS B 1 54 ? -2.65 17.172 13.398 1 96.81 54 HIS B C 1
ATOM 2579 O O . HIS B 1 54 ? -2.949 17.328 12.211 1 96.81 54 HIS B O 1
ATOM 2585 N N . PHE B 1 55 ? -1.898 18.031 14.086 1 95.69 55 PHE B N 1
ATOM 2586 C CA . PHE B 1 55 ? -1.441 19.219 13.391 1 95.69 55 PHE B CA 1
ATOM 2587 C C . PHE B 1 55 ? -0.085 19.672 13.922 1 95.69 55 PHE B C 1
ATOM 2589 O O . PHE B 1 55 ? 0.364 19.203 14.969 1 95.69 55 PHE B O 1
ATOM 2596 N N . HIS B 1 56 ? 0.538 20.516 13.156 1 93.44 56 HIS B N 1
ATOM 2597 C CA . HIS B 1 56 ? 1.898 20.984 13.406 1 93.44 56 HIS B CA 1
ATOM 2598 C C . HIS B 1 56 ? 1.961 22.5 13.477 1 93.44 56 HIS B C 1
ATOM 2600 O O . HIS B 1 56 ? 1.202 23.188 12.789 1 93.44 56 HIS B O 1
ATOM 2606 N N . LEU B 1 57 ? 2.893 22.984 14.375 1 89.25 57 LEU B N 1
ATOM 2607 C CA . LEU B 1 57 ? 3.234 24.391 14.297 1 89.25 57 LEU B CA 1
ATOM 2608 C C . LEU B 1 57 ? 4.07 24.688 13.055 1 89.25 57 LEU B C 1
ATOM 2610 O O . LEU B 1 57 ? 5.117 24.062 12.852 1 89.25 57 LEU B O 1
ATOM 2614 N N . GLY B 1 58 ? 3.576 25.672 12.344 1 89.12 58 GLY B N 1
ATOM 2615 C CA . GLY B 1 58 ? 4.176 25.906 11.039 1 89.12 58 GLY B CA 1
ATOM 2616 C C . GLY B 1 58 ? 3.811 24.844 10.023 1 89.12 58 GLY B C 1
ATOM 2617 O O . GLY B 1 58 ? 3.322 23.766 10.383 1 89.12 58 GLY B O 1
ATOM 2618 N N . ALA B 1 59 ? 3.967 25.172 8.805 1 94.25 59 ALA B N 1
ATOM 2619 C CA . ALA B 1 59 ? 3.797 24.188 7.734 1 94.25 59 ALA B CA 1
ATOM 2620 C C . ALA B 1 59 ? 5.031 23.297 7.613 1 94.25 59 ALA B C 1
ATOM 2622 O O . ALA B 1 59 ? 6.152 23.797 7.496 1 94.25 59 ALA B O 1
ATOM 2623 N N . GLU B 1 60 ? 4.773 21.984 7.684 1 94.38 60 GLU B N 1
ATOM 2624 C CA . GLU B 1 60 ? 5.879 21.062 7.43 1 94.38 60 GLU B CA 1
ATOM 2625 C C . GLU B 1 60 ? 6.285 21.094 5.961 1 94.38 60 GLU B C 1
ATOM 2627 O O . GLU B 1 60 ? 7.469 20.969 5.637 1 94.38 60 GLU B O 1
ATOM 2632 N N . HIS B 1 61 ? 5.34 21.219 5.102 1 97.44 61 HIS B N 1
ATOM 2633 C CA . HIS B 1 61 ? 5.598 21.344 3.672 1 97.44 61 HIS B CA 1
ATOM 2634 C C . HIS B 1 61 ? 5.93 22.797 3.305 1 97.44 61 HIS B C 1
ATOM 2636 O O . HIS B 1 61 ? 5.715 23.703 4.105 1 97.44 61 HIS B O 1
ATOM 2642 N N . ARG B 1 62 ? 6.488 22.906 2.096 1 95.94 62 ARG B N 1
ATOM 2643 C CA . ARG B 1 62 ? 6.773 24.234 1.572 1 95.94 62 ARG B CA 1
ATOM 2644 C C . ARG B 1 62 ? 6.059 24.469 0.246 1 95.94 62 ARG B C 1
ATOM 2646 O O . ARG B 1 62 ? 6.023 23.578 -0.61 1 95.94 62 ARG B O 1
ATOM 2653 N N . SER B 1 63 ? 5.469 25.547 0.116 1 96.06 63 SER B N 1
ATOM 2654 C CA . SER B 1 63 ? 4.879 26.031 -1.133 1 96.06 63 SER B CA 1
ATOM 2655 C C . SER B 1 63 ? 5.242 27.484 -1.4 1 96.06 63 SER B C 1
ATOM 2657 O O . SER B 1 63 ? 4.836 28.375 -0.655 1 96.06 63 SER B O 1
ATOM 2659 N N . GLU B 1 64 ? 5.98 27.594 -2.441 1 93.81 64 GLU B N 1
ATOM 2660 C CA . GLU B 1 64 ? 6.473 28.938 -2.76 1 93.81 64 GLU B CA 1
ATOM 2661 C C . GLU B 1 64 ? 5.316 29.922 -2.961 1 93.81 64 GLU B C 1
ATOM 2663 O O . GLU B 1 64 ? 4.363 29.625 -3.682 1 93.81 64 GLU B O 1
ATOM 2668 N N . GLY B 1 65 ? 5.434 31.062 -2.311 1 89.81 65 GLY B N 1
ATOM 2669 C CA . GLY B 1 65 ? 4.438 32.094 -2.447 1 89.81 65 GLY B CA 1
ATOM 2670 C C . GLY B 1 65 ? 3.262 31.938 -1.508 1 89.81 65 GLY B C 1
ATOM 2671 O O . GLY B 1 65 ? 2.41 32.812 -1.407 1 89.81 65 GLY B O 1
ATOM 2672 N N . GLU B 1 66 ? 3.152 30.844 -0.805 1 91.62 66 GLU B N 1
ATOM 2673 C CA . GLU B 1 66 ? 2.037 30.547 0.091 1 91.62 66 GLU B CA 1
ATOM 2674 C C . GLU B 1 66 ? 2.52 30.328 1.521 1 91.62 66 GLU B C 1
ATOM 2676 O O . GLU B 1 66 ? 2.27 31.156 2.4 1 91.62 66 GLU B O 1
ATOM 2681 N N . TYR B 1 67 ? 3.209 29.375 1.817 1 91.62 67 TYR B N 1
ATOM 2682 C CA . TYR B 1 67 ? 3.861 29.109 3.096 1 91.62 67 TYR B CA 1
ATOM 2683 C C . TYR B 1 67 ? 5.324 28.75 2.896 1 91.62 67 TYR B C 1
ATOM 2685 O O . TYR B 1 67 ? 5.684 27.562 2.93 1 91.62 67 TYR B O 1
ATOM 2693 N N . ASP B 1 68 ? 6.141 29.766 2.715 1 90.94 68 ASP B N 1
ATOM 2694 C CA . ASP B 1 68 ? 7.543 29.594 2.354 1 90.94 68 ASP B CA 1
ATOM 2695 C C . ASP B 1 68 ? 8.453 30.453 3.223 1 90.94 68 ASP B C 1
ATOM 2697 O O . ASP B 1 68 ? 9.656 30.547 2.973 1 90.94 68 ASP B O 1
ATOM 2701 N N . THR B 1 69 ? 7.867 31.062 4.195 1 81.88 69 THR B N 1
ATOM 2702 C CA . THR B 1 69 ? 8.672 31.938 5.039 1 81.88 69 THR B CA 1
ATOM 2703 C C . THR B 1 69 ? 9.094 31.219 6.32 1 81.88 69 THR B C 1
ATOM 2705 O O . THR B 1 69 ? 8.297 30.484 6.914 1 81.88 69 THR B O 1
ATOM 2708 N N . THR B 1 70 ? 10.43 31.172 6.703 1 69.62 70 THR B N 1
ATOM 2709 C CA . THR B 1 70 ? 10.906 30.5 7.906 1 69.62 70 THR B CA 1
ATOM 2710 C C . THR B 1 70 ? 10.914 31.453 9.094 1 69.62 70 THR B C 1
ATOM 2712 O O . THR B 1 70 ? 11.102 31.031 10.242 1 69.62 70 THR B O 1
ATOM 2715 N N . LYS B 1 71 ? 11.031 32.75 8.938 1 58.84 71 LYS B N 1
ATOM 2716 C CA . LYS B 1 71 ? 11.102 33.688 10.039 1 58.84 71 LYS B CA 1
ATOM 2717 C C . LYS B 1 71 ? 9.898 34.625 10.031 1 58.84 71 LYS B C 1
ATOM 2719 O O . LYS B 1 71 ? 9.758 35.469 9.141 1 58.84 71 LYS B O 1
ATOM 2724 N N . PRO B 1 72 ? 8.883 34.125 10.875 1 52.91 72 PRO B N 1
ATOM 2725 C CA . PRO B 1 72 ? 7.879 35.188 10.883 1 52.91 72 PRO B CA 1
ATOM 2726 C C . PRO B 1 72 ? 8.438 36.5 11.398 1 52.91 72 PRO B C 1
ATOM 2728 O O . PRO B 1 72 ? 9.367 36.5 12.203 1 52.91 72 PRO B O 1
ATOM 2731 N N . SER B 1 73 ? 8.352 37.531 10.586 1 47.38 73 SER B N 1
ATOM 2732 C CA . SER B 1 73 ? 8.828 38.844 10.977 1 47.38 73 SER B CA 1
ATOM 2733 C C . SER B 1 73 ? 8.586 39.094 12.461 1 47.38 73 SER B C 1
ATOM 2735 O O . SER B 1 73 ? 9.328 39.875 13.086 1 47.38 73 SER B O 1
ATOM 2737 N N . ASP B 1 74 ? 7.543 38.438 13 1 48.84 74 ASP B N 1
ATOM 2738 C CA . ASP B 1 74 ? 7.191 38.781 14.383 1 48.84 74 ASP B CA 1
ATOM 2739 C C . ASP B 1 74 ? 7.625 37.656 15.336 1 48.84 74 ASP B C 1
ATOM 2741 O O . ASP B 1 74 ? 6.793 36.906 15.82 1 48.84 74 ASP B O 1
ATOM 2745 N N . ASP B 1 75 ? 8.969 37.406 15.305 1 56.28 75 ASP B N 1
ATOM 2746 C CA . ASP B 1 75 ? 9.531 36.438 16.234 1 56.28 75 ASP B CA 1
ATOM 2747 C C . ASP B 1 75 ? 9.453 36.938 17.672 1 56.28 75 ASP B C 1
ATOM 2749 O O . ASP B 1 75 ? 10.461 37.344 18.25 1 56.28 75 ASP B O 1
ATOM 2753 N N . THR B 1 76 ? 8.133 37.031 18.141 1 57.06 76 THR B N 1
ATOM 2754 C CA . THR B 1 76 ? 7.879 37.5 19.5 1 57.06 76 THR B CA 1
ATOM 2755 C C . THR B 1 76 ? 8.352 36.469 20.516 1 57.06 76 THR B C 1
ATOM 2757 O O . THR B 1 76 ? 8.586 35.312 20.156 1 57.06 76 THR B O 1
ATOM 2760 N N . GLU B 1 77 ? 8.602 36.906 21.672 1 56.78 77 GLU B N 1
ATOM 2761 C CA . GLU B 1 77 ? 8.977 36.031 22.766 1 56.78 77 GLU B CA 1
ATOM 2762 C C . GLU B 1 77 ? 7.957 34.906 22.953 1 56.78 77 GLU B C 1
ATOM 2764 O O . GLU B 1 77 ? 8.32 33.781 23.266 1 56.78 77 GLU B O 1
ATOM 2769 N N . ALA B 1 78 ? 6.766 35.25 22.766 1 53.81 78 ALA B N 1
ATOM 2770 C CA . ALA B 1 78 ? 5.703 34.25 22.906 1 53.81 78 ALA B CA 1
ATOM 2771 C C . ALA B 1 78 ? 5.867 33.125 21.891 1 53.81 78 ALA B C 1
ATOM 2773 O O . ALA B 1 78 ? 5.723 31.953 22.234 1 53.81 78 ALA B O 1
ATOM 2774 N N . ARG B 1 79 ? 6.297 33.5 20.797 1 61.97 79 ARG B N 1
ATOM 2775 C CA . ARG B 1 79 ? 6.488 32.531 19.719 1 61.97 79 ARG B CA 1
ATOM 2776 C C . ARG B 1 79 ? 7.723 31.656 19.984 1 61.97 79 ARG B C 1
ATOM 2778 O O . ARG B 1 79 ? 7.715 30.453 19.719 1 61.97 79 ARG B O 1
ATOM 2785 N N . ARG B 1 80 ? 8.625 32.312 20.531 1 63.09 80 ARG B N 1
ATOM 2786 C CA . ARG B 1 80 ? 9.828 31.562 20.891 1 63.09 80 ARG B CA 1
ATOM 2787 C C . ARG B 1 80 ? 9.539 30.562 22 1 63.09 80 ARG B C 1
ATOM 2789 O O . ARG B 1 80 ? 10.039 29.438 21.969 1 63.09 80 ARG B O 1
ATOM 2796 N N . ARG B 1 81 ? 8.734 30.969 22.812 1 58.19 81 ARG B N 1
ATOM 2797 C CA . ARG B 1 81 ? 8.375 30.078 23.922 1 58.19 81 ARG B CA 1
ATOM 2798 C C . ARG B 1 81 ? 7.594 28.875 23.438 1 58.19 81 ARG B C 1
ATOM 2800 O O . ARG B 1 81 ? 7.82 27.75 23.891 1 58.19 81 ARG B O 1
ATOM 2807 N N . LEU B 1 82 ? 6.77 29.109 22.516 1 60.47 82 LEU B N 1
ATOM 2808 C CA . LEU B 1 82 ? 5.969 28.031 21.984 1 60.47 82 LEU B CA 1
ATOM 2809 C C . LEU B 1 82 ? 6.852 27 21.266 1 60.47 82 LEU B C 1
ATOM 2811 O O . LEU B 1 82 ? 6.664 25.797 21.438 1 60.47 82 LEU B O 1
ATOM 2815 N N . ARG B 1 83 ? 7.797 27.516 20.625 1 62.75 83 ARG B N 1
ATOM 2816 C CA . ARG B 1 83 ? 8.727 26.625 19.938 1 62.75 83 ARG B CA 1
ATOM 2817 C C . ARG B 1 83 ? 9.531 25.797 20.938 1 62.75 83 ARG B C 1
ATOM 2819 O O . ARG B 1 83 ? 9.75 24.594 20.719 1 62.75 83 ARG B O 1
ATOM 2826 N N . ARG B 1 84 ? 9.859 26.469 21.938 1 60.88 84 ARG B N 1
ATOM 2827 C CA . ARG B 1 84 ? 10.633 25.797 22.969 1 60.88 84 ARG B CA 1
ATOM 2828 C C . ARG B 1 84 ? 9.812 24.688 23.641 1 60.88 84 ARG B C 1
ATOM 2830 O O . ARG B 1 84 ? 10.344 23.625 23.969 1 60.88 84 ARG B O 1
ATOM 2837 N N . LEU B 1 85 ? 8.617 24.984 23.781 1 55.97 85 LEU B N 1
ATOM 2838 C CA . LEU B 1 85 ? 7.734 24.016 24.406 1 55.97 85 LEU B CA 1
ATOM 2839 C C . LEU B 1 85 ? 7.582 22.766 23.531 1 55.97 85 LEU B C 1
ATOM 2841 O O . LEU B 1 85 ? 7.527 21.641 24.047 1 55.97 85 LEU B O 1
ATOM 2845 N N . LEU B 1 86 ? 7.578 23.031 22.281 1 60.66 86 LEU B N 1
ATOM 2846 C CA . LEU B 1 86 ? 7.391 21.906 21.375 1 60.66 86 LEU B CA 1
ATOM 2847 C C . LEU B 1 86 ? 8.672 21.094 21.25 1 60.66 86 LEU B C 1
ATOM 2849 O O . LEU B 1 86 ? 8.625 19.891 20.969 1 60.66 86 LEU B O 1
ATOM 2853 N N . ASP B 1 87 ? 9.805 21.766 21.484 1 58.69 87 ASP B N 1
ATOM 2854 C CA . ASP B 1 87 ? 11.109 21.109 21.422 1 58.69 87 ASP B CA 1
ATOM 2855 C C . ASP B 1 87 ? 11.383 20.312 22.688 1 58.69 87 ASP B C 1
ATOM 2857 O O . ASP B 1 87 ? 12.156 19.344 22.672 1 58.69 87 ASP B O 1
ATOM 2861 N N . SER B 1 88 ? 11.055 20.922 23.812 1 48.97 88 SER B N 1
ATOM 2862 C CA . SER B 1 88 ? 11.445 20.328 25.078 1 48.97 88 SER B CA 1
ATOM 2863 C C . SER B 1 88 ? 11.188 18.828 25.094 1 48.97 88 SER B C 1
ATOM 2865 O O . SER B 1 88 ? 11.875 18.078 25.797 1 48.97 88 SER B O 1
ATOM 2867 N N . GLY B 1 89 ? 10.375 18.344 24.5 1 44.94 89 GLY B N 1
ATOM 2868 C CA . GLY B 1 89 ? 10.195 16.906 24.578 1 44.94 89 GLY B CA 1
ATOM 2869 C C . GLY B 1 89 ? 11.055 16.141 23.578 1 44.94 89 GLY B C 1
ATOM 2870 O O . GLY B 1 89 ? 11.102 14.914 23.609 1 44.94 89 GLY B O 1
ATOM 2871 N N . ASP B 1 90 ? 11.625 16.766 22.578 1 48.59 90 ASP B N 1
ATOM 2872 C CA . ASP B 1 90 ? 12.531 16.109 21.641 1 48.59 90 ASP B CA 1
ATOM 2873 C C . ASP B 1 90 ? 13.945 16.672 21.75 1 48.59 90 ASP B C 1
ATOM 2875 O O . ASP B 1 90 ? 14.172 17.859 21.469 1 48.59 90 ASP B O 1
ATOM 2879 N N . PRO B 1 91 ? 14.828 16.141 22.672 1 40.94 91 PRO B N 1
ATOM 2880 C CA . PRO B 1 91 ? 16.188 16.641 22.891 1 40.94 91 PRO B CA 1
ATOM 2881 C C . PRO B 1 91 ? 16.859 17.109 21.594 1 40.94 91 PRO B C 1
ATOM 2883 O O . PRO B 1 91 ? 1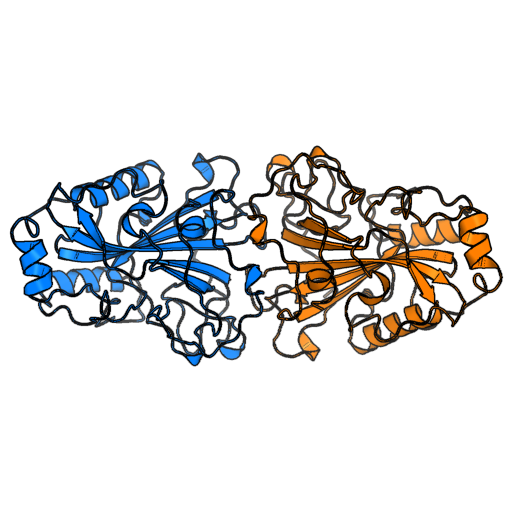7.938 17.688 21.625 1 40.94 91 PRO B O 1
ATOM 2886 N N . ALA B 1 92 ? 16.75 16.406 20.688 1 41 92 ALA B N 1
ATOM 2887 C CA . ALA B 1 92 ? 17.672 16.625 19.562 1 41 92 ALA B CA 1
ATOM 2888 C C . ALA B 1 92 ? 17.578 18.047 19.031 1 41 92 ALA B C 1
ATOM 2890 O O . ALA B 1 92 ? 18.453 18.516 18.312 1 41 92 ALA B O 1
ATOM 2891 N N . LEU B 1 93 ? 16.562 18.812 18.75 1 43.03 93 LEU B N 1
ATOM 2892 C CA . LEU B 1 93 ? 16.688 19.922 17.812 1 43.03 93 LEU B CA 1
ATOM 2893 C C . LEU B 1 93 ? 16.219 21.219 18.453 1 43.03 93 LEU B C 1
ATOM 2895 O O . LEU B 1 93 ? 15.062 21.328 18.859 1 43.03 93 LEU B O 1
ATOM 2899 N N . PRO B 1 94 ? 16.984 21.906 19.109 1 43.06 94 PRO B N 1
ATOM 2900 C CA . PRO B 1 94 ? 16.594 23.312 19.203 1 43.06 94 PRO B CA 1
ATOM 2901 C C . PRO B 1 94 ? 16.031 23.859 17.891 1 43.06 94 PRO B C 1
ATOM 2903 O O . PRO B 1 94 ? 16.75 23.906 16.875 1 43.06 94 PRO B O 1
ATOM 2906 N N . LEU B 1 95 ? 14.914 23.625 17.453 1 47.75 95 LEU B N 1
ATOM 2907 C CA . LEU B 1 95 ? 14.562 24.078 16.109 1 47.75 95 LEU B CA 1
ATOM 2908 C C . LEU B 1 95 ? 14.438 25.594 16.062 1 47.75 95 LEU B C 1
ATOM 2910 O O . LEU B 1 95 ? 13.672 26.188 16.828 1 47.75 95 LEU B O 1
ATOM 2914 N N . GLU B 1 96 ? 15.398 26.406 15.914 1 48.19 96 GLU B N 1
ATOM 2915 C CA . GLU B 1 96 ? 15.25 27.797 15.508 1 48.19 96 GLU B CA 1
ATOM 2916 C C . GLU B 1 96 ? 13.984 28 14.68 1 48.19 96 GLU B C 1
ATOM 2918 O O . GLU B 1 96 ? 13.289 29 14.844 1 48.19 96 GLU B O 1
ATOM 2923 N N . THR B 1 97 ? 13.695 27.203 13.664 1 57.16 97 THR B N 1
ATOM 2924 C CA . THR B 1 97 ? 12.508 27.469 12.852 1 57.16 97 THR B CA 1
ATOM 2925 C C . THR B 1 97 ? 11.711 26.172 12.648 1 57.16 97 THR B C 1
ATOM 2927 O O . THR B 1 97 ? 12.281 25.125 12.344 1 57.16 97 THR B O 1
ATOM 2930 N N . HIS B 1 98 ? 10.508 26.234 13.297 1 68.81 98 HIS B N 1
ATOM 2931 C CA . HIS B 1 98 ? 9.578 25.156 13.039 1 68.81 98 HIS B CA 1
ATOM 2932 C C . HIS B 1 98 ? 8.773 25.406 11.766 1 68.81 98 HIS B C 1
ATOM 2934 O O . HIS B 1 98 ? 7.898 26.281 11.75 1 68.81 98 HIS B O 1
ATOM 2940 N N . GLY B 1 99 ? 9.125 24.75 10.75 1 84.44 99 GLY B N 1
ATOM 2941 C CA . GLY B 1 99 ? 8.336 24.734 9.531 1 84.44 99 GLY B CA 1
ATOM 2942 C C . GLY B 1 99 ? 8.32 26.078 8.812 1 84.44 99 GLY B C 1
ATOM 2943 O O . GLY B 1 99 ? 9.266 26.859 8.938 1 84.44 99 GLY B O 1
ATOM 2944 N N . TYR B 1 100 ? 7.312 26.281 8.008 1 89.62 100 TYR B N 1
ATOM 2945 C CA . TYR B 1 100 ? 7.117 27.469 7.18 1 89.62 100 TYR B CA 1
ATOM 2946 C C . TYR B 1 100 ? 5.832 28.188 7.562 1 89.62 100 TYR B C 1
ATOM 2948 O O . TYR B 1 100 ? 4.914 27.594 8.125 1 89.62 100 TYR B O 1
ATOM 2956 N N . TYR B 1 101 ? 5.914 29.484 7.246 1 87.5 101 TYR B N 1
ATOM 2957 C CA . TYR B 1 101 ? 4.766 30.266 7.676 1 87.5 101 TYR B CA 1
ATOM 2958 C C . TYR B 1 101 ? 4.07 30.922 6.484 1 87.5 101 TYR B C 1
ATOM 2960 O O . TYR B 1 101 ? 4.715 31.25 5.488 1 87.5 101 TYR B O 1
ATOM 2968 N N . CYS B 1 102 ? 2.742 31.031 6.637 1 87.5 102 CYS B N 1
ATOM 2969 C CA . CYS B 1 102 ? 1.964 31.797 5.664 1 87.5 102 CYS B CA 1
ATOM 2970 C C . CYS B 1 102 ? 2.447 33.219 5.594 1 87.5 102 CYS B C 1
ATOM 2972 O O . CYS B 1 102 ? 2.943 33.781 6.582 1 87.5 102 CYS B O 1
ATOM 2974 N N . ASP B 1 103 ? 2.467 33.75 4.211 1 71.69 103 ASP B N 1
ATOM 2975 C CA . ASP B 1 103 ? 2.879 35.125 4.016 1 71.69 103 ASP B CA 1
ATOM 2976 C C . ASP B 1 103 ? 2.176 36.062 5 1 71.69 103 ASP B C 1
ATOM 2978 O O . ASP B 1 103 ? 0.946 36.062 5.082 1 71.69 103 ASP B O 1
ATOM 2982 N N . GLN B 1 104 ? 3.01 36.656 5.898 1 61.19 104 GLN B N 1
ATOM 2983 C CA . GLN B 1 104 ? 2.5 37.562 6.926 1 61.19 104 GLN B CA 1
ATOM 2984 C C . GLN B 1 104 ? 2.711 39 6.527 1 61.19 104 GLN B C 1
ATOM 2986 O O . GLN B 1 104 ? 2.709 39.906 7.383 1 61.19 104 GLN B O 1
ATOM 2991 N N . SER B 1 105 ? 3.01 39.188 5.191 1 52.84 105 SER B N 1
ATOM 2992 C CA . SER B 1 105 ? 3.254 40.562 4.785 1 52.84 105 SER B CA 1
ATOM 2993 C C . SER B 1 105 ? 2.031 41.438 5.035 1 52.84 105 SER B C 1
ATOM 2995 O O . SER B 1 105 ? 0.908 40.938 5.113 1 52.84 105 SER B O 1
ATOM 2997 N N . PRO B 1 106 ? 2.324 42.656 5.414 1 49.53 106 PRO B N 1
ATOM 2998 C CA . PRO B 1 106 ? 1.235 43.594 5.711 1 49.53 106 PRO B CA 1
ATOM 2999 C C . PRO B 1 106 ? 0.049 43.438 4.762 1 49.53 106 PRO B C 1
ATOM 3001 O O . PRO B 1 106 ? -1.104 43.531 5.188 1 49.53 106 PRO B O 1
ATOM 3004 N N . GLY B 1 107 ? 0.317 43.344 3.535 1 45.31 107 GLY B N 1
ATOM 3005 C CA . GLY B 1 107 ? -0.791 43.188 2.604 1 45.31 107 GLY B CA 1
ATOM 3006 C C . GLY B 1 107 ? -1.581 41.906 2.818 1 45.31 107 GLY B C 1
ATOM 3007 O O . GLY B 1 107 ? -2.805 41.906 2.672 1 45.31 107 GLY B O 1
ATOM 3008 N N . TYR B 1 108 ? -0.926 40.844 3.053 1 52.28 108 TYR B N 1
ATOM 3009 C CA . TYR B 1 108 ? -1.626 39.594 3.293 1 52.28 108 TYR B CA 1
ATOM 3010 C C . TYR B 1 108 ? -2.406 39.625 4.602 1 52.28 108 TYR B C 1
ATOM 3012 O O . TYR B 1 108 ? -3.578 39.25 4.648 1 52.28 108 TYR B O 1
ATOM 3020 N N . VAL B 1 109 ? -1.597 40.156 5.645 1 49.59 109 VAL B N 1
ATOM 3021 C CA . VAL B 1 109 ? -2.17 40.281 6.977 1 49.59 109 VAL B CA 1
ATOM 3022 C C . VAL B 1 109 ? -3.201 41.438 6.984 1 49.59 109 VAL B C 1
ATOM 3024 O O . VAL B 1 109 ? -4.223 41.344 7.668 1 49.59 109 VAL B O 1
ATOM 3027 N N . GLU B 1 110 ? -2.766 42.562 6.441 1 48.78 110 GLU B N 1
ATOM 3028 C CA . GLU B 1 110 ? -3.727 43.656 6.422 1 48.78 110 GLU B CA 1
ATOM 3029 C C . GLU B 1 110 ? -5.07 43.188 5.863 1 48.78 110 GLU B C 1
ATOM 3031 O O . GLU B 1 110 ? -6.125 43.656 6.328 1 48.78 110 GLU B O 1
ATOM 3036 N N . LYS B 1 111 ? -4.953 42.562 4.801 1 48.56 111 LYS B N 1
ATOM 3037 C CA . LYS B 1 111 ? -6.211 42.031 4.277 1 48.56 111 LYS B CA 1
ATOM 3038 C C . LYS B 1 111 ? -6.887 41.125 5.293 1 48.56 111 LYS B C 1
ATOM 3040 O O . LYS B 1 111 ? -8.117 41.031 5.324 1 48.56 111 LYS B O 1
ATOM 3045 N N . ARG B 1 112 ? -6.094 40.438 5.973 1 50.81 112 ARG B N 1
ATOM 3046 C CA . ARG B 1 112 ? -6.621 39.5 6.953 1 50.81 112 ARG B CA 1
ATOM 3047 C C . ARG B 1 112 ? -6.805 40.156 8.312 1 50.81 112 ARG B C 1
ATOM 3049 O O . ARG B 1 112 ? -7.656 39.75 9.102 1 50.81 112 ARG B O 1
ATOM 3056 N N . ASP B 1 113 ? -5.832 41.031 8.852 1 46.16 113 ASP B N 1
ATOM 3057 C CA . ASP B 1 113 ? -5.824 41.688 10.141 1 46.16 113 ASP B CA 1
ATOM 3058 C C . ASP B 1 113 ? -7.105 42.5 10.344 1 46.16 113 ASP B C 1
ATOM 3060 O O . ASP B 1 113 ? -7.355 43 11.438 1 46.16 113 ASP B O 1
ATOM 3064 N N . ALA B 1 114 ? -7.461 43.25 9.359 1 43.22 114 ALA B N 1
ATOM 3065 C CA . ALA B 1 114 ? -8.281 44.281 9.961 1 43.22 114 ALA B CA 1
ATOM 3066 C C . ALA B 1 114 ? -9.094 43.719 11.133 1 43.22 114 ALA B C 1
ATOM 3068 O O . ALA B 1 114 ? -9.211 44.375 12.172 1 43.22 114 ALA B O 1
ATOM 3069 N N . GLY B 1 115 ? -9.922 42.938 11.094 1 42.75 115 GLY B N 1
ATOM 3070 C CA . GLY B 1 115 ? -10.844 42.438 12.094 1 42.75 115 GLY B CA 1
ATOM 3071 C C . GLY B 1 115 ? -10.391 41.125 12.734 1 42.75 115 GLY B C 1
ATOM 3072 O O . GLY B 1 115 ? -10.992 40.656 13.703 1 42.75 115 GLY B O 1
ATOM 3073 N N . GLY B 1 116 ? -9.008 40.375 12.422 1 54.81 116 GLY B N 1
ATOM 3074 C CA . GLY B 1 116 ? -8.883 38.938 12.617 1 54.81 116 GLY B CA 1
ATOM 3075 C C . GLY B 1 116 ? -7.82 38.562 13.641 1 54.81 116 GLY B C 1
ATOM 3076 O O . GLY B 1 116 ? -7.723 37.406 14.055 1 54.81 116 GLY B O 1
ATOM 3077 N N . LEU B 1 117 ? -6.852 39.438 13.953 1 62 117 LEU B N 1
ATOM 3078 C CA . LEU B 1 117 ? -5.848 39.125 14.961 1 62 117 LEU B CA 1
ATOM 3079 C C . LEU B 1 117 ? -6.328 39.5 16.359 1 62 117 LEU B C 1
ATOM 3081 O O . LEU B 1 117 ? -5.52 39.75 17.25 1 62 117 LEU B O 1
ATOM 3085 N N . GLY B 1 118 ? -7.609 39.312 16.562 1 70.94 118 GLY B N 1
ATOM 3086 C CA . GLY B 1 118 ? -8.102 39.469 17.922 1 70.94 118 GLY B CA 1
ATOM 3087 C C . GLY B 1 118 ? -7.684 38.375 18.859 1 70.94 118 GLY B C 1
ATOM 3088 O O . GLY B 1 118 ? -6.93 37.469 18.469 1 70.94 118 GLY B O 1
ATOM 3089 N N . GLU B 1 119 ? -7.969 38.594 20.141 1 80.44 119 GLU B N 1
ATOM 3090 C CA . GLU B 1 119 ? -7.672 37.594 21.172 1 80.44 119 GLU B CA 1
ATOM 3091 C C . GLU B 1 119 ? -8.703 36.469 21.172 1 80.44 119 GLU B C 1
ATOM 3093 O O . GLU B 1 119 ? -9.867 36.688 20.828 1 80.44 119 GLU B O 1
ATOM 3098 N N . TYR B 1 120 ? -8.227 35.375 21.25 1 90 120 TYR B N 1
ATOM 3099 C CA . TYR B 1 120 ? -9.07 34.188 21.469 1 90 120 TYR B CA 1
ATOM 3100 C C . TYR B 1 120 ? -8.531 33.344 22.609 1 90 120 TYR B C 1
ATOM 3102 O O . TYR B 1 120 ? -7.336 33.031 22.656 1 90 120 TYR B O 1
ATOM 3110 N N . ALA B 1 121 ? -9.438 33.031 23.562 1 92.81 121 ALA B N 1
ATOM 3111 C CA . ALA B 1 121 ? -9.039 32.188 24.688 1 92.81 121 ALA B CA 1
ATOM 3112 C C . ALA B 1 121 ? -9.312 30.719 24.375 1 92.81 121 ALA B C 1
ATOM 3114 O O . ALA B 1 121 ? -10.438 30.234 24.562 1 92.81 121 ALA B O 1
ATOM 3115 N N . PHE B 1 122 ? -8.297 30.016 23.984 1 94.94 122 PHE B N 1
ATOM 3116 C CA . PHE B 1 122 ? -8.438 28.609 23.656 1 94.94 122 PHE B CA 1
ATOM 3117 C C . PHE B 1 122 ? -8.789 27.797 24.891 1 94.94 122 PHE B C 1
ATOM 3119 O O . PHE B 1 122 ? -8.156 27.953 25.953 1 94.94 122 PHE B O 1
ATOM 3126 N N . GLU B 1 123 ? -9.742 26.938 24.75 1 97.19 123 GLU B N 1
ATOM 3127 C CA . GLU B 1 123 ? -10.195 26.125 25.875 1 97.19 123 GLU B CA 1
ATOM 3128 C C . GLU B 1 123 ? -9.758 24.672 25.703 1 97.19 123 GLU B C 1
ATOM 3130 O O . GLU B 1 123 ? -9.547 23.969 26.688 1 97.19 123 GLU B O 1
ATOM 3135 N N . HIS B 1 124 ? -9.609 24.297 24.484 1 97.94 124 HIS B N 1
ATOM 3136 C CA . HIS B 1 124 ? -9.414 22.875 24.234 1 97.94 124 HIS B CA 1
ATOM 3137 C C . HIS B 1 124 ? -8.055 22.609 23.578 1 97.94 124 HIS B C 1
ATOM 3139 O O . HIS B 1 124 ? -7.395 21.625 23.891 1 97.94 124 HIS B O 1
ATOM 3145 N N . CYS B 1 125 ? -7.656 23.484 22.656 1 96.75 125 CYS B N 1
ATOM 3146 C CA . CYS B 1 125 ? -6.324 23.344 22.078 1 96.75 125 CYS B CA 1
ATOM 3147 C C . CYS B 1 125 ? -5.258 23.844 23.047 1 96.75 125 CYS B C 1
ATOM 3149 O O . CYS B 1 125 ? -5.449 24.859 23.719 1 96.75 125 CYS B O 1
ATOM 3151 N N . GLU B 1 126 ? -4.227 23.062 23.062 1 93.19 126 GLU B N 1
ATOM 3152 C CA . GLU B 1 126 ? -3.076 23.484 23.859 1 93.19 126 GLU B CA 1
ATOM 3153 C C . GLU B 1 126 ? -1.955 24.016 22.969 1 93.19 126 GLU B C 1
ATOM 3155 O O . GLU B 1 126 ? -1.725 23.484 21.875 1 93.19 126 GLU B O 1
ATOM 3160 N N . ASN B 1 127 ? -1.3 25.172 23.453 1 88.75 127 ASN B N 1
ATOM 3161 C CA . ASN B 1 127 ? -0.105 25.703 22.812 1 88.75 127 ASN B CA 1
ATOM 3162 C C . ASN B 1 127 ? -0.404 26.203 21.391 1 88.75 127 ASN B C 1
ATOM 3164 O O . ASN B 1 127 ? 0.362 25.953 20.469 1 88.75 127 ASN B O 1
ATOM 3168 N N . VAL B 1 128 ? -1.592 26.844 21.266 1 91.25 128 VAL B N 1
ATOM 3169 C CA . VAL B 1 128 ? -1.991 27.438 20 1 91.25 128 VAL B CA 1
ATOM 3170 C C . VAL B 1 128 ? -2.201 28.938 20.172 1 91.25 128 VAL B C 1
ATOM 3172 O O . VAL B 1 128 ? -2.514 29.406 21.266 1 91.25 128 VAL B O 1
ATOM 3175 N N . GLU B 1 129 ? -1.975 29.672 19.062 1 85.88 129 GLU B N 1
ATOM 3176 C CA . GLU B 1 129 ? -2.113 31.125 19.109 1 85.88 129 GLU B CA 1
ATOM 3177 C C . GLU B 1 129 ? -2.74 31.656 17.812 1 85.88 129 GLU B C 1
ATOM 3179 O O . GLU B 1 129 ? -2.436 31.172 16.734 1 85.88 129 GLU B O 1
ATOM 3184 N N . VAL B 1 130 ? -3.605 32.625 18.016 1 86.88 130 VAL B N 1
ATOM 3185 C CA . VAL B 1 130 ? -4.121 33.375 16.875 1 86.88 130 VAL B CA 1
ATOM 3186 C C . VAL B 1 130 ? -2.965 34.031 16.125 1 86.88 130 VAL B C 1
ATOM 3188 O O . VAL B 1 130 ? -2.025 34.562 16.75 1 86.88 130 VAL B O 1
ATOM 3191 N N . GLY B 1 131 ? -2.984 33.969 14.805 1 82.38 131 GLY B N 1
ATOM 3192 C CA . GLY B 1 131 ? -1.958 34.594 13.992 1 82.38 131 GLY B CA 1
ATOM 3193 C C . GLY B 1 131 ? -0.835 33.656 13.609 1 82.38 131 GLY B C 1
ATOM 3194 O O . GLY B 1 131 ? 0.068 34.031 12.859 1 82.38 131 GLY B O 1
ATOM 3195 N N . GLN B 1 132 ? -0.925 32.406 14.07 1 85.88 132 GLN B N 1
ATOM 3196 C CA . GLN B 1 132 ? 0.098 31.438 13.742 1 85.88 132 GLN B CA 1
ATOM 3197 C C . GLN B 1 132 ? -0.358 30.531 12.594 1 85.88 132 GLN B C 1
ATOM 3199 O O . GLN B 1 132 ? -1.533 30.531 12.227 1 85.88 132 GLN B O 1
ATOM 3204 N N . THR B 1 133 ? 0.64 29.859 12.008 1 90.12 133 THR B N 1
ATOM 3205 C CA . THR B 1 133 ? 0.415 28.906 10.93 1 90.12 133 THR B CA 1
ATOM 3206 C C . THR B 1 133 ? 0.461 27.484 11.461 1 90.12 133 THR B C 1
ATOM 3208 O O . THR B 1 133 ? 1.37 27.109 12.211 1 90.12 133 THR B O 1
ATOM 3211 N N . TYR B 1 134 ? -0.541 26.734 11.07 1 93.75 134 TYR B N 1
ATOM 3212 C CA . TYR B 1 134 ? -0.572 25.328 11.43 1 93.75 134 TYR B CA 1
ATOM 3213 C C . TYR B 1 134 ? -0.861 24.453 10.211 1 93.75 134 TYR B C 1
ATOM 3215 O O . TYR B 1 134 ? -1.65 24.844 9.344 1 93.75 134 TYR B O 1
ATOM 3223 N N . GLU B 1 135 ? -0.196 23.344 10.125 1 96.62 135 GLU B N 1
ATOM 3224 C CA . GLU B 1 135 ? -0.519 22.328 9.125 1 96.62 135 GLU B CA 1
ATOM 3225 C C . GLU B 1 135 ? -1.275 21.156 9.742 1 96.62 135 GLU B C 1
ATOM 3227 O O . GLU B 1 135 ? -0.778 20.516 10.664 1 96.62 135 GLU B O 1
ATOM 3232 N N . VAL B 1 136 ? -2.471 20.906 9.25 1 98.25 136 VAL B N 1
ATOM 3233 C CA . VAL B 1 136 ? -3.309 19.812 9.75 1 98.25 136 VAL B CA 1
ATOM 3234 C C . VAL B 1 136 ? -3.16 18.594 8.844 1 98.25 136 VAL B C 1
ATOM 3236 O O . VAL B 1 136 ? -3.164 18.719 7.617 1 98.25 136 VAL B O 1
ATOM 3239 N N . HIS B 1 137 ? -2.992 17.406 9.469 1 98.12 137 HIS B N 1
ATOM 3240 C CA . HIS B 1 137 ? -2.912 16.109 8.797 1 98.12 137 HIS B CA 1
ATOM 3241 C C . HIS B 1 137 ? -4.121 15.242 9.117 1 98.12 137 HIS B C 1
ATOM 3243 O O . HIS B 1 137 ? -4.391 14.961 10.289 1 98.12 137 HIS B O 1
ATOM 3249 N N . TRP B 1 138 ? -4.891 14.906 8.102 1 98.19 138 TRP B N 1
ATOM 3250 C CA . TRP B 1 138 ? -5.863 13.828 8.219 1 98.19 138 TRP B CA 1
ATOM 3251 C C . TRP B 1 138 ? -5.281 12.516 7.691 1 98.19 138 TRP B C 1
ATOM 3253 O O . TRP B 1 138 ? -4.988 12.398 6.5 1 98.19 138 TRP B O 1
ATOM 3263 N N . VAL B 1 139 ? -5.152 11.516 8.578 1 98 139 VAL B N 1
ATOM 3264 C CA . VAL B 1 139 ? -4.48 10.266 8.242 1 98 139 VAL B CA 1
ATOM 3265 C C . VAL B 1 139 ? -5.52 9.18 7.984 1 98 139 VAL B C 1
ATOM 3267 O O . VAL B 1 139 ? -6.387 8.922 8.82 1 98 139 VAL B O 1
ATOM 3270 N N . TYR B 1 140 ? -5.391 8.547 6.832 1 98.12 140 TYR B N 1
ATOM 3271 C CA . TYR B 1 140 ? -6.277 7.461 6.434 1 98.12 140 TYR B CA 1
ATOM 3272 C C . TYR B 1 140 ? -5.512 6.152 6.297 1 98.12 140 TYR B C 1
ATOM 3274 O O . TYR B 1 140 ? -4.32 6.156 5.973 1 98.12 140 TYR B O 1
ATOM 3282 N N . SER B 1 141 ? -6.227 5.039 6.562 1 97.75 141 SER B N 1
ATOM 3283 C CA . SER B 1 141 ? -5.562 3.742 6.488 1 97.75 141 SER B CA 1
ATOM 3284 C C . SER B 1 141 ? -6.539 2.646 6.07 1 97.75 141 SER B C 1
ATOM 3286 O O . SER B 1 141 ? -7.734 2.73 6.355 1 97.75 141 SER B O 1
ATOM 3288 N N . THR B 1 142 ? -5.992 1.64 5.395 1 97.19 142 THR B N 1
ATOM 3289 C CA . THR B 1 142 ? -6.758 0.425 5.145 1 97.19 142 THR B CA 1
ATOM 3290 C C . THR B 1 142 ? -6.668 -0.528 6.332 1 97.19 142 THR B C 1
ATOM 3292 O O . THR B 1 142 ? -7.422 -1.502 6.41 1 97.19 142 THR B O 1
ATOM 3295 N N . GLY B 1 143 ? -5.809 -0.309 7.285 1 95.69 143 GLY B N 1
ATOM 3296 C CA . GLY B 1 143 ? -5.566 -1.219 8.391 1 95.69 143 GLY B CA 1
ATOM 3297 C C . GLY B 1 143 ? -6.242 -0.789 9.68 1 95.69 143 GLY B C 1
ATOM 3298 O O . GLY B 1 143 ? -5.727 -1.03 10.773 1 95.69 143 GLY B O 1
ATOM 3299 N N . ALA B 1 144 ? -7.316 -0.052 9.555 1 95.12 144 ALA B N 1
ATOM 3300 C CA . ALA B 1 144 ? -8.031 0.476 10.711 1 95.12 144 ALA B CA 1
ATOM 3301 C C . ALA B 1 144 ? -8.969 -0.572 11.305 1 95.12 144 ALA B C 1
ATOM 3303 O O . ALA B 1 144 ? -9.43 -1.469 10.602 1 95.12 144 ALA B O 1
ATOM 3304 N N . ALA B 1 145 ? -9.195 -0.415 12.578 1 91.94 145 ALA B N 1
ATOM 3305 C CA . ALA B 1 145 ? -10.234 -1.225 13.211 1 91.94 145 ALA B CA 1
ATOM 3306 C C . ALA B 1 145 ? -11.594 -0.957 12.578 1 91.94 145 ALA B C 1
ATOM 3308 O O . ALA B 1 145 ? -11.859 0.147 12.102 1 91.94 145 ALA B O 1
ATOM 3309 N N . ALA B 1 146 ? -12.398 -2.004 12.641 1 87.38 146 ALA B N 1
ATOM 3310 C CA . ALA B 1 146 ? -13.734 -1.878 12.062 1 87.38 146 ALA B CA 1
ATOM 3311 C C . ALA B 1 146 ? -14.602 -0.912 12.867 1 87.38 146 ALA B C 1
ATOM 3313 O O . ALA B 1 146 ? -15.352 -0.117 12.297 1 87.38 146 ALA B O 1
ATOM 3314 N N . GLU B 1 147 ? -14.453 -0.961 14.133 1 87.38 147 GLU B N 1
ATOM 3315 C CA . GLU B 1 147 ? -15.242 -0.102 15.016 1 87.38 147 GLU B CA 1
ATOM 3316 C C . GLU B 1 147 ? -14.688 1.32 15.039 1 87.38 147 GLU B C 1
ATOM 3318 O O . GLU B 1 147 ? -13.508 1.53 15.336 1 87.38 147 GLU B O 1
ATOM 3323 N N . GLU B 1 148 ? -15.547 2.199 14.766 1 83.62 148 GLU B N 1
ATOM 3324 C CA . GLU B 1 148 ? -15.148 3.6 14.664 1 83.62 148 GLU B CA 1
ATOM 3325 C C . GLU B 1 148 ? -14.492 4.078 15.961 1 83.62 148 GLU B C 1
ATOM 3327 O O . GLU B 1 148 ? -13.516 4.832 15.922 1 83.62 148 GLU B O 1
ATOM 3332 N N . SER B 1 149 ? -15.062 3.645 17.047 1 84.38 149 SER B N 1
ATOM 3333 C CA . SER B 1 149 ? -14.555 4.098 18.344 1 84.38 149 SER B CA 1
ATOM 3334 C C . SER B 1 149 ? -13.141 3.574 18.594 1 84.38 149 SER B C 1
ATOM 3336 O O . SER B 1 149 ? -12.422 4.102 19.453 1 84.38 149 SER B O 1
ATOM 3338 N N . GLU B 1 150 ? -12.805 2.652 17.75 1 86.69 150 GLU B N 1
ATOM 3339 C CA . GLU B 1 150 ? -11.508 2.023 17.984 1 86.69 150 GLU B CA 1
ATOM 3340 C C . GLU B 1 150 ? -10.492 2.434 16.922 1 86.69 150 GLU B C 1
ATOM 3342 O O . GLU B 1 150 ? -9.297 2.145 17.047 1 86.69 150 GLU B O 1
ATOM 3347 N N . ARG B 1 151 ? -10.984 3.117 15.906 1 91.06 151 ARG B N 1
ATOM 3348 C CA . ARG B 1 151 ? -10.094 3.4 14.789 1 91.06 151 ARG B CA 1
ATOM 3349 C C . ARG B 1 151 ? -9.273 4.66 15.047 1 91.06 151 ARG B C 1
ATOM 3351 O O . ARG B 1 151 ? -8.086 4.711 14.711 1 91.06 151 ARG B O 1
ATOM 3358 N N . LEU B 1 152 ? -9.93 5.598 15.695 1 92.5 152 LEU B N 1
ATOM 3359 C CA . LEU B 1 152 ? -9.234 6.848 15.977 1 92.5 152 LEU B CA 1
ATOM 3360 C C . LEU B 1 152 ? -8.297 6.688 17.172 1 92.5 152 LEU B C 1
ATOM 3362 O O . LEU B 1 152 ? -8.711 6.23 18.234 1 92.5 152 LEU B O 1
ATOM 3366 N N . ALA B 1 153 ? -7.023 6.941 16.953 1 88.88 153 ALA B N 1
ATOM 3367 C CA . ALA B 1 153 ? -6.016 6.824 18 1 88.88 153 ALA B CA 1
ATOM 3368 C C . ALA B 1 153 ? -4.902 7.848 17.812 1 88.88 153 ALA B C 1
ATOM 3370 O O . ALA B 1 153 ? -4.672 8.32 16.688 1 88.88 153 ALA B O 1
ATOM 3371 N N . PRO B 1 154 ? -4.223 8.148 18.969 1 86.81 154 PRO B N 1
ATOM 3372 C CA . PRO B 1 154 ? -3.064 9.031 18.797 1 86.81 154 PRO B CA 1
ATOM 3373 C C . PRO B 1 154 ? -1.933 8.367 18.016 1 86.81 154 PRO B C 1
ATOM 3375 O O . PRO B 1 154 ? -1.707 7.164 18.141 1 86.81 154 PRO B O 1
ATOM 3378 N N . GLY B 1 155 ? -1.287 9.062 17.203 1 79 155 GLY B N 1
ATOM 3379 C CA . GLY B 1 155 ? -0.159 8.547 16.438 1 79 155 GLY B CA 1
ATOM 3380 C C . GLY B 1 155 ? -0.57 7.594 15.328 1 79 155 GLY B C 1
ATOM 3381 O O . GLY B 1 155 ? -1.629 7.762 14.727 1 79 155 GLY B O 1
ATOM 3382 N N . LEU B 1 156 ? 0.363 6.652 15.008 1 78.44 156 LEU B N 1
ATOM 3383 C CA . LEU B 1 156 ? 0.172 5.77 13.867 1 78.44 156 LEU B CA 1
ATOM 3384 C C . LEU B 1 156 ? -0.512 4.473 14.289 1 78.44 156 LEU B C 1
ATOM 3386 O O . LEU B 1 156 ? -0.823 3.629 13.445 1 78.44 156 LEU B O 1
ATOM 3390 N N . GLY B 1 157 ? -0.757 4.324 15.516 1 78.38 157 GLY B N 1
ATOM 3391 C CA . GLY B 1 157 ? -1.295 3.068 16.016 1 78.38 157 GLY B CA 1
ATOM 3392 C C . GLY B 1 157 ? -2.592 2.664 15.344 1 78.38 157 GLY B C 1
ATOM 3393 O O . GLY B 1 157 ? -2.779 1.496 15 1 78.38 157 GLY B O 1
ATOM 3394 N N . GLY B 1 158 ? -3.428 3.574 15.102 1 88.62 158 GLY B N 1
ATOM 3395 C CA . GLY B 1 158 ? -4.707 3.281 14.477 1 88.62 158 GLY B CA 1
ATOM 3396 C C . GLY B 1 158 ? -4.57 2.838 13.031 1 88.62 158 GLY B C 1
ATOM 3397 O O . GLY B 1 158 ? -5.469 2.186 12.492 1 88.62 158 GLY B O 1
ATOM 3398 N N . ALA B 1 159 ? -3.439 3.17 12.43 1 92.69 159 ALA B N 1
ATOM 3399 C CA . ALA B 1 159 ? -3.262 2.889 11.008 1 92.69 159 ALA B CA 1
ATOM 3400 C C . ALA B 1 159 ? -2.824 1.444 10.781 1 92.69 159 ALA B C 1
ATOM 3402 O O . ALA B 1 159 ? -2.887 0.938 9.656 1 92.69 159 ALA B O 1
ATOM 3403 N N . MET B 1 160 ? -2.418 0.735 11.812 1 90.5 160 MET B N 1
ATOM 3404 C CA . MET B 1 160 ? -1.808 -0.583 11.664 1 90.5 160 MET B CA 1
ATOM 3405 C C . MET B 1 160 ? -2.471 -1.599 12.586 1 90.5 160 MET B C 1
ATOM 3407 O O . MET B 1 160 ? -1.809 -2.498 13.109 1 90.5 160 MET B O 1
ATOM 3411 N N . SER B 1 161 ? -3.727 -1.463 12.75 1 90 161 SER B N 1
ATOM 3412 C CA . SER B 1 161 ? -4.422 -2.271 13.742 1 90 161 SER B CA 1
ATOM 3413 C C . SER B 1 161 ? -4.82 -3.629 13.172 1 90 161 SER B C 1
ATOM 3415 O O . SER B 1 161 ? -4.855 -4.625 13.898 1 90 161 SER B O 1
ATOM 3417 N N . THR B 1 162 ? -5.09 -3.707 11.867 1 92.12 162 THR B N 1
ATOM 3418 C CA . THR B 1 162 ? -5.695 -4.934 11.359 1 92.12 162 THR B CA 1
ATOM 3419 C C . THR B 1 162 ? -4.898 -5.48 10.18 1 92.12 162 THR B C 1
ATOM 3421 O O . THR B 1 162 ? -5.258 -6.508 9.602 1 92.12 162 THR B O 1
ATOM 3424 N N . GLN B 1 163 ? -3.85 -4.793 9.812 1 94.12 163 GLN B N 1
ATOM 3425 C CA . GLN B 1 163 ? -3.014 -5.23 8.703 1 94.12 163 GLN B CA 1
ATOM 3426 C C . GLN B 1 163 ? -1.531 -5.07 9.031 1 94.12 163 GLN B C 1
ATOM 3428 O O . GLN B 1 163 ? -1.149 -4.148 9.758 1 94.12 163 GLN B O 1
ATOM 3433 N N . VAL B 1 164 ? -0.766 -5.918 8.398 1 93.44 164 VAL B N 1
ATOM 3434 C CA . VAL B 1 164 ? 0.685 -5.852 8.539 1 93.44 164 VAL B CA 1
ATOM 3435 C C . VAL B 1 164 ? 1.241 -4.746 7.645 1 93.44 164 VAL B C 1
ATOM 3437 O O . VAL B 1 164 ? 2.156 -4.02 8.039 1 93.44 164 VAL B O 1
ATOM 3440 N N . ASN B 1 165 ? 0.678 -4.594 6.43 1 95.81 165 ASN B N 1
ATOM 3441 C CA . ASN B 1 165 ? 1.173 -3.625 5.457 1 95.81 165 ASN B CA 1
ATOM 3442 C C . ASN B 1 165 ? 0.047 -2.75 4.914 1 95.81 165 ASN B C 1
ATOM 3444 O O . ASN B 1 165 ? -0.154 -2.67 3.701 1 95.81 165 ASN B O 1
ATOM 3448 N N . PRO B 1 166 ? -0.591 -1.966 5.793 1 97.19 166 PRO B N 1
ATOM 3449 C CA . PRO B 1 166 ? -1.688 -1.124 5.312 1 97.19 166 PRO B CA 1
ATOM 3450 C C . PRO B 1 166 ? -1.22 -0.042 4.34 1 97.19 166 PRO B C 1
ATOM 3452 O O . PRO B 1 166 ? -0.08 0.421 4.43 1 97.19 166 PRO B O 1
ATOM 3455 N N . THR B 1 167 ? -2.113 0.264 3.441 1 98.31 167 THR B N 1
ATOM 3456 C CA . THR B 1 167 ? -1.959 1.505 2.691 1 98.31 167 THR B CA 1
ATOM 3457 C C . THR B 1 167 ? -2.338 2.709 3.551 1 98.31 167 THR B C 1
ATOM 3459 O O . THR B 1 167 ? -3.396 2.719 4.18 1 98.31 167 THR B O 1
ATOM 3462 N N . VAL B 1 168 ? -1.409 3.686 3.598 1 98.44 168 VAL B N 1
ATOM 3463 C CA . VAL B 1 168 ? -1.64 4.891 4.383 1 98.44 168 VAL B CA 1
ATOM 3464 C C . VAL B 1 168 ? -1.636 6.117 3.471 1 98.44 168 VAL B C 1
ATOM 3466 O O . VAL B 1 168 ? -0.77 6.246 2.604 1 98.44 168 VAL B O 1
ATOM 3469 N N . ALA B 1 169 ? -2.635 6.945 3.65 1 98.75 169 ALA B N 1
ATOM 3470 C CA . ALA B 1 169 ? -2.717 8.211 2.934 1 98.75 169 ALA B CA 1
ATOM 3471 C C . ALA B 1 169 ? -2.928 9.375 3.9 1 98.75 169 ALA B C 1
ATOM 3473 O O . ALA B 1 169 ? -3.592 9.227 4.926 1 98.75 169 ALA B O 1
ATOM 3474 N N . VAL B 1 170 ? -2.344 10.516 3.551 1 98.75 170 VAL B N 1
ATOM 3475 C CA . VAL B 1 170 ? -2.518 11.719 4.355 1 98.75 170 VAL B CA 1
ATOM 3476 C C . VAL B 1 170 ? -2.973 12.875 3.469 1 98.75 170 VAL B C 1
ATOM 3478 O O . VAL B 1 170 ? -2.396 13.109 2.406 1 98.75 170 VAL B O 1
ATOM 3481 N N . ARG B 1 171 ? -3.979 13.484 3.9 1 98.69 171 ARG B N 1
ATOM 3482 C CA . ARG B 1 171 ? -4.371 14.766 3.322 1 98.69 171 ARG B CA 1
ATOM 3483 C C . ARG B 1 171 ? -3.996 15.914 4.242 1 98.69 171 ARG B C 1
ATOM 3485 O O . ARG B 1 171 ? -4.297 15.891 5.438 1 98.69 171 ARG B O 1
ATOM 3492 N N . ALA B 1 172 ? -3.312 16.906 3.666 1 98.62 172 ALA B N 1
ATOM 3493 C CA . ALA B 1 172 ? -2.752 17.984 4.477 1 98.62 172 ALA B CA 1
ATOM 3494 C C . ALA B 1 172 ? -3.211 19.344 3.967 1 98.62 172 ALA B C 1
ATOM 3496 O O . ALA B 1 172 ? -3.297 19.562 2.758 1 98.62 172 ALA B O 1
ATOM 3497 N N . GLN B 1 173 ? -3.516 20.172 4.914 1 97.88 173 GLN B N 1
ATOM 3498 C CA . GLN B 1 173 ? -3.852 21.562 4.621 1 97.88 173 GLN B CA 1
ATOM 3499 C C . GLN B 1 173 ? -3.191 22.5 5.621 1 97.88 173 GLN B C 1
ATOM 3501 O O . GLN B 1 173 ? -3.064 22.172 6.805 1 97.88 173 GLN B O 1
ATOM 3506 N N . VAL B 1 174 ? -2.818 23.672 5.078 1 96.19 174 VAL B N 1
ATOM 3507 C CA . VAL B 1 174 ? -2.127 24.672 5.883 1 96.19 174 VAL B CA 1
ATOM 3508 C C . VAL B 1 174 ? -3.07 25.828 6.191 1 96.19 174 VAL B C 1
ATOM 3510 O O . VAL B 1 174 ? -3.697 26.391 5.289 1 96.19 174 VAL B O 1
ATOM 3513 N N . PHE B 1 175 ? -3.074 26.172 7.516 1 93.88 175 PHE B N 1
ATOM 3514 C CA . PHE B 1 175 ? -4.023 27.188 7.945 1 93.88 175 PHE B CA 1
ATOM 3515 C C . PHE B 1 175 ? -3.312 28.312 8.672 1 93.88 175 PHE B C 1
ATOM 3517 O O . PHE B 1 175 ? -2.391 28.078 9.453 1 93.88 175 PHE B O 1
ATOM 3524 N N . TYR B 1 176 ? -3.719 29.484 8.312 1 90.69 176 TYR B N 1
ATOM 3525 C CA . TYR B 1 176 ? -3.492 30.656 9.148 1 90.69 176 TYR B CA 1
ATOM 3526 C C . TYR B 1 176 ? -4.66 30.875 10.102 1 90.69 176 TYR B C 1
ATOM 3528 O O . TYR B 1 176 ? -5.809 31 9.672 1 90.69 176 TYR B O 1
ATOM 3536 N N . VAL B 1 177 ? -4.363 31 11.461 1 90.81 177 VAL B N 1
ATOM 3537 C CA . VAL B 1 177 ? -5.438 31.047 12.445 1 90.81 177 VAL B CA 1
ATOM 3538 C C . VAL B 1 177 ? -5.84 32.5 12.703 1 90.81 177 VAL B C 1
ATOM 3540 O O . VAL B 1 177 ? -5 33.312 13.055 1 90.81 177 VAL B O 1
ATOM 3543 N N . THR B 1 178 ? -7.168 32.719 12.555 1 89 178 THR B N 1
ATOM 3544 C CA . THR B 1 178 ? -7.715 34.062 12.766 1 89 178 THR B CA 1
ATOM 3545 C C . THR B 1 178 ? -8.703 34.062 13.922 1 89 178 THR B C 1
ATOM 3547 O O . THR B 1 178 ? -9.164 33.031 14.359 1 89 178 THR B O 1
ATOM 3550 N N . ALA B 1 179 ? -8.984 35.281 14.445 1 88.69 179 ALA B N 1
ATOM 3551 C CA . ALA B 1 179 ? -10.047 35.406 15.438 1 88.69 179 ALA B CA 1
ATOM 3552 C C . ALA B 1 179 ? -11.391 35.719 14.766 1 88.69 179 ALA B C 1
ATOM 3554 O O . ALA B 1 179 ? -12.406 35.875 15.445 1 88.69 179 ALA B O 1
ATOM 3555 N N . ASP B 1 180 ? -11.43 35.75 13.469 1 85.62 180 ASP B N 1
ATOM 3556 C CA . ASP B 1 180 ? -12.609 36.125 12.695 1 85.62 180 ASP B CA 1
ATOM 3557 C C . ASP B 1 180 ? -13.547 34.906 12.539 1 85.62 180 ASP B C 1
ATOM 3559 O O . ASP B 1 180 ? -13.195 33.906 11.906 1 85.62 180 ASP B O 1
ATOM 3563 N N . ARG B 1 181 ? -14.766 35.094 12.953 1 87.06 181 ARG B N 1
ATOM 3564 C CA . ARG B 1 181 ? -15.758 34 12.852 1 87.06 181 ARG B CA 1
ATOM 3565 C C . ARG B 1 181 ? -16.172 33.781 11.398 1 87.06 181 ARG B C 1
ATOM 3567 O O . ARG B 1 181 ? -16.766 32.75 11.07 1 87.06 181 ARG B O 1
ATOM 3574 N N . GLY B 1 182 ? -15.859 34.688 10.492 1 84.81 182 GLY B N 1
ATOM 3575 C CA . GLY B 1 182 ? -16.047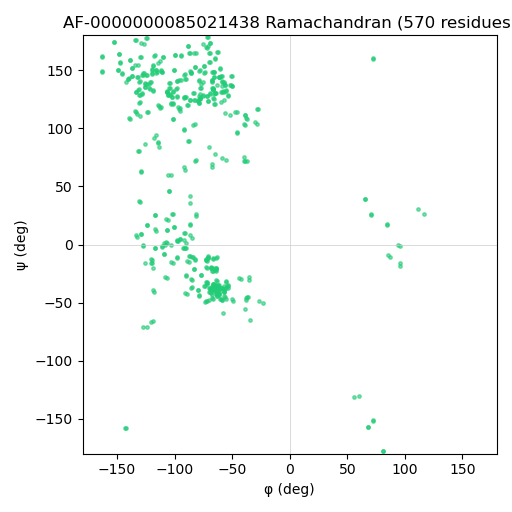 34.5 9.062 1 84.81 182 GLY B CA 1
ATOM 3576 C C . GLY B 1 182 ? -15.211 33.375 8.492 1 84.81 182 GLY B C 1
ATOM 3577 O O . GLY B 1 182 ? -15.508 32.844 7.414 1 84.81 182 GLY B O 1
ATOM 3578 N N . ASP B 1 183 ? -14.281 32.875 9.289 1 88.38 183 ASP B N 1
ATOM 3579 C CA . ASP B 1 183 ? -13.391 31.797 8.875 1 88.38 183 ASP B CA 1
ATOM 3580 C C . ASP B 1 183 ? -13.758 30.5 9.578 1 88.38 183 ASP B C 1
ATOM 3582 O O . ASP B 1 183 ? -12.93 29.578 9.672 1 88.38 183 ASP B O 1
ATOM 3586 N N . ASP B 1 184 ? -14.969 30.422 10.023 1 92.94 184 ASP B N 1
ATOM 3587 C CA . ASP B 1 184 ? -15.422 29.203 10.695 1 92.94 184 ASP B CA 1
ATOM 3588 C C . ASP B 1 184 ? -15.492 28.031 9.719 1 92.94 184 ASP B C 1
ATOM 3590 O O . ASP B 1 184 ? -15.93 28.188 8.578 1 92.94 184 ASP B O 1
ATOM 3594 N N . LEU B 1 185 ? -15 26.953 10.156 1 95 185 LEU B N 1
ATOM 3595 C CA . LEU B 1 185 ? -15.117 25.672 9.453 1 95 185 LEU B CA 1
ATOM 3596 C C . LEU B 1 185 ? -15.828 24.641 10.32 1 95 185 LEU B C 1
ATOM 3598 O O . LEU B 1 185 ? -15.617 24.594 11.539 1 95 185 LEU B O 1
ATOM 3602 N N . GLU B 1 186 ? -16.656 23.891 9.688 1 91.56 186 GLU B N 1
ATOM 3603 C CA . GLU B 1 186 ? -17.344 22.812 10.398 1 91.56 186 GLU B CA 1
ATOM 3604 C C . GLU B 1 186 ? -16.641 21.469 10.18 1 91.56 186 GLU B C 1
ATOM 3606 O O . GLU B 1 186 ? -16.172 21.188 9.078 1 91.56 186 GLU B O 1
ATOM 3611 N N . GLY B 1 187 ? -16.578 20.719 11.195 1 94.38 187 GLY B N 1
ATOM 3612 C CA . GLY B 1 187 ? -16.125 19.344 11.094 1 94.38 187 GLY B CA 1
ATOM 3613 C C . GLY B 1 187 ? -14.633 19.234 10.812 1 94.38 187 GLY B C 1
ATOM 3614 O O . GLY B 1 187 ? -14.172 18.25 10.234 1 94.38 187 GLY B O 1
ATOM 3615 N N . LEU B 1 188 ? -13.836 20.219 11.188 1 97.19 188 LEU B N 1
ATOM 3616 C CA . LEU B 1 188 ? -12.414 20.266 10.859 1 97.19 188 LEU B CA 1
ATOM 3617 C C . LEU B 1 188 ? -11.703 19 11.328 1 97.19 188 LEU B C 1
ATOM 3619 O O . LEU B 1 188 ? -10.781 18.531 10.664 1 97.19 188 LEU B O 1
ATOM 3623 N N . ALA B 1 189 ? -12.141 18.438 12.391 1 96.62 189 ALA B N 1
ATOM 3624 C CA . ALA B 1 189 ? -11.461 17.266 12.961 1 96.62 189 ALA B CA 1
ATOM 3625 C C . ALA B 1 189 ? -11.703 16.016 12.117 1 96.62 189 ALA B C 1
ATOM 3627 O O . ALA B 1 189 ? -10.758 15.367 11.688 1 96.62 189 ALA B O 1
ATOM 3628 N N . PHE B 1 190 ? -12.977 15.766 11.773 1 96 190 PHE B N 1
ATOM 3629 C CA . PHE B 1 190 ? -13.227 14.398 11.344 1 96 190 PHE B CA 1
ATOM 3630 C C . PHE B 1 190 ? -13.969 14.375 10.008 1 96 190 PHE B C 1
ATOM 3632 O O . PHE B 1 190 ? -14.305 13.305 9.5 1 96 190 PHE B O 1
ATOM 3639 N N . SER B 1 191 ? -14.117 15.531 9.352 1 95.56 191 SER B N 1
ATOM 3640 C CA . SER B 1 191 ? -14.75 15.57 8.039 1 95.56 191 SER B CA 1
ATOM 3641 C C . SER B 1 191 ? -13.719 15.531 6.922 1 95.56 191 SER B C 1
ATOM 3643 O O . SER B 1 191 ? -14.062 15.602 5.742 1 95.56 191 SER B O 1
ATOM 3645 N N . GLY B 1 192 ? -12.469 15.375 7.254 1 97 192 GLY B N 1
ATOM 3646 C CA . GLY B 1 192 ? -11.406 15.414 6.262 1 97 192 GLY B CA 1
ATOM 3647 C C . GLY B 1 192 ? -11 16.828 5.887 1 97 192 GLY B C 1
ATOM 3648 O O . GLY B 1 192 ? -11.438 17.797 6.516 1 97 192 GLY B O 1
ATOM 3649 N N . TRP B 1 193 ? -10.07 16.891 4.945 1 97.75 193 TRP B N 1
ATOM 3650 C CA . TRP B 1 193 ? -9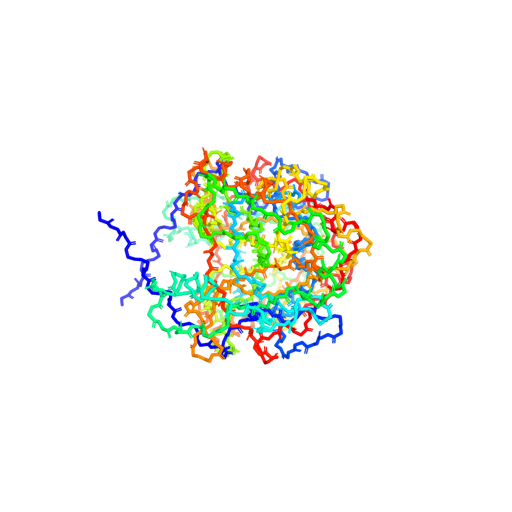.617 18.219 4.547 1 97.75 193 TRP B CA 1
ATOM 3651 C C . TRP B 1 193 ? -10.758 19 3.891 1 97.75 193 TRP B C 1
ATOM 3653 O O . TRP B 1 193 ? -11.773 18.422 3.51 1 97.75 193 TRP B O 1
ATOM 3663 N N . GLN B 1 194 ? -10.617 20.266 3.867 1 96.12 194 GLN B N 1
ATOM 3664 C CA . GLN B 1 194 ? -11.664 21.156 3.391 1 96.12 194 GLN B CA 1
ATOM 3665 C C . GLN B 1 194 ? -11.57 21.359 1.883 1 96.12 194 GLN B C 1
ATOM 3667 O O . GLN B 1 194 ? -11.031 22.375 1.421 1 96.12 194 GLN B O 1
ATOM 3672 N N . SER B 1 195 ? -12.266 20.453 1.149 1 95.69 195 SER B N 1
ATOM 3673 C CA . SER B 1 195 ? -12.109 20.375 -0.3 1 95.69 195 SER B CA 1
ATOM 3674 C C . SER B 1 195 ? -12.641 21.641 -0.973 1 95.69 195 SER B C 1
ATOM 3676 O O . SER B 1 195 ? -12.102 22.078 -1.99 1 95.69 195 SER B O 1
ATOM 3678 N N . GLU B 1 196 ? -13.68 22.219 -0.416 1 92.69 196 GLU B N 1
ATOM 3679 C CA . GLU B 1 196 ? -14.266 23.406 -1.02 1 92.69 196 GLU B CA 1
ATOM 3680 C C . GLU B 1 196 ? -13.281 24.578 -1.006 1 92.69 196 GLU B C 1
ATOM 3682 O O . GLU B 1 196 ? -13.281 25.406 -1.913 1 92.69 196 GLU B O 1
ATOM 3687 N N . MET B 1 197 ? -12.445 24.609 -0.037 1 92.56 197 MET B N 1
ATOM 3688 C CA . MET B 1 197 ? -11.445 25.672 0.051 1 92.56 197 MET B CA 1
ATOM 3689 C C . MET B 1 197 ? -10.367 25.484 -1.007 1 92.56 197 MET B C 1
ATOM 3691 O O . MET B 1 197 ? -9.773 26.453 -1.472 1 92.56 197 MET B O 1
ATOM 3695 N N . ILE B 1 198 ? -10.07 24.219 -1.298 1 93.12 198 ILE B N 1
ATOM 3696 C CA . ILE B 1 198 ? -9.008 23.906 -2.252 1 93.12 198 ILE B CA 1
ATOM 3697 C C . ILE B 1 198 ? -9.469 24.25 -3.666 1 93.12 198 ILE B C 1
ATOM 3699 O O . ILE B 1 198 ? -8.703 24.781 -4.469 1 93.12 198 ILE B O 1
ATOM 3703 N N . GLY B 1 199 ? -10.766 24.109 -3.898 1 83.31 199 GLY B N 1
ATOM 3704 C CA . GLY B 1 199 ? -11.352 24.469 -5.176 1 83.31 199 GLY B CA 1
ATOM 3705 C C . GLY B 1 199 ? -10.711 23.766 -6.352 1 83.31 199 GLY B C 1
ATOM 3706 O O . GLY B 1 199 ? -10.555 22.547 -6.336 1 83.31 199 GLY B O 1
A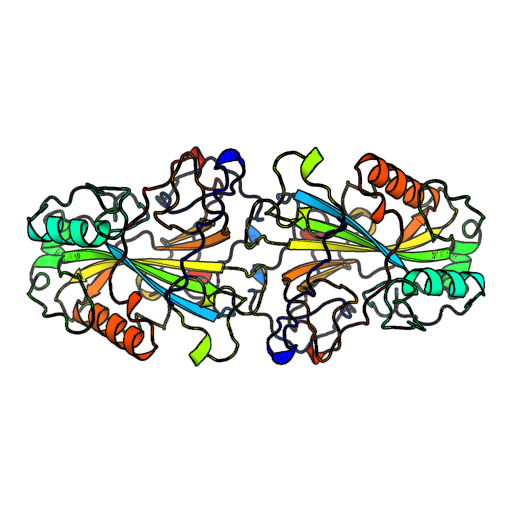TOM 3707 N N . ASP B 1 200 ? -10.352 24.609 -7.43 1 76.75 200 ASP B N 1
ATOM 3708 C CA . ASP B 1 200 ? -9.984 24.016 -8.711 1 76.75 200 ASP B CA 1
ATOM 3709 C C . ASP B 1 200 ? -8.531 23.547 -8.703 1 76.75 200 ASP B C 1
ATOM 3711 O O . ASP B 1 200 ? -7.895 23.469 -9.758 1 76.75 200 ASP B O 1
ATOM 3715 N N . GLY B 1 201 ? -8.055 23.25 -7.605 1 66.06 201 GLY B N 1
ATOM 3716 C CA . GLY B 1 201 ? -7.086 22.203 -7.844 1 66.06 201 GLY B CA 1
ATOM 3717 C C . GLY B 1 201 ? -5.668 22.609 -7.496 1 66.06 201 GLY B C 1
ATOM 3718 O O . GLY B 1 201 ? -4.707 22.016 -8.008 1 66.06 201 GLY B O 1
ATOM 3719 N N . ASP B 1 202 ? -5.465 23.531 -6.609 1 90.31 202 ASP B N 1
ATOM 3720 C CA . ASP B 1 202 ? -4.035 23.75 -6.391 1 90.31 202 ASP B CA 1
ATOM 3721 C C . ASP B 1 202 ? -3.518 22.875 -5.246 1 90.31 202 ASP B C 1
ATOM 3723 O O . ASP B 1 202 ? -3.156 23.391 -4.188 1 90.31 202 ASP B O 1
ATOM 3727 N N . ALA B 1 203 ? -3.543 21.578 -5.504 1 97.81 203 ALA B N 1
ATOM 3728 C CA . ALA B 1 203 ? -3.012 20.594 -4.574 1 97.81 203 ALA B CA 1
ATOM 3729 C C . ALA B 1 203 ? -2.092 19.609 -5.293 1 97.81 203 ALA B C 1
ATOM 3731 O O . ALA B 1 203 ? -2.172 19.438 -6.512 1 97.81 203 ALA B O 1
ATOM 3732 N N . ALA B 1 204 ? -1.209 19.047 -4.57 1 98.12 204 ALA B N 1
ATOM 3733 C CA . ALA B 1 204 ? -0.259 18.078 -5.098 1 98.12 204 ALA B CA 1
ATOM 3734 C C . ALA B 1 204 ? -0.465 16.703 -4.453 1 98.12 204 ALA B C 1
ATOM 3736 O O . ALA B 1 204 ? -0.938 16.609 -3.318 1 98.12 204 ALA B O 1
ATOM 3737 N N . TYR B 1 205 ? -0.197 15.656 -5.223 1 98.5 205 TYR B N 1
ATOM 3738 C CA . TYR B 1 205 ? -0.065 14.344 -4.613 1 98.5 205 TYR B CA 1
ATOM 3739 C C . TYR B 1 205 ? 1.252 13.688 -5.008 1 98.5 205 TYR B C 1
ATOM 3741 O O . TYR B 1 205 ? 1.795 13.969 -6.078 1 98.5 205 TYR B O 1
ATOM 3749 N N . TYR B 1 206 ? 1.845 12.891 -4.145 1 98.75 206 TYR B N 1
ATOM 3750 C CA . TYR B 1 206 ? 3.119 12.203 -4.32 1 98.75 206 TYR B CA 1
ATOM 3751 C C . TYR B 1 206 ? 3.271 11.07 -3.309 1 98.75 206 TYR B C 1
ATOM 3753 O O . TYR B 1 206 ? 2.51 10.984 -2.344 1 98.75 206 TYR B O 1
ATOM 3761 N N . SER B 1 207 ? 4.199 10.156 -3.621 1 98.44 207 SER B N 1
ATOM 3762 C CA . SER B 1 207 ? 4.59 9.125 -2.666 1 98.44 207 SER B CA 1
ATOM 3763 C C . SER B 1 207 ? 5.691 9.617 -1.733 1 98.44 207 SER B C 1
ATOM 3765 O O . SER B 1 207 ? 6.727 10.102 -2.191 1 98.44 207 SER B O 1
ATOM 3767 N N . GLY B 1 208 ? 5.48 9.562 -0.43 1 98.44 208 GLY B N 1
ATOM 3768 C CA . GLY B 1 208 ? 6.453 9.945 0.578 1 98.44 208 GLY B CA 1
ATOM 3769 C C . GLY B 1 208 ? 6.434 9.055 1.804 1 98.44 208 GLY B C 1
ATOM 3770 O O . GLY B 1 208 ? 6.066 7.883 1.717 1 98.44 208 GLY B O 1
ATOM 3771 N N . SER B 1 209 ? 6.961 9.625 2.924 1 97.12 209 SER B N 1
ATOM 3772 C CA . SER B 1 209 ? 7.039 8.906 4.191 1 97.12 209 SER B CA 1
ATOM 3773 C C . SER B 1 209 ? 6.328 9.672 5.305 1 97.12 209 SER B C 1
ATOM 3775 O O . SER B 1 209 ? 5.734 10.719 5.062 1 97.12 209 SER B O 1
ATOM 3777 N N . THR B 1 210 ? 6.328 9.039 6.477 1 95.62 210 THR B N 1
ATOM 3778 C CA . THR B 1 210 ? 5.926 9.812 7.648 1 95.62 210 THR B CA 1
ATOM 3779 C C . THR B 1 210 ? 6.895 10.969 7.891 1 95.62 210 THR B C 1
ATOM 3781 O O . THR B 1 210 ? 8 10.984 7.352 1 95.62 210 THR B O 1
ATOM 3784 N N . THR B 1 211 ? 6.461 11.867 8.727 1 93.31 211 THR B N 1
ATOM 3785 C CA . THR B 1 211 ? 7.215 13.109 8.883 1 93.31 211 THR B CA 1
ATOM 3786 C C . THR B 1 211 ? 7.75 13.242 10.305 1 93.31 211 THR B C 1
ATOM 3788 O O . THR B 1 211 ? 8.078 14.352 10.742 1 93.31 211 THR B O 1
ATOM 3791 N N . GLY B 1 212 ? 7.938 12.203 10.992 1 86.62 212 GLY B N 1
ATOM 3792 C CA . GLY B 1 212 ? 8.383 12.281 12.375 1 86.62 212 GLY B CA 1
ATOM 3793 C C . GLY B 1 212 ? 9.742 12.938 12.523 1 86.62 212 GLY B C 1
ATOM 3794 O O . GLY B 1 212 ? 10.633 12.734 11.695 1 86.62 212 GLY B O 1
ATOM 3795 N N . ARG B 1 213 ? 9.906 13.664 13.562 1 84.19 213 ARG B N 1
ATOM 3796 C CA . ARG B 1 213 ? 11.117 14.445 13.797 1 84.19 213 ARG B CA 1
ATOM 3797 C C . ARG B 1 213 ? 12.281 13.531 14.18 1 84.19 213 ARG B C 1
ATOM 3799 O O . ARG B 1 213 ? 13.438 13.961 14.18 1 84.19 213 ARG B O 1
ATOM 3806 N N . GLY B 1 214 ? 11.961 12.344 14.484 1 81.12 214 GLY B N 1
ATOM 3807 C CA . GLY B 1 214 ? 13.023 11.398 14.773 1 81.12 214 GLY B CA 1
ATOM 3808 C C . GLY B 1 214 ? 13.82 10.992 13.547 1 81.12 214 GLY B C 1
ATOM 3809 O O . GLY B 1 214 ? 14.906 10.422 13.672 1 81.12 214 GLY B O 1
ATOM 3810 N N . TYR B 1 215 ? 13.297 11.352 12.438 1 86.19 215 TYR B N 1
ATOM 3811 C CA . TYR B 1 215 ? 13.992 11.078 11.188 1 86.19 215 TYR B CA 1
ATOM 3812 C C . TYR B 1 215 ? 14.719 12.32 10.68 1 86.19 215 TYR B C 1
ATOM 3814 O O . TYR B 1 215 ? 14.336 13.445 11.008 1 86.19 215 TYR B O 1
ATOM 3822 N N . ASP B 1 216 ? 15.742 11.984 10.016 1 79.31 216 ASP B N 1
ATOM 3823 C CA . ASP B 1 216 ? 16.5 13.102 9.453 1 79.31 216 ASP B CA 1
ATOM 3824 C C . ASP B 1 216 ? 16.859 12.836 7.996 1 79.31 216 ASP B C 1
ATOM 3826 O O . ASP B 1 216 ? 16.422 11.836 7.414 1 79.31 216 ASP B O 1
ATOM 3830 N N . ASN B 1 217 ? 17.453 13.789 7.398 1 80.06 217 ASN B N 1
ATOM 3831 C CA . ASN B 1 217 ? 17.781 13.75 5.977 1 80.06 217 ASN B CA 1
ATOM 3832 C C . ASN B 1 217 ? 19.094 13.031 5.719 1 80.06 217 ASN B C 1
ATOM 3834 O O . ASN B 1 217 ? 19.578 12.984 4.582 1 80.06 217 ASN B O 1
ATOM 3838 N N . ASP B 1 218 ? 19.656 12.492 6.703 1 79.69 218 ASP B N 1
ATOM 3839 C CA . ASP B 1 218 ? 21 11.977 6.523 1 79.69 218 ASP B CA 1
ATOM 3840 C C . ASP B 1 218 ? 21.078 10.492 6.898 1 79.69 218 ASP B C 1
ATOM 3842 O O . ASP B 1 218 ? 21.031 9.625 6.027 1 79.69 218 ASP B O 1
ATOM 3846 N N . ALA B 1 219 ? 20.984 10.234 8.172 1 78.69 219 ALA B N 1
ATOM 3847 C CA . ALA B 1 219 ? 21.312 8.875 8.617 1 78.69 219 ALA B CA 1
ATOM 3848 C C . ALA B 1 219 ? 20.047 8.086 8.922 1 78.69 219 ALA B C 1
ATOM 3850 O O . ALA B 1 219 ? 20.062 6.852 8.906 1 78.69 219 ALA B O 1
ATOM 3851 N N . SER B 1 220 ? 19.031 8.812 9.023 1 88.44 220 SER B N 1
ATOM 3852 C CA . SER B 1 220 ? 17.844 8.117 9.516 1 88.44 220 SER B CA 1
ATOM 3853 C C . SER B 1 220 ? 16.594 8.555 8.758 1 88.44 220 SER B C 1
ATOM 3855 O O . SER B 1 220 ? 16.078 9.656 8.969 1 88.44 220 SER B O 1
ATOM 3857 N N . CYS B 1 221 ? 16.078 7.645 7.895 1 93.75 221 CYS B N 1
ATOM 3858 C CA . CYS B 1 221 ? 14.875 7.914 7.109 1 93.75 221 CYS B CA 1
ATOM 3859 C C . CYS B 1 221 ? 13.711 7.055 7.582 1 93.75 221 CYS B C 1
ATOM 3861 O O . CYS B 1 221 ? 13.922 5.984 8.156 1 93.75 221 CYS B O 1
ATOM 3863 N N . SER B 1 222 ? 12.547 7.613 7.453 1 94.31 222 SER B N 1
ATOM 3864 C CA . SER B 1 222 ? 11.344 6.875 7.82 1 94.31 222 SER B CA 1
ATOM 3865 C C . SER B 1 222 ? 11.117 5.688 6.891 1 94.31 222 SER B C 1
ATOM 3867 O O . SER B 1 222 ? 11.164 5.836 5.668 1 94.31 222 SER B O 1
ATOM 3869 N N . PRO B 1 223 ? 10.812 4.508 7.445 1 94.44 223 PRO B N 1
ATOM 3870 C CA . PRO B 1 223 ? 10.508 3.338 6.617 1 94.44 223 PRO B CA 1
ATOM 3871 C C . PRO B 1 223 ? 9.016 3.195 6.328 1 94.44 223 PRO B C 1
ATOM 3873 O O . PRO B 1 223 ? 8.586 2.172 5.789 1 94.44 223 PRO B O 1
ATOM 3876 N N . VAL B 1 224 ? 8.219 4.195 6.648 1 95.69 224 VAL B N 1
ATOM 3877 C CA . VAL B 1 224 ? 6.773 4.105 6.477 1 95.69 224 VAL B CA 1
ATOM 3878 C C . VAL B 1 224 ? 6.355 4.852 5.211 1 95.69 224 VAL B C 1
ATOM 3880 O O . VAL B 1 224 ? 6.586 6.055 5.086 1 95.69 224 VAL B O 1
ATOM 3883 N N . GLN B 1 225 ? 5.707 4.102 4.316 1 96.69 225 GLN B N 1
ATOM 3884 C CA . GLN B 1 225 ? 5.25 4.668 3.055 1 96.69 225 GLN B CA 1
ATOM 3885 C C . GLN B 1 225 ? 3.895 5.352 3.219 1 96.69 225 GLN B C 1
ATOM 3887 O O . GLN B 1 225 ? 2.969 4.777 3.795 1 96.69 225 GLN B O 1
ATOM 3892 N N . VAL B 1 226 ? 3.848 6.609 2.707 1 98.31 226 VAL B N 1
ATOM 3893 C CA . VAL B 1 226 ? 2.609 7.375 2.785 1 98.31 226 VAL B CA 1
ATOM 3894 C C . VAL B 1 226 ? 2.309 8.016 1.43 1 98.31 226 VAL B C 1
ATOM 3896 O O . VAL B 1 226 ? 3.199 8.586 0.794 1 98.31 226 VAL B O 1
ATOM 3899 N N . SER B 1 227 ? 1.021 7.852 0.927 1 98.81 227 SER B N 1
ATOM 3900 C CA . SER B 1 227 ? 0.537 8.703 -0.157 1 98.81 227 SER B CA 1
ATOM 3901 C C . SER B 1 227 ? 0.092 10.062 0.365 1 98.81 227 SER B C 1
ATOM 3903 O O . SER B 1 227 ? -0.81 10.148 1.201 1 98.81 227 SER B O 1
ATOM 3905 N N . TRP B 1 228 ? 0.686 11.117 -0.186 1 98.88 228 TRP B N 1
ATOM 3906 C CA . TRP B 1 228 ? 0.408 12.461 0.3 1 98.88 228 TRP B CA 1
ATOM 3907 C C . TRP B 1 228 ? -0.465 13.227 -0.687 1 98.88 228 TRP B C 1
ATOM 3909 O O . TRP B 1 228 ? -0.233 13.18 -1.897 1 98.88 228 TRP B O 1
ATOM 3919 N N . ASN B 1 229 ? -1.473 13.812 -0.178 1 98.75 229 ASN B N 1
ATOM 3920 C CA . ASN B 1 229 ? -2.244 14.883 -0.805 1 98.75 229 ASN B CA 1
ATOM 3921 C C . ASN B 1 229 ? -2.086 16.203 -0.056 1 98.75 229 ASN B C 1
ATOM 3923 O O . ASN B 1 229 ? -2.432 16.297 1.123 1 98.75 229 ASN B O 1
ATOM 3927 N N . VAL B 1 230 ? -1.561 17.25 -0.735 1 98.75 230 VAL B N 1
ATOM 3928 C CA . VAL B 1 230 ? -1.204 18.453 -0.001 1 98.75 230 VAL B CA 1
ATOM 3929 C C . VAL B 1 230 ? -1.796 19.672 -0.7 1 98.75 230 VAL B C 1
ATOM 3931 O O . VAL B 1 230 ? -1.519 19.922 -1.877 1 98.75 230 VAL B O 1
ATOM 3934 N N . ASP B 1 231 ? -2.607 20.422 0.051 1 98.19 231 ASP B N 1
ATOM 3935 C CA . ASP B 1 231 ? -3.061 21.734 -0.387 1 98.19 231 ASP B CA 1
ATOM 3936 C C . ASP B 1 231 ? -1.894 22.719 -0.476 1 98.19 231 ASP B C 1
ATOM 3938 O O . ASP B 1 231 ? -1.169 22.922 0.5 1 98.19 231 ASP B O 1
ATOM 3942 N N . ARG B 1 232 ? -1.764 23.422 -1.619 1 97.06 232 ARG B N 1
ATOM 3943 C CA . ARG B 1 232 ? -0.591 24.266 -1.834 1 97.06 232 ARG B CA 1
ATOM 3944 C C . ARG B 1 232 ? -0.833 25.672 -1.324 1 97.06 232 ARG B C 1
ATOM 3946 O O . ARG B 1 232 ? 0.067 26.516 -1.36 1 97.06 232 ARG B O 1
ATOM 3953 N N . ARG B 1 233 ? -1.987 25.922 -0.869 1 93.75 233 ARG B N 1
ATOM 3954 C CA . ARG B 1 233 ? -2.324 27.297 -0.491 1 93.75 233 ARG B CA 1
ATOM 3955 C C . ARG B 1 233 ? -2.506 27.422 1.018 1 93.75 233 ARG B C 1
ATOM 3957 O O . ARG B 1 233 ? -2.934 26.469 1.677 1 93.75 233 ARG B O 1
ATOM 3964 N N . CYS B 1 234 ? -2.172 28.594 1.444 1 92.06 234 CYS B N 1
ATOM 3965 C CA . CYS B 1 234 ? -2.516 28.953 2.816 1 92.06 234 CYS B CA 1
ATOM 3966 C C . CYS B 1 234 ? -3.99 29.328 2.93 1 92.06 234 CYS B C 1
ATOM 3968 O O . CYS B 1 234 ? -4.496 30.125 2.146 1 92.06 234 CYS B O 1
ATOM 3970 N N . ARG B 1 235 ? -4.652 28.703 3.898 1 91.56 235 ARG B N 1
ATOM 3971 C CA . ARG B 1 235 ? -6.07 28.969 4.129 1 91.56 235 ARG B CA 1
ATOM 3972 C C . ARG B 1 235 ? -6.289 29.625 5.488 1 91.56 235 ARG B C 1
ATOM 3974 O O . ARG B 1 235 ? -5.449 29.5 6.383 1 91.56 235 ARG B O 1
ATOM 3981 N N . ALA B 1 236 ? -7.387 30.312 5.562 1 89.62 236 ALA B N 1
ATOM 3982 C CA . ALA B 1 236 ? -7.746 30.891 6.859 1 89.62 236 ALA B CA 1
ATOM 3983 C C . ALA B 1 236 ? -8.695 29.953 7.621 1 89.62 236 ALA B C 1
ATOM 3985 O O . ALA B 1 236 ? -9.578 29.344 7.023 1 89.62 236 ALA B O 1
ATOM 3986 N N . VAL B 1 237 ? -8.5 29.875 8.906 1 93.81 237 VAL B N 1
ATOM 3987 C CA . VAL B 1 237 ? -9.43 29.188 9.789 1 93.81 237 VAL B CA 1
ATOM 3988 C C . VAL B 1 237 ? -9.594 29.969 11.094 1 93.81 237 VAL B C 1
ATOM 3990 O O . VAL B 1 237 ? -8.625 30.547 11.594 1 93.81 237 VAL B O 1
ATOM 3993 N N . SER B 1 238 ? -10.789 29.984 11.609 1 93.56 238 SER B N 1
ATOM 3994 C CA . SER B 1 238 ? -10.992 30.703 12.867 1 93.56 238 SER B CA 1
ATOM 3995 C C . SER B 1 238 ? -10.406 29.938 14.047 1 93.56 238 SER B C 1
ATOM 3997 O O . SER B 1 238 ? -10.414 28.703 14.055 1 93.56 238 SER B O 1
ATOM 3999 N N . ALA B 1 239 ? -9.945 30.719 15.031 1 94.94 239 ALA B N 1
ATOM 4000 C CA . ALA B 1 239 ? -9.492 30.125 16.281 1 94.94 239 ALA B CA 1
ATOM 4001 C C . ALA B 1 239 ? -10.594 29.266 16.906 1 94.94 239 ALA B C 1
ATOM 4003 O O . ALA B 1 239 ? -10.312 28.203 17.484 1 94.94 239 ALA B O 1
ATOM 4004 N N . ALA B 1 240 ? -11.82 29.719 16.781 1 96.19 240 ALA B N 1
ATOM 4005 C CA . ALA B 1 240 ? -12.953 28.969 17.312 1 96.19 240 ALA B CA 1
ATOM 4006 C C . ALA B 1 240 ? -13.07 27.594 16.656 1 96.19 240 ALA B C 1
ATOM 4008 O O . ALA B 1 240 ? -13.312 26.594 17.344 1 96.19 240 ALA B O 1
ATOM 4009 N N . SER B 1 241 ? -12.883 27.547 15.391 1 97.56 241 SER B N 1
ATOM 4010 C CA . SER B 1 241 ? -12.961 26.297 14.656 1 97.56 241 SER B CA 1
ATOM 4011 C C . SER B 1 241 ? -11.812 25.359 15.031 1 97.56 241 SER B C 1
ATOM 4013 O O . SER B 1 241 ? -12.008 24.156 15.172 1 97.56 241 SER B O 1
ATOM 4015 N N . LEU B 1 242 ? -10.664 25.922 15.125 1 97.94 242 LEU B N 1
ATOM 4016 C CA . LEU B 1 242 ? -9.523 25.125 15.547 1 97.94 242 LEU B CA 1
ATOM 4017 C C . LEU B 1 242 ? -9.75 24.562 16.953 1 97.94 242 LEU B C 1
ATOM 4019 O O . LEU B 1 242 ? -9.469 23.391 17.203 1 97.94 242 LEU B O 1
ATOM 4023 N N . ASP B 1 243 ? -10.242 25.375 17.797 1 98 243 ASP B N 1
ATOM 4024 C CA . ASP B 1 243 ? -10.523 24.938 19.156 1 98 243 ASP B CA 1
ATOM 4025 C C . ASP B 1 243 ? -11.602 23.859 19.188 1 98 243 ASP B C 1
ATOM 4027 O O . ASP B 1 243 ? -11.523 22.906 19.953 1 98 243 ASP B O 1
ATOM 4031 N N . ALA B 1 244 ? -12.586 24.047 18.328 1 98.31 244 ALA B N 1
ATOM 4032 C CA . ALA B 1 244 ? -13.633 23.031 18.203 1 98.31 244 ALA B CA 1
ATOM 4033 C C . ALA B 1 244 ? -13.055 21.703 17.719 1 98.31 244 ALA B C 1
ATOM 4035 O O . ALA B 1 244 ? -13.5 20.641 18.141 1 98.31 244 ALA B O 1
ATOM 4036 N N . MET B 1 245 ? -12.102 21.734 16.859 1 98.44 245 MET B N 1
ATOM 4037 C CA . MET B 1 245 ? -11.406 20.531 16.422 1 98.44 245 MET B CA 1
ATOM 4038 C C . MET B 1 245 ? -10.758 19.812 17.594 1 98.44 245 MET B C 1
ATOM 4040 O O . MET B 1 245 ? -10.938 18.609 17.766 1 98.44 245 MET B O 1
ATOM 4044 N N . CYS B 1 246 ? -10.07 20.531 18.406 1 98.06 246 CYS B N 1
ATOM 4045 C CA . CYS B 1 246 ? -9.398 19.953 19.562 1 98.06 246 CYS B CA 1
ATOM 4046 C C . CYS B 1 246 ? -10.414 19.359 20.547 1 98.06 246 CYS B C 1
ATOM 4048 O O . CYS B 1 246 ? -10.172 18.312 21.141 1 98.06 246 CYS B O 1
ATOM 4050 N N . ALA B 1 247 ? -11.516 20.078 20.703 1 98.31 247 ALA B N 1
ATOM 4051 C CA . ALA B 1 247 ? -12.562 19.562 21.562 1 98.31 247 ALA B CA 1
ATOM 4052 C C . ALA B 1 247 ? -13.062 18.203 21.078 1 98.31 247 ALA B C 1
ATOM 4054 O O . ALA B 1 247 ? -13.18 17.266 21.875 1 98.31 247 ALA B O 1
ATOM 4055 N N . ALA B 1 248 ? -13.32 18.125 19.828 1 97.19 248 ALA B N 1
ATOM 4056 C CA . ALA B 1 248 ? -13.797 16.875 19.234 1 97.19 248 ALA B CA 1
ATOM 4057 C C . ALA B 1 248 ? -12.766 15.766 19.391 1 97.19 248 ALA B C 1
ATOM 4059 O O . ALA B 1 248 ? -13.117 14.617 19.672 1 97.19 248 ALA B O 1
ATOM 4060 N N . MET B 1 249 ? -11.523 16.109 19.203 1 96.06 249 MET B N 1
ATOM 4061 C CA . MET B 1 249 ? -10.438 15.141 19.328 1 96.06 249 MET B CA 1
ATOM 4062 C C . MET B 1 249 ? -10.359 14.617 20.766 1 96.06 249 MET B C 1
ATOM 4064 O O . MET B 1 249 ? -10.227 13.406 20.984 1 96.06 249 MET B O 1
ATOM 4068 N N . ARG B 1 250 ? -10.484 15.484 21.719 1 96.06 250 ARG B N 1
ATOM 4069 C CA . ARG B 1 250 ? -10.445 15.086 23.125 1 96.06 250 ARG B CA 1
ATOM 4070 C C . ARG B 1 250 ? -11.594 14.141 23.453 1 96.06 250 ARG B C 1
ATOM 4072 O O . ARG B 1 250 ? -11.414 13.18 24.219 1 96.06 250 ARG B O 1
ATOM 4079 N N . GLU B 1 251 ? -12.664 14.398 22.859 1 95.56 251 GLU B N 1
ATOM 4080 C CA . GLU B 1 251 ? -13.836 13.562 23.094 1 95.56 251 GLU B CA 1
ATOM 4081 C C . GLU B 1 251 ? -13.625 12.148 22.547 1 95.56 251 GLU B C 1
ATOM 4083 O O . GLU B 1 251 ? -14.344 11.219 22.938 1 95.56 251 GLU B O 1
ATOM 4088 N N . ARG B 1 252 ? -12.727 12.031 21.688 1 93.38 252 ARG B N 1
ATOM 4089 C CA . ARG B 1 252 ? -12.484 10.734 21.078 1 93.38 252 ARG B CA 1
ATOM 4090 C C . ARG B 1 252 ? -11.188 10.117 21.609 1 93.38 252 ARG B C 1
ATOM 4092 O O . ARG B 1 252 ? -10.633 9.203 21 1 93.38 252 ARG B O 1
ATOM 4099 N N . GLY B 1 253 ? -10.656 10.633 22.625 1 90.88 253 GLY B N 1
ATOM 4100 C CA . GLY B 1 253 ? -9.492 10.055 23.281 1 90.88 253 GLY B CA 1
ATOM 4101 C C . GLY B 1 253 ? -8.18 10.461 22.641 1 90.88 253 GLY B C 1
ATOM 4102 O O . GLY B 1 253 ? -7.156 9.797 22.828 1 90.88 253 GLY B O 1
ATOM 4103 N N . MET B 1 254 ? -8.164 11.477 21.859 1 93.06 254 MET B N 1
ATOM 4104 C CA . MET B 1 254 ? -6.965 11.953 21.172 1 93.06 254 MET B CA 1
ATOM 4105 C C . MET B 1 254 ? -6.418 13.211 21.828 1 93.06 254 MET B C 1
ATOM 4107 O O . MET B 1 254 ? -6.031 14.164 21.156 1 93.06 254 MET B O 1
ATOM 4111 N N . GLU B 1 255 ? -6.316 13.227 23.125 1 93.25 255 GLU B N 1
ATOM 4112 C CA . GLU B 1 255 ? -5.855 14.375 23.891 1 93.25 255 GLU B CA 1
ATOM 4113 C C . GLU B 1 255 ? -4.418 14.742 23.531 1 93.25 255 GLU B C 1
ATOM 4115 O O . GLU B 1 255 ? -4.074 15.93 23.484 1 93.25 255 GLU B O 1
ATOM 4120 N N . ALA B 1 256 ? -3.648 13.734 23.312 1 90.75 256 ALA B N 1
ATOM 4121 C CA . ALA B 1 256 ? -2.238 13.961 23 1 90.75 256 ALA B CA 1
ATOM 4122 C C . ALA B 1 256 ? -2.078 14.719 21.688 1 90.75 256 ALA B C 1
ATOM 4124 O O . ALA B 1 256 ? -1.084 15.414 21.484 1 90.75 256 ALA B O 1
ATOM 4125 N N . ASP B 1 257 ? -3.084 14.641 20.828 1 93.38 257 ASP B N 1
ATOM 4126 C CA . ASP B 1 257 ? -3.014 15.266 19.516 1 93.38 257 ASP B CA 1
ATOM 4127 C C . ASP B 1 257 ? -3.707 16.625 19.516 1 93.38 257 ASP B C 1
ATOM 4129 O O . ASP B 1 257 ? -3.77 17.297 18.484 1 93.38 257 ASP B O 1
ATOM 4133 N N . ALA B 1 258 ? -4.195 17.047 20.672 1 95.31 258 ALA B N 1
ATOM 4134 C CA . ALA B 1 258 ? -4.887 18.344 20.766 1 95.31 258 ALA B CA 1
ATOM 4135 C C . ALA B 1 258 ? -3.898 19.469 21.016 1 95.31 258 ALA B C 1
ATOM 4137 O O . ALA B 1 258 ? -4.262 20.516 21.578 1 95.31 258 ALA B O 1
ATOM 4138 N N . ALA B 1 259 ? -2.672 19.234 20.766 1 93.38 259 ALA B N 1
ATOM 4139 C CA . ALA B 1 259 ? -1.59 20.219 20.703 1 93.38 259 ALA B CA 1
ATOM 4140 C C . ALA B 1 259 ? -0.739 20.016 19.453 1 93.38 259 ALA B C 1
ATOM 4142 O O . ALA B 1 259 ? -0.559 18.891 18.984 1 93.38 259 ALA B O 1
ATOM 4143 N N . PRO B 1 260 ? -0.264 21.188 18.891 1 92.25 260 PRO B N 1
ATOM 4144 C CA . PRO B 1 260 ? 0.59 21.016 17.719 1 92.25 260 PRO B CA 1
ATOM 4145 C C . PRO B 1 260 ? 1.91 20.328 18.031 1 92.25 260 PRO B C 1
ATOM 4147 O O . PRO B 1 260 ? 2.459 20.516 19.125 1 92.25 260 PRO B O 1
ATOM 4150 N N . GLN B 1 261 ? 2.318 19.516 17.047 1 88.25 261 GLN B N 1
ATOM 4151 C CA . GLN B 1 261 ? 3.648 18.922 17.109 1 88.25 261 GLN B CA 1
ATOM 4152 C C . GLN B 1 261 ? 4.668 19.766 16.344 1 88.25 261 GLN B C 1
ATOM 4154 O O . GLN B 1 261 ? 4.293 20.656 15.586 1 88.25 261 GLN B O 1
ATOM 4159 N N . GLY B 1 262 ? 5.922 19.484 16.688 1 83.38 262 GLY B N 1
ATOM 4160 C CA . GLY B 1 262 ? 6.965 20.125 15.898 1 83.38 262 GLY B CA 1
ATOM 4161 C C . GLY B 1 262 ? 7.051 19.594 14.477 1 83.38 262 GLY B C 1
ATOM 4162 O O . GLY B 1 262 ? 6.504 18.531 14.164 1 83.38 262 GLY B O 1
ATOM 4163 N N . SER B 1 263 ? 7.758 20.391 13.688 1 83.44 263 SER B N 1
ATOM 4164 C CA . SER B 1 263 ? 7.898 20 12.289 1 83.44 263 SER B CA 1
ATOM 4165 C C . SER B 1 263 ? 9.281 19.438 12.008 1 83.44 263 SER B C 1
ATOM 4167 O O . SER B 1 263 ? 10.281 19.938 12.516 1 83.44 263 SER B O 1
ATOM 4169 N N . ARG B 1 264 ? 9.289 18.297 11.266 1 83.38 264 ARG B N 1
ATOM 4170 C CA . ARG B 1 264 ? 10.547 17.812 10.703 1 83.38 264 ARG B CA 1
ATOM 4171 C C . ARG B 1 264 ? 11.07 18.766 9.633 1 83.38 264 ARG B C 1
ATOM 4173 O O . ARG B 1 264 ? 10.281 19.375 8.906 1 83.38 264 ARG B O 1
ATOM 4180 N N . ASP B 1 265 ? 12.414 18.812 9.555 1 86.19 265 ASP B N 1
ATOM 4181 C CA . ASP B 1 265 ? 12.992 19.625 8.492 1 86.19 265 ASP B CA 1
ATOM 4182 C C . ASP B 1 265 ? 12.531 19.141 7.117 1 86.19 265 ASP B C 1
ATOM 4184 O O . ASP B 1 265 ? 12.422 17.938 6.883 1 86.19 265 ASP B O 1
ATOM 4188 N N . LEU B 1 266 ? 12.391 20.172 6.312 1 93.12 266 LEU B N 1
ATOM 4189 C CA . LEU B 1 266 ? 12.062 19.859 4.926 1 93.12 266 LEU B CA 1
ATOM 4190 C C . LEU B 1 266 ? 13.094 18.906 4.332 1 93.12 266 LEU B C 1
ATOM 4192 O O . LEU B 1 266 ? 14.305 19.109 4.492 1 93.12 266 LEU B O 1
ATOM 4196 N N . VAL B 1 267 ? 12.586 17.859 3.678 1 94.75 267 VAL B N 1
ATOM 4197 C CA . VAL B 1 267 ? 13.547 16.938 3.1 1 94.75 267 VAL B CA 1
ATOM 4198 C C . VAL B 1 267 ? 14.188 17.547 1.856 1 94.75 267 VAL B C 1
ATOM 4200 O O . VAL B 1 267 ? 13.562 18.375 1.179 1 94.75 267 VAL B O 1
ATOM 4203 N N . THR B 1 268 ? 15.383 17.109 1.562 1 94.06 268 THR B N 1
ATOM 4204 C CA . THR B 1 268 ? 16.125 17.609 0.409 1 94.06 268 THR B CA 1
ATOM 4205 C C . THR B 1 268 ? 15.531 17.078 -0.89 1 94.06 268 THR B C 1
ATOM 4207 O O . THR B 1 268 ? 14.703 16.172 -0.871 1 94.06 268 THR B O 1
ATOM 4210 N N . GLU B 1 269 ? 16.016 17.656 -1.969 1 96.19 269 GLU B N 1
ATOM 4211 C CA . GLU B 1 269 ? 15.625 17.172 -3.289 1 96.19 269 GLU B CA 1
ATOM 4212 C C . GLU B 1 269 ? 16 15.703 -3.469 1 96.19 269 GLU B C 1
ATOM 4214 O O . GLU B 1 269 ? 15.25 14.938 -4.078 1 96.19 269 GLU B O 1
ATOM 4219 N N . ALA B 1 270 ? 17.109 15.297 -2.951 1 95.56 270 ALA B N 1
ATOM 4220 C CA . ALA B 1 270 ? 17.656 13.945 -3.109 1 95.56 270 ALA B CA 1
ATOM 4221 C C . ALA B 1 270 ? 16.734 12.914 -2.457 1 95.56 270 ALA B C 1
ATOM 4223 O O . ALA B 1 270 ? 16.734 11.742 -2.852 1 95.56 270 ALA B O 1
ATOM 4224 N N . LEU B 1 271 ? 15.898 13.359 -1.527 1 96.5 271 LEU B N 1
ATOM 4225 C CA . LEU B 1 271 ? 15.039 12.438 -0.797 1 96.5 271 LEU B CA 1
ATOM 4226 C C . LEU B 1 271 ? 13.578 12.633 -1.183 1 96.5 271 LEU B C 1
ATOM 4228 O O . LEU B 1 271 ? 12.695 11.914 -0.705 1 96.5 271 LEU B O 1
ATOM 4232 N N . SER B 1 272 ? 13.328 13.609 -2.064 1 97.88 272 SER B N 1
ATOM 4233 C CA . SER B 1 272 ? 11.961 13.883 -2.51 1 97.88 272 SER B CA 1
ATOM 4234 C C . SER B 1 272 ? 11.617 13.078 -3.756 1 97.88 272 SER B C 1
ATOM 4236 O O . SER B 1 272 ? 12.453 12.914 -4.648 1 97.88 272 SER B O 1
ATOM 4238 N N . ALA B 1 273 ? 10.375 12.648 -3.771 1 98.44 273 ALA B N 1
ATOM 4239 C CA . ALA B 1 273 ? 9.922 11.859 -4.91 1 98.44 273 ALA B CA 1
ATOM 4240 C C . ALA B 1 273 ? 10.109 12.625 -6.219 1 98.44 273 ALA B C 1
ATOM 4242 O O . ALA B 1 273 ? 9.82 13.82 -6.289 1 98.44 273 ALA B O 1
ATOM 4243 N N . THR B 1 274 ? 10.539 11.898 -7.199 1 97.5 274 THR B N 1
ATOM 4244 C CA . THR B 1 274 ? 10.617 12.453 -8.539 1 97.5 274 THR B CA 1
ATOM 4245 C C . THR B 1 274 ? 9.227 12.688 -9.117 1 97.5 274 THR B C 1
ATOM 4247 O O . THR B 1 274 ? 8.961 13.742 -9.695 1 97.5 274 THR B O 1
ATOM 4250 N N . GLU B 1 275 ? 8.414 11.719 -8.844 1 93.44 275 GLU B N 1
ATOM 4251 C CA . GLU B 1 275 ? 7.047 11.828 -9.352 1 93.44 275 GLU B CA 1
ATOM 4252 C C . GLU B 1 275 ? 6.145 12.562 -8.367 1 93.44 275 GLU B C 1
ATOM 4254 O O . GLU B 1 275 ? 6.012 12.141 -7.211 1 93.44 275 GLU B O 1
ATOM 4259 N N . ALA B 1 276 ? 5.605 13.617 -8.773 1 96.56 276 ALA B N 1
ATOM 4260 C CA . ALA B 1 276 ? 4.562 14.398 -8.109 1 96.56 276 ALA B CA 1
ATOM 4261 C C . ALA B 1 276 ? 3.619 15.031 -9.133 1 96.56 276 ALA B C 1
ATOM 4263 O O . ALA B 1 276 ? 4.027 15.344 -10.25 1 96.56 276 ALA B O 1
ATOM 4264 N N . TYR B 1 277 ? 2.377 15.141 -8.719 1 97.06 277 TYR B N 1
ATOM 4265 C CA . TYR B 1 277 ? 1.369 15.523 -9.703 1 97.06 277 TYR B CA 1
ATOM 4266 C C . TYR B 1 277 ? 0.384 16.516 -9.117 1 97.06 277 TYR B C 1
ATOM 4268 O O . TYR B 1 277 ? 0.266 16.641 -7.895 1 97.06 277 TYR B O 1
ATOM 4276 N N . ASP B 1 278 ? -0.263 17.234 -10.039 1 96.75 278 ASP B N 1
ATOM 4277 C CA . ASP B 1 278 ? -1.398 18.078 -9.656 1 96.75 278 ASP B CA 1
ATOM 4278 C C . ASP B 1 278 ? -2.662 17.234 -9.484 1 96.75 278 ASP B C 1
ATOM 4280 O O . ASP B 1 278 ? -2.914 16.312 -10.266 1 96.75 278 ASP B O 1
ATOM 4284 N N . MET B 1 279 ? -3.4 17.609 -8.477 1 96.88 279 MET B N 1
ATOM 4285 C CA . MET B 1 279 ? -4.656 16.891 -8.273 1 96.88 279 MET B CA 1
ATOM 4286 C C . MET B 1 279 ? -5.77 17.5 -9.125 1 96.88 279 MET B C 1
ATOM 4288 O O . MET B 1 279 ? -5.777 18.703 -9.375 1 96.88 279 MET B O 1
ATOM 4292 N N . THR B 1 280 ? -6.684 16.609 -9.523 1 95.44 280 THR B N 1
ATOM 4293 C CA . THR B 1 280 ? -7.902 17.078 -10.172 1 95.44 280 THR B CA 1
ATOM 4294 C C . THR B 1 280 ? -8.969 17.422 -9.141 1 95.44 280 THR B C 1
ATOM 4296 O O . THR B 1 280 ? -8.867 17.031 -7.977 1 95.44 280 THR B O 1
ATOM 4299 N N . ARG B 1 281 ? -10.016 18.156 -9.586 1 95.69 281 ARG B N 1
ATOM 4300 C CA . ARG B 1 281 ? -11.133 18.5 -8.703 1 95.69 281 ARG B CA 1
ATOM 4301 C C . ARG B 1 281 ? -11.805 17.234 -8.18 1 95.69 281 ARG B C 1
ATOM 4303 O O . ARG B 1 281 ? -12.195 17.172 -7.008 1 95.69 281 ARG B O 1
ATOM 4310 N N . GLU B 1 282 ? -11.898 16.234 -9.039 1 94.94 282 GLU B N 1
ATOM 4311 C CA . GLU B 1 282 ? -12.508 14.977 -8.641 1 94.94 282 GLU B CA 1
ATOM 4312 C C . GLU B 1 282 ? -11.711 14.312 -7.516 1 94.94 282 GLU B C 1
ATOM 4314 O O . GLU B 1 282 ? -12.297 13.82 -6.547 1 94.94 282 GLU B O 1
ATOM 4319 N N . GLN B 1 283 ? -10.414 14.289 -7.625 1 96.44 283 GLN B N 1
ATOM 4320 C CA . GLN B 1 283 ? -9.539 13.727 -6.602 1 96.44 283 GLN B CA 1
ATOM 4321 C C . GLN B 1 283 ? -9.641 14.516 -5.297 1 96.44 283 GLN B C 1
ATOM 4323 O O . GLN B 1 283 ? -9.688 13.938 -4.215 1 96.44 283 GLN B O 1
ATOM 4328 N N . ILE B 1 284 ? -9.703 15.812 -5.402 1 97.38 284 ILE B N 1
ATOM 4329 C CA . ILE B 1 284 ? -9.781 16.719 -4.254 1 97.38 284 ILE B CA 1
ATOM 4330 C C . ILE B 1 284 ? -11.086 16.484 -3.506 1 97.38 284 ILE B C 1
ATOM 4332 O O . ILE B 1 284 ? -11.109 16.469 -2.273 1 97.38 284 ILE B O 1
ATOM 4336 N N . ASP B 1 285 ? -12.148 16.188 -4.203 1 96.25 285 ASP B N 1
ATOM 4337 C CA . ASP B 1 285 ? -13.477 16.078 -3.613 1 96.25 285 ASP B CA 1
ATOM 4338 C C . ASP B 1 285 ? -13.727 14.672 -3.066 1 96.25 285 ASP B C 1
ATOM 4340 O O . ASP B 1 285 ? -14.695 14.453 -2.34 1 96.25 285 ASP B O 1
ATOM 4344 N N . ALA B 1 286 ? -12.875 13.742 -3.357 1 95.19 286 ALA B N 1
ATOM 4345 C CA . ALA B 1 286 ? -13.078 12.359 -2.941 1 95.19 286 ALA B CA 1
ATOM 4346 C C . ALA B 1 286 ? -12.633 12.148 -1.495 1 95.19 286 ALA B C 1
ATOM 4348 O O . ALA B 1 286 ? -11.641 11.461 -1.236 1 95.19 286 ALA B O 1
ATOM 4349 N N . ASN B 1 287 ? -13.43 12.695 -0.599 1 91 287 ASN B N 1
ATOM 4350 C CA . ASN B 1 287 ? -13.117 12.734 0.827 1 91 287 ASN B CA 1
ATOM 4351 C C . ASN B 1 287 ? -13.898 11.672 1.598 1 91 287 ASN B C 1
ATOM 4353 O O . ASN B 1 287 ? -15.008 11.297 1.205 1 91 287 ASN B O 1
#

Organism: Micromonas commoda (strain RCC299 / NOUM17 / CCMP2709) (NCBI:txid296587)

Secondary structure (DSSP, 8-state):
----------B-GGGPPP-SS-B--TT---SB--SS-GGGS----TTSEEEEEEEEEBBSSBBTTTEEESS-S---HHHHHHHHHHHTT-TT---SS-SBEE---HHHHHHHHHHH------SS-SS--TT-EEEEEEEEESB--SSHHHH--STTGGGBSS-SS--EEEEEEEEEEES-GGG--SSTTTS-S-HHHHTTT-EEEEEEE---TT--SSS-B---EEEEEEEEEEEEEEHHHHHHHHHHHHHTT-GGGSSPBP-PPPPPGGGSBS-EEEPPHHHHH--/----------B-GGGPPP-SS-B--TT---SB--SS-GGGS----TTSEEEEEEEEEBBSSBBTTTEEESS-S---HHHHHHHHHHHTTSTT---SS-SBEE---HHHHHHHHHHHS-----SS-SS--TT-EEEEEEEEESB--SSHHHH--STTGGGBSS-SS--EEEEEEEEEEES-GGG--SSTTTS-S-HHHHTTT-EEEEEEE---TT--SSS-B---EEEEEEEEEEEEEEHHHHHHHHHHHHHTT-GGGSSPBP-PPPPPGGGSBS-EEEPPHHHHH--

Foldseek 3Di:
DPPPPPQPPFDFLVPAAFADDAEPEVPDFFDGAGPPPPVPQALFCLVWDFQEKFKAFEALYDYPPAWHAFDDPCCDPLVLVLLVVQCVVPPPDPPPGFYTWGPCPCVVVVVVPVPWQDDDDQDQFDSDHAQTKMKMKGKTKNQADPDNLGQHDADCCSRNNHHPQIAMEIEMEMEHETQDCVQADPPPQHPHDDLVVLPFWQKKWDKHADWDQSAAQGRGGHRHIYIYIYRNHYYYHYPVNLSVNSVVCVVSVHSVRSYHHTGHHHHDSNSHHRDMDIDGSVSSPND/DPPPPPQPPFDFLVPAAFADDAEPEVPDFFDGAGPPPPVPQALFQLVWDFQEKFKAFEALYDYPPAFHAFDDPCCDPLVLVLLVVQCVVPPPDPDPGFYTWGPCPCVVVVVVPPPWQDDDDFDQFDSDHAQTKMKMKGKTKNQADPDNLGQHDADCCSRNNHHPQIAMEIEMEMEHETQDCVQADPPPQHPHDDLVVLPFWQKKWDKHADWDQSAAQGRGGHRHIYIYIYRNHYYYHYPVNLSVNSVVCVVSVHSVRSYHHTGHHHHDSNSHHRDMDIDGSVSSPND

Nearest PDB structures (foldseek):
  4xqw-assembly1_A  TM=1.370E-01  e=1.710E+00  Trichoderma reesei
  8keu-assembly1_A  TM=1.228E-01  e=1.344E+00  Trichoderma reesei
  4hko-assembly1_A  TM=1.313E-01  e=2.176E+00  Trichoderma reesei
  6kwh-assembly1_A  TM=1.537E-01  e=7.705E+00  Trichoderma reesei RUT C-30
  8keu-assembly1_A  TM=1.341E-01  e=2.270E+00  Trichoderma reesei

Sequence (574 aa):
MTEVEEAPALYPCAEAEPQSPRDVTPGFVGEKPSRLPPSSIVTRVDTMALVNVHFHLGAEHRSEGEYDTTKPSDDTEARRRLRRLLDSGDPALPLETHGYYCDQSPGYVEKRDAGGLGEYAFEHCENVEVGQTYEVHWVYSTGAAAEESERLAPGLGGAMSTQVNPTVAVRAQVFYVTADRGDDLEGLAFSGWQSEMIGDGDAAYYSGSTTGRGYDNDASCSPVQVSWNVDRRCRAVSAASLDAMCAAMRERGMEADAAPQGSRDLVTEALSATEAYDMTREQIDANMTEVEEAPALYPCAEAEPQSPRDVTPGFVGEKPSRLPPSSIVTRVDTMALVNVHFHLGAEHRSEGEYDTTKPSDDTEARRRLRRLLDSGDPALPLETHGYYCDQSPGYVEKRDAGGLGEYAFEHCENVEVGQTYEVHWVYSTGAAAEESERLAPGLGGAMSTQVNPTVAVRAQVFYVTADRGDDLEGLAFSGWQSEMIGDGDAAYYSGSTTGRGYDNDASCSPVQVSWNVDRRCRAVSAASLDAMCAAMRERGMEADAAPQGSRDLVTEALSATEAYDMTREQIDAN